Protein AF-A0A8T1A7U0-F1 (afdb_monomer_lite)

Secondary structure (DSSP, 8-state):
-HHHHHHHHTT-HHHHHHHHHHHHHHHHHHTTPPPSS-HHHHHHHHHHHHHHHHHHHHHHTSS-HHHHHHHHHHHHHHHHHHHHHHH-TTTSSHHHHHHHHTTHHHHHHHHHHHHTT-HHHHHHHHHHHHHHHHHHHHHHHHH-HHHHHHHHHHHHHHHHHHHSSS--HHHHHHHHHHHHHHHHHHHHT-PPTTSS--HHHHTS--SHHHHHHHHHHHHHHHHTT-HHHHHHHHHHHHHHGGGTHHHHHHH-HHHHHHHHHHHHHHHHHHHSSS--HHHHHHHHHHHHHHHHHHHS-----HHHHHHHHHHHHHHHHHHHHHHHHHHHHHT-HHHHHHHHHHHHHHHHHHHHHHHHHHHHHHHT-SHHHHHHHHHHHHHHHHHHHHHHHHHHHHT--HHHHHHHHHHHHHHHTTS--HHHHHHHHHHHHHHH-

Radius of gyration: 30.89 Å; chains: 1; bounding box: 82×67×77 Å

Foldseek 3Di:
DVVLLLCLLVVNLVVSLVVLVVVVVVLVVVLPDDAPDQRVQLPVLNVQLVVLSVQLNVVSVDSDSVSNNVSVVSNVVSVVSNVCSRVPVPPPLQLLLVLLVVLQVLLVQLLVCLVVVVLVSNVVSLVVSVVSCVVNLVSNCVNDVLLSLLLQLLSLQLLLQCLAVVRVSVSNNVSSVVNNVSSVCSSVVVDDPPPRDLLLSVLPDSELVSLLVLLVVLLVCLVVVVLVVNLVSLSSSSSNCVSCLVLLCVVPVPLSVLLSVLSSVLNNQSRYVVRNSVVNSVSSVVNSVSSVVSVPDPPCDPVVVVVLLVVLVVQLVVLLVVQVVVCVVVVPPLLNVLLVLLQVLLQVVLVVVVVVCVVVVVVQPPVVSVVVVCVVVVVVVVVVCVVVVVVVVVPPPPPVVVVVCVVVVVVVVVPPDSNVSSNSSSVSSNVSD

Sequence (433 aa):
VGSALVEAGQGKLAEATKDVAEFRQLWDSASTLEPEQNADQVDTAVSSVSDALSKAEQELSGNDSDAAKKALADLARATNQYIEAFQGAEESSGAGRKAAEKLLPDARKSLSAMEQGDWTQAELAYKRIVTAWKSTEAPIRQDHFGVYSQLEKDISLVRISMQAEPRKEEQATERMQDLVTLLTDYSAGTLKEGEVEDAAASSGASSLSDLLKLLEQIQQQIQAGDTISAATGLEQFIVAWPLVEGQVQISSPASYTAIENEMAEASGYVVSNPPNTAKAAEVVSRMINRLEPLTATTSYTAWDSALILLREGLEAILVLAALLAYAKKSGETTARRWIWAGAGSGLLLSAALAIVLSLTLAVASSGSTREMIEGYTGLAAVVLMLTVGQWMHSKSNTRSWNSYVQRQVGGALARGSLWSLFAVAGLAILREG

Organism: NCBI:txid29920

pLDDT: mean 78.96, std 13.59, range [39.66, 97.31]

Structure (mmCIF, N/CA/C/O backbone):
data_AF-A0A8T1A7U0-F1
#
_entry.id   AF-A0A8T1A7U0-F1
#
loop_
_atom_site.group_PDB
_atom_site.id
_atom_site.type_symbol
_atom_site.label_atom_id
_atom_site.label_alt_id
_atom_site.label_comp_id
_atom_site.label_asym_id
_atom_site.label_entity_id
_atom_site.label_seq_id
_atom_site.pdbx_PDB_ins_code
_atom_site.Cartn_x
_atom_site.Cartn_y
_atom_site.Cartn_z
_atom_site.occupancy
_atom_site.B_iso_or_equiv
_atom_site.auth_seq_id
_atom_site.auth_comp_id
_atom_site.auth_asym_id
_atom_site.auth_atom_id
_atom_site.pdbx_PDB_model_num
ATOM 1 N N . VAL A 1 1 ? 0.276 -12.043 11.635 1.00 58.31 1 VAL A N 1
ATOM 2 C CA . VAL A 1 1 ? 1.752 -12.216 11.557 1.00 58.31 1 VAL A CA 1
ATOM 3 C C . VAL A 1 1 ? 2.389 -11.306 10.514 1.00 58.31 1 VAL A C 1
ATOM 5 O O . VAL A 1 1 ? 3.281 -10.556 10.878 1.00 58.31 1 VAL A O 1
ATOM 8 N N . GLY A 1 2 ? 1.942 -11.316 9.249 1.00 52.31 2 GLY A N 1
ATOM 9 C CA . GLY A 1 2 ? 2.501 -10.424 8.217 1.00 52.31 2 GLY A CA 1
ATOM 10 C C . GLY A 1 2 ? 2.403 -8.928 8.553 1.00 52.31 2 GLY A C 1
ATOM 11 O O . GLY A 1 2 ? 3.356 -8.190 8.347 1.00 52.31 2 GLY A O 1
ATOM 12 N N . SER A 1 3 ? 1.296 -8.492 9.156 1.00 57.16 3 SER A N 1
ATOM 13 C CA . SER A 1 3 ? 1.130 -7.122 9.660 1.00 57.16 3 SER A CA 1
ATOM 14 C C . SER A 1 3 ? 2.127 -6.780 10.778 1.00 57.16 3 SER A C 1
ATOM 16 O O . SER A 1 3 ? 2.867 -5.809 10.650 1.00 57.16 3 SER A O 1
ATOM 18 N N . ALA A 1 4 ? 2.272 -7.651 11.783 1.00 65.94 4 ALA A N 1
ATOM 19 C CA . ALA A 1 4 ? 3.273 -7.507 12.844 1.00 65.94 4 ALA A CA 1
ATOM 20 C C . ALA A 1 4 ? 4.718 -7.420 12.310 1.00 65.94 4 ALA A C 1
ATOM 22 O O . ALA A 1 4 ? 5.529 -6.670 12.847 1.00 65.94 4 ALA A O 1
ATOM 23 N N . LEU A 1 5 ? 5.050 -8.160 11.241 1.00 60.22 5 LEU A N 1
ATOM 24 C CA . LEU A 1 5 ? 6.347 -8.076 10.549 1.00 60.22 5 LEU A CA 1
ATOM 25 C C . LEU A 1 5 ? 6.596 -6.683 9.963 1.00 60.22 5 LEU A C 1
ATOM 27 O O . LEU A 1 5 ? 7.680 -6.127 10.136 1.00 60.22 5 LEU A O 1
ATOM 31 N N . VAL A 1 6 ? 5.589 -6.114 9.299 1.00 56.72 6 VAL A N 1
ATOM 32 C CA . VAL A 1 6 ? 5.653 -4.767 8.716 1.00 56.72 6 VAL A CA 1
ATOM 33 C C . VAL A 1 6 ? 5.784 -3.710 9.814 1.00 56.72 6 VAL A C 1
ATOM 35 O O . VAL A 1 6 ? 6.610 -2.805 9.715 1.00 56.72 6 VAL A O 1
ATOM 38 N N . GLU A 1 7 ? 5.023 -3.844 10.896 1.00 65.56 7 GLU A N 1
ATOM 39 C CA . GLU A 1 7 ? 5.054 -2.919 12.030 1.00 65.56 7 GLU A CA 1
ATOM 40 C C . GLU A 1 7 ? 6.393 -2.975 12.777 1.00 65.56 7 GLU A C 1
ATOM 42 O O . GLU A 1 7 ? 7.004 -1.933 13.030 1.00 65.56 7 GLU A O 1
ATOM 47 N N . ALA A 1 8 ? 6.929 -4.171 13.028 1.00 65.44 8 ALA A N 1
ATOM 48 C CA . ALA A 1 8 ? 8.274 -4.336 13.575 1.00 65.44 8 ALA A CA 1
ATOM 49 C C . ALA A 1 8 ? 9.352 -3.797 12.618 1.00 65.44 8 ALA A C 1
ATOM 51 O O . ALA A 1 8 ? 10.319 -3.179 13.068 1.00 65.44 8 ALA A O 1
ATOM 52 N N . GLY A 1 9 ? 9.155 -3.959 11.304 1.00 50.53 9 GLY A N 1
ATOM 53 C CA . GLY A 1 9 ? 9.929 -3.332 10.226 1.00 50.53 9 GLY A CA 1
ATOM 54 C C . GLY A 1 9 ? 10.042 -1.813 10.368 1.00 50.53 9 GLY A C 1
ATOM 55 O O . GLY A 1 9 ? 11.124 -1.254 10.204 1.00 50.53 9 GLY A O 1
ATOM 56 N N . GLN A 1 10 ? 8.938 -1.176 10.756 1.00 60.41 10 GLN A N 1
ATOM 57 C CA . GLN A 1 10 ? 8.790 0.270 10.947 1.00 60.41 10 GLN A CA 1
ATOM 58 C C . GLN A 1 10 ? 9.162 0.753 12.364 1.00 60.41 10 GLN A C 1
ATOM 60 O O . GLN A 1 10 ? 8.926 1.916 12.695 1.00 60.41 10 GLN A O 1
ATOM 65 N N . GLY A 1 11 ? 9.694 -0.121 13.229 1.00 68.12 11 GLY A N 1
ATOM 66 C CA . GLY A 1 11 ? 10.008 0.200 14.629 1.00 68.12 11 GLY A CA 1
ATOM 67 C C . GLY A 1 11 ? 8.779 0.361 15.538 1.00 68.12 11 GLY A C 1
ATOM 68 O O . GLY A 1 11 ? 8.908 0.787 16.685 1.00 68.12 11 GLY A O 1
ATOM 69 N N . LYS A 1 12 ? 7.588 0.002 15.049 1.00 74.00 12 LYS A N 1
ATOM 70 C CA . LYS A 1 12 ? 6.300 0.051 15.753 1.00 74.00 12 LYS A CA 1
ATOM 71 C C . LYS A 1 12 ? 6.076 -1.236 16.549 1.00 74.00 12 LYS A C 1
ATOM 73 O O . LYS A 1 12 ? 5.208 -2.051 16.246 1.00 74.00 12 LYS A O 1
ATOM 78 N N . LEU A 1 13 ? 6.925 -1.460 17.554 1.00 79.81 13 LEU A N 1
ATOM 79 C CA . LEU A 1 13 ? 6.916 -2.708 18.331 1.00 79.81 13 LEU A CA 1
ATOM 80 C C . LEU A 1 13 ? 5.635 -2.882 19.163 1.00 79.81 13 LEU A C 1
ATOM 82 O O . LEU A 1 13 ? 5.222 -4.011 19.419 1.00 79.81 13 LEU A O 1
ATOM 86 N N . ALA A 1 14 ? 4.983 -1.787 19.564 1.00 81.00 14 ALA A N 1
ATOM 87 C CA . ALA A 1 14 ? 3.741 -1.837 20.335 1.00 81.00 14 ALA A CA 1
ATOM 88 C C . ALA A 1 14 ? 2.559 -2.334 19.487 1.00 81.00 14 ALA A C 1
ATOM 90 O O . ALA A 1 14 ? 1.760 -3.149 19.947 1.00 81.00 14 ALA A O 1
ATOM 91 N N . GLU A 1 15 ? 2.478 -1.871 18.244 1.00 72.94 15 GLU A N 1
ATOM 92 C CA . GLU A 1 15 ? 1.517 -2.322 17.246 1.00 72.94 15 GLU A CA 1
ATOM 93 C C . GLU A 1 15 ? 1.788 -3.787 16.883 1.00 72.94 15 GLU A C 1
ATOM 95 O O . GLU A 1 15 ? 0.900 -4.624 17.050 1.00 72.94 15 GLU A O 1
ATOM 100 N N . ALA A 1 16 ? 3.052 -4.136 16.610 1.00 73.44 16 ALA A N 1
ATOM 101 C CA . ALA A 1 16 ? 3.434 -5.517 16.317 1.00 73.44 16 ALA A CA 1
ATOM 102 C C . ALA A 1 16 ? 3.092 -6.478 17.471 1.00 73.44 16 ALA A C 1
ATOM 104 O O . ALA A 1 16 ? 2.662 -7.609 17.245 1.00 73.44 16 ALA A O 1
ATOM 105 N N . THR A 1 17 ? 3.230 -6.022 18.722 1.00 87.06 17 THR A N 1
ATOM 106 C CA . THR A 1 17 ? 2.829 -6.782 19.918 1.00 87.06 17 THR A CA 1
ATOM 107 C C . THR A 1 17 ? 1.324 -7.039 19.951 1.00 87.06 17 THR A C 1
ATOM 109 O O . THR A 1 17 ? 0.891 -8.138 20.300 1.00 87.06 17 THR A O 1
ATOM 112 N N . LYS A 1 18 ? 0.512 -6.046 19.577 1.00 82.25 18 LYS A N 1
ATOM 113 C CA . LYS A 1 18 ? -0.946 -6.186 19.514 1.00 82.25 18 LYS A CA 1
ATOM 114 C C . LYS A 1 18 ? -1.353 -7.205 18.448 1.00 82.25 18 LYS A C 1
ATOM 116 O O . LYS A 1 18 ? -2.181 -8.070 18.724 1.00 82.25 18 LYS A O 1
ATOM 121 N N . ASP A 1 19 ? -0.724 -7.143 17.285 1.00 74.25 19 ASP A N 1
ATOM 122 C CA . ASP A 1 19 ? -0.992 -8.046 16.169 1.00 74.25 19 ASP A CA 1
ATOM 123 C C . ASP A 1 19 ? -0.564 -9.495 16.458 1.00 74.25 19 ASP A C 1
ATOM 125 O O . ASP A 1 19 ? -1.225 -10.447 16.033 1.00 74.25 19 ASP A O 1
ATOM 129 N N . VAL A 1 20 ? 0.518 -9.692 17.221 1.00 86.69 20 VAL A N 1
ATOM 130 C CA . VAL A 1 20 ? 0.905 -11.023 17.719 1.00 86.69 20 VAL A CA 1
ATOM 131 C C . VAL A 1 20 ? -0.072 -11.540 18.773 1.00 86.69 20 VAL A C 1
ATOM 133 O O . VAL A 1 20 ? -0.412 -12.723 18.752 1.00 86.69 20 VAL A O 1
ATOM 136 N N . ALA A 1 21 ? -0.578 -10.676 19.655 1.00 87.38 21 ALA A N 1
ATOM 137 C CA . ALA A 1 21 ? -1.583 -11.068 20.641 1.00 87.38 21 ALA A CA 1
ATOM 138 C C . ALA A 1 21 ? -2.908 -11.495 19.983 1.00 87.38 21 ALA A C 1
ATOM 140 O O . ALA A 1 21 ? -3.522 -12.474 20.410 1.00 87.38 21 ALA A O 1
ATOM 141 N N . GLU A 1 22 ? -3.333 -10.804 18.921 1.00 84.25 22 GLU A N 1
ATOM 142 C CA . GLU A 1 22 ? -4.488 -11.209 18.112 1.00 84.25 22 GLU A CA 1
ATOM 143 C C . GLU A 1 22 ? -4.233 -12.549 17.410 1.00 84.25 22 GLU A C 1
ATOM 145 O O . GLU A 1 22 ? -5.072 -13.452 17.463 1.00 84.25 22 GLU A O 1
ATOM 150 N N . PHE A 1 23 ? -3.041 -12.730 16.831 1.00 85.06 23 PHE A N 1
ATOM 151 C CA . PHE A 1 23 ? -2.653 -14.011 16.248 1.00 85.06 23 PHE A CA 1
ATOM 152 C C . PHE A 1 23 ? -2.708 -15.156 17.267 1.00 85.06 23 PHE A C 1
ATOM 154 O O . PHE A 1 23 ? -3.224 -16.218 16.930 1.00 85.06 23 PHE A O 1
ATOM 161 N N . ARG A 1 24 ? -2.244 -14.958 18.511 1.00 91.69 24 ARG A N 1
ATOM 162 C CA . ARG A 1 24 ? -2.328 -15.987 19.562 1.00 91.69 24 ARG A CA 1
ATOM 163 C C . ARG A 1 24 ? -3.765 -16.451 19.798 1.00 91.69 24 ARG A C 1
ATOM 165 O O . ARG A 1 24 ? -4.000 -17.650 19.868 1.00 91.69 24 ARG A O 1
ATOM 172 N N . GLN A 1 25 ? -4.728 -15.532 19.868 1.00 87.44 25 GLN A N 1
ATOM 173 C CA . GLN A 1 25 ? -6.134 -15.906 20.069 1.00 87.44 25 GLN A CA 1
ATOM 174 C C . GLN A 1 25 ? -6.672 -16.779 18.928 1.00 87.44 25 GLN A C 1
ATOM 176 O O . GLN A 1 25 ? -7.410 -17.740 19.162 1.00 87.44 25 GLN A O 1
ATOM 181 N N . LEU A 1 26 ? -6.291 -16.460 17.689 1.00 84.75 26 LEU A N 1
ATOM 182 C CA . LEU A 1 26 ? -6.646 -17.262 16.519 1.00 84.75 26 LEU A CA 1
ATOM 183 C C . LEU A 1 26 ? -5.926 -18.617 16.532 1.00 84.75 26 LEU A C 1
ATOM 185 O O . LEU A 1 26 ? -6.533 -19.641 16.220 1.00 84.75 26 LEU A O 1
ATOM 189 N N . TRP A 1 27 ? -4.657 -18.631 16.937 1.00 89.81 27 TRP A N 1
ATOM 190 C CA . TRP A 1 27 ? -3.830 -19.828 17.029 1.00 89.81 27 TRP A CA 1
ATOM 191 C C . TRP A 1 27 ? -4.336 -20.826 18.075 1.00 89.81 27 TRP A C 1
ATOM 193 O O . TRP A 1 27 ? -4.390 -22.023 17.801 1.00 89.81 27 TRP A O 1
ATOM 203 N N . ASP A 1 28 ? -4.787 -20.353 19.237 1.00 88.25 28 ASP A N 1
ATOM 204 C CA . ASP A 1 28 ? -5.381 -21.203 20.278 1.00 88.25 28 ASP A CA 1
ATOM 205 C C . ASP A 1 28 ? -6.620 -21.952 19.759 1.00 88.25 28 ASP A C 1
ATOM 207 O O . ASP A 1 28 ? -6.897 -23.076 20.169 1.00 88.25 28 ASP A O 1
ATOM 211 N N . SER A 1 29 ? -7.350 -21.348 18.816 1.00 83.88 29 SER A N 1
ATOM 212 C CA . SER A 1 29 ? -8.473 -22.006 18.143 1.00 83.88 29 SER A CA 1
ATOM 213 C C . SER A 1 29 ? -7.987 -22.961 17.046 1.00 83.88 29 SER A C 1
ATOM 215 O O . SER A 1 29 ? -8.435 -24.104 16.981 1.00 83.88 29 SER A O 1
ATOM 217 N N . ALA A 1 30 ? -7.049 -22.517 16.204 1.00 79.00 30 ALA A N 1
ATOM 218 C CA . ALA A 1 30 ? -6.545 -23.284 15.064 1.00 79.00 30 ALA A CA 1
ATOM 219 C C . ALA A 1 30 ? -5.777 -24.552 15.479 1.00 79.00 30 ALA A C 1
ATOM 221 O O . ALA A 1 30 ? -6.001 -25.620 14.920 1.00 79.00 30 ALA A O 1
ATOM 222 N N . SER A 1 31 ? -4.939 -24.468 16.513 1.00 83.50 31 SER A N 1
ATOM 223 C CA . SER A 1 31 ? -4.118 -25.581 17.018 1.00 83.50 31 SER A CA 1
ATOM 224 C C . SER A 1 31 ? -4.918 -26.785 17.531 1.00 83.50 31 SER A C 1
ATOM 226 O O . SER A 1 31 ? -4.349 -27.857 17.713 1.00 83.50 31 SER A O 1
ATOM 228 N N . THR A 1 32 ? -6.228 -26.627 17.748 1.00 82.69 32 THR A N 1
ATOM 229 C CA . THR A 1 32 ? -7.136 -27.700 18.195 1.00 82.69 32 THR A CA 1
ATOM 230 C C . THR A 1 32 ? -7.937 -28.349 17.068 1.00 82.69 32 THR A C 1
ATOM 232 O O . THR A 1 32 ? -8.702 -29.279 17.321 1.00 82.69 32 THR A O 1
ATOM 235 N N . LEU A 1 33 ? -7.799 -27.859 15.833 1.00 80.81 33 LEU A N 1
ATOM 236 C CA . LEU A 1 33 ? -8.492 -28.423 14.681 1.00 80.81 33 LEU A CA 1
ATOM 237 C C . LEU A 1 33 ? -7.888 -29.785 14.314 1.00 80.81 33 LEU A C 1
ATOM 239 O O . LEU A 1 33 ? -6.670 -29.938 14.262 1.00 80.81 33 LEU A O 1
ATOM 243 N N . GLU A 1 34 ? -8.744 -30.768 14.029 1.00 74.06 34 GLU A N 1
ATOM 244 C CA . GLU A 1 34 ? -8.307 -32.079 13.542 1.00 74.06 34 GLU A CA 1
ATOM 245 C C . GLU A 1 34 ? -8.066 -32.020 12.024 1.00 74.06 34 GLU A C 1
ATOM 247 O O . GLU A 1 34 ? -8.973 -31.627 11.283 1.00 74.06 34 GLU A O 1
ATOM 252 N N . PRO A 1 35 ? -6.873 -32.396 11.535 1.00 69.75 35 PRO A N 1
ATOM 253 C CA . PRO A 1 35 ? -6.588 -32.401 10.106 1.00 69.75 35 PRO A CA 1
ATOM 254 C C . PRO A 1 35 ? -7.212 -33.621 9.412 1.00 69.75 35 PRO A C 1
ATOM 256 O O . PRO A 1 35 ? -7.224 -34.727 9.952 1.00 69.75 35 PRO A O 1
ATOM 259 N N . GLU A 1 36 ? -7.687 -33.450 8.174 1.00 62.88 36 GLU A N 1
ATOM 260 C CA . GLU A 1 36 ? -8.250 -34.557 7.380 1.00 62.88 36 GLU A CA 1
ATOM 261 C C . GLU A 1 36 ? -7.165 -35.532 6.860 1.00 62.88 36 GLU A C 1
ATOM 263 O O . GLU A 1 36 ? -7.466 -36.695 6.575 1.00 62.88 36 GLU A O 1
ATOM 268 N N . GLN A 1 37 ? -5.902 -35.086 6.748 1.00 60.66 37 GLN A N 1
ATOM 269 C CA . GLN A 1 37 ? -4.721 -35.856 6.307 1.00 60.66 37 GLN A CA 1
ATOM 270 C C . GLN A 1 37 ? -3.439 -35.374 7.038 1.00 60.66 37 GLN A C 1
ATOM 272 O O . GLN A 1 37 ? -3.419 -34.282 7.585 1.00 60.66 37 GLN A O 1
ATOM 277 N N . ASN A 1 38 ? -2.352 -36.165 7.045 1.00 63.94 38 ASN A N 1
ATOM 278 C CA . ASN A 1 38 ? -1.023 -35.796 7.594 1.00 63.94 38 ASN A CA 1
ATOM 279 C C . ASN A 1 38 ? -0.952 -35.410 9.096 1.00 63.94 38 ASN A C 1
ATOM 281 O O . ASN A 1 38 ? -0.149 -34.555 9.472 1.00 63.94 38 ASN A O 1
ATOM 285 N N . ALA A 1 39 ? -1.712 -36.083 9.970 1.00 71.25 39 ALA A N 1
ATOM 286 C CA . ALA A 1 39 ? -1.775 -35.793 11.414 1.00 71.25 39 ALA A CA 1
ATOM 287 C C . ALA A 1 39 ? -0.402 -35.619 12.110 1.00 71.25 39 ALA A C 1
ATOM 289 O O . ALA A 1 39 ? -0.193 -34.623 12.794 1.00 71.25 39 ALA A O 1
ATOM 290 N N . ASP A 1 40 ? 0.570 -36.505 11.860 1.00 74.50 40 ASP A N 1
ATOM 291 C CA . ASP A 1 40 ? 1.903 -36.423 12.488 1.00 74.50 40 ASP A CA 1
ATOM 292 C C . ASP A 1 40 ? 2.698 -35.160 12.076 1.00 74.50 40 ASP A C 1
ATOM 294 O O . ASP A 1 40 ? 3.482 -34.607 12.855 1.00 74.50 40 ASP A O 1
ATOM 298 N N . GLN A 1 41 ? 2.514 -34.687 10.836 1.00 72.88 41 GLN A N 1
ATOM 299 C CA . GLN A 1 41 ? 3.168 -33.469 10.338 1.00 72.88 41 GLN A CA 1
ATOM 300 C C . GLN A 1 41 ? 2.484 -32.215 10.881 1.00 72.88 41 GLN A C 1
ATOM 302 O O . GLN A 1 41 ? 3.163 -31.243 11.209 1.00 72.88 41 GLN A O 1
ATOM 307 N N . VAL A 1 42 ? 1.158 -32.260 11.023 1.00 79.94 42 VAL A N 1
ATOM 308 C CA . VAL A 1 42 ? 0.369 -31.182 11.623 1.00 79.94 42 VAL A CA 1
ATOM 309 C C . VAL A 1 42 ? 0.732 -31.008 13.090 1.00 79.94 42 VAL A C 1
ATOM 311 O O . VAL A 1 42 ? 1.028 -29.888 13.488 1.00 79.94 42 VAL A O 1
ATOM 314 N N . ASP A 1 43 ? 0.833 -32.087 13.868 1.00 82.62 43 ASP A N 1
ATOM 315 C CA . ASP A 1 43 ? 1.235 -32.019 15.281 1.00 82.62 43 ASP A CA 1
ATOM 316 C C . ASP A 1 43 ? 2.637 -31.410 15.450 1.00 82.62 43 ASP A C 1
ATOM 318 O O . ASP A 1 43 ? 2.876 -30.565 16.320 1.00 82.62 43 ASP A O 1
ATOM 322 N N . THR A 1 44 ? 3.567 -31.781 14.566 1.00 83.56 44 THR A N 1
ATOM 323 C CA . THR A 1 44 ? 4.920 -31.204 14.544 1.00 83.56 44 THR A CA 1
ATOM 324 C C . THR A 1 44 ? 4.883 -29.708 14.219 1.00 83.56 44 THR A C 1
ATOM 326 O O . THR A 1 44 ? 5.548 -28.905 14.880 1.00 83.56 44 THR A O 1
ATOM 329 N N . ALA A 1 45 ? 4.082 -29.310 13.228 1.00 83.50 45 ALA A N 1
ATOM 330 C CA . ALA A 1 45 ? 3.939 -27.915 12.836 1.00 83.50 45 ALA A CA 1
ATOM 331 C C . ALA A 1 45 ? 3.221 -27.079 13.909 1.00 83.50 45 ALA A C 1
ATOM 333 O O . ALA A 1 45 ? 3.615 -25.940 14.157 1.00 83.50 45 ALA A O 1
ATOM 334 N N . VAL A 1 46 ? 2.241 -27.652 14.618 1.00 88.75 46 VAL A N 1
ATOM 335 C CA . VAL A 1 46 ? 1.569 -27.013 15.759 1.00 88.75 46 VAL A CA 1
ATOM 336 C C . VAL A 1 46 ? 2.572 -26.678 16.864 1.00 88.75 46 VAL A C 1
ATOM 338 O O . VAL A 1 46 ? 2.566 -25.560 17.393 1.00 88.75 46 VAL A O 1
ATOM 341 N N . SER A 1 47 ? 3.475 -27.611 17.186 1.00 87.50 47 SER A N 1
ATOM 342 C CA . SER A 1 47 ? 4.562 -27.352 18.139 1.00 87.50 47 SER A CA 1
ATOM 343 C C . SER A 1 47 ? 5.474 -26.230 17.640 1.00 87.50 47 SER A C 1
ATOM 345 O O . SER A 1 47 ? 5.759 -25.295 18.386 1.00 87.50 47 SER A O 1
ATOM 347 N N . SER A 1 48 ? 5.871 -26.270 16.363 1.00 86.88 48 SER A N 1
ATOM 348 C CA . SER A 1 48 ? 6.761 -25.264 15.772 1.00 86.88 48 SER A CA 1
ATOM 349 C C . SER A 1 48 ? 6.170 -23.853 15.811 1.00 86.88 48 SER A C 1
ATOM 351 O O . SER A 1 48 ? 6.884 -22.895 16.111 1.00 86.88 48 SER A O 1
ATOM 353 N N . VAL A 1 49 ? 4.874 -23.696 15.520 1.00 89.81 49 VAL A N 1
ATOM 354 C CA . VAL A 1 49 ? 4.200 -22.391 15.604 1.00 89.81 49 VAL A CA 1
ATOM 355 C C . VAL A 1 49 ? 4.122 -21.915 17.045 1.00 89.81 49 VAL A C 1
ATOM 357 O O . VAL A 1 49 ? 4.376 -20.745 17.309 1.00 89.81 49 VAL A O 1
ATOM 360 N N . SER A 1 50 ? 3.819 -22.809 17.984 1.00 91.69 50 SER A N 1
ATOM 361 C CA . SER A 1 50 ? 3.700 -22.458 19.403 1.00 91.69 50 SER A CA 1
ATOM 362 C C . SER A 1 50 ? 5.040 -21.991 19.993 1.00 91.69 50 SER A C 1
ATOM 364 O O . SER A 1 50 ? 5.087 -21.006 20.742 1.00 91.69 50 SER A O 1
ATOM 366 N N . ASP A 1 51 ? 6.140 -22.634 19.595 1.00 90.81 51 ASP A N 1
ATOM 367 C CA . ASP A 1 51 ? 7.500 -22.250 19.982 1.00 90.81 51 ASP A CA 1
ATOM 368 C C . ASP A 1 51 ? 7.906 -20.908 19.358 1.00 90.81 51 ASP A C 1
ATOM 370 O O . ASP A 1 51 ? 8.399 -20.009 20.050 1.00 90.81 51 ASP A O 1
ATOM 374 N N . ALA A 1 52 ? 7.655 -20.737 18.057 1.00 89.25 52 ALA A N 1
ATOM 375 C CA . ALA A 1 52 ? 7.956 -19.496 17.351 1.00 89.25 52 ALA A CA 1
ATOM 376 C C . ALA A 1 52 ? 7.113 -18.319 17.869 1.00 89.25 52 ALA A C 1
ATOM 378 O O . ALA A 1 52 ? 7.618 -17.204 17.980 1.00 89.25 52 ALA A O 1
ATOM 379 N N . LEU A 1 53 ? 5.858 -18.570 18.251 1.00 92.56 53 LEU A N 1
ATOM 380 C CA . LEU A 1 53 ? 4.951 -17.575 18.819 1.00 92.56 53 LEU A CA 1
ATOM 381 C C . LEU A 1 53 ? 5.456 -17.094 20.176 1.00 92.56 53 LEU A C 1
ATOM 383 O O . LEU A 1 53 ? 5.564 -15.892 20.407 1.00 92.56 53 LEU A O 1
ATOM 387 N N . SER A 1 54 ? 5.829 -18.029 21.048 1.00 92.25 54 SER A N 1
ATOM 388 C CA . SER A 1 54 ? 6.387 -17.705 22.364 1.00 92.25 54 SER A CA 1
ATOM 389 C C . SER A 1 54 ? 7.677 -16.888 22.241 1.00 92.25 54 SER A C 1
ATOM 391 O O . SER A 1 54 ? 7.880 -15.919 22.972 1.00 92.25 54 SER A O 1
ATOM 393 N N . LYS A 1 55 ? 8.530 -17.234 21.269 1.00 90.50 55 LYS A N 1
ATOM 394 C CA . LYS A 1 55 ? 9.757 -16.488 20.977 1.00 90.50 55 LYS A CA 1
ATOM 395 C C . LYS A 1 55 ? 9.469 -15.093 20.416 1.00 90.50 55 LYS A C 1
ATOM 397 O O . LYS A 1 55 ? 10.102 -14.134 20.843 1.00 90.50 55 LYS A O 1
ATOM 402 N N . ALA A 1 56 ? 8.511 -14.959 19.500 1.00 88.50 56 ALA A N 1
ATOM 403 C CA . ALA A 1 56 ? 8.116 -13.669 18.938 1.00 88.50 56 ALA A CA 1
ATOM 404 C C . ALA A 1 56 ? 7.596 -12.712 20.015 1.00 88.50 56 ALA A C 1
ATOM 406 O O . ALA A 1 56 ? 8.011 -11.559 20.053 1.00 88.50 56 ALA A O 1
ATOM 407 N N . GLU A 1 57 ? 6.761 -13.192 20.935 1.00 90.88 57 GLU A N 1
ATOM 408 C CA . GLU A 1 57 ? 6.287 -12.388 22.067 1.00 90.88 57 GLU A CA 1
ATOM 409 C C . GLU A 1 57 ? 7.412 -11.966 23.012 1.00 90.88 57 GLU A C 1
ATOM 411 O O . GLU A 1 57 ? 7.429 -10.832 23.491 1.00 90.88 57 GLU A O 1
ATOM 416 N N . GLN A 1 58 ? 8.366 -12.864 23.269 1.00 90.06 58 GLN A N 1
ATOM 417 C CA . GLN A 1 58 ? 9.517 -12.555 24.105 1.00 90.06 58 GLN A CA 1
ATOM 418 C C . GLN A 1 58 ? 10.377 -11.453 23.473 1.00 90.06 58 GLN A C 1
ATOM 420 O O . GLN A 1 58 ? 10.695 -10.473 24.146 1.00 90.06 58 GLN A O 1
ATOM 425 N N . GLU A 1 59 ? 10.719 -11.574 22.191 1.00 87.88 59 GLU A N 1
ATOM 426 C CA . GLU A 1 59 ? 11.559 -10.586 21.502 1.00 87.88 59 GLU A CA 1
ATOM 427 C C . GLU A 1 59 ? 10.827 -9.252 21.281 1.00 87.88 59 GLU A C 1
ATOM 429 O O . GLU A 1 59 ? 11.443 -8.193 21.372 1.00 87.88 59 GLU A O 1
ATOM 434 N N . LEU A 1 60 ? 9.502 -9.274 21.092 1.00 83.19 60 LEU A N 1
ATOM 435 C CA . LEU A 1 60 ? 8.670 -8.066 21.015 1.00 83.19 60 LEU A CA 1
ATOM 436 C C . LEU A 1 60 ? 8.536 -7.325 22.348 1.00 83.19 60 LEU A C 1
ATOM 438 O O . LEU A 1 60 ? 8.348 -6.111 22.361 1.00 83.19 60 LEU A O 1
ATOM 442 N N . SER A 1 61 ? 8.655 -8.037 23.471 1.00 79.75 61 SER A N 1
ATOM 443 C CA . SER A 1 61 ? 8.749 -7.414 24.797 1.00 79.75 61 SER A CA 1
ATOM 444 C C . SER A 1 61 ? 10.131 -6.804 25.078 1.00 79.75 61 SER A C 1
ATOM 446 O O . SER A 1 61 ? 10.294 -6.034 26.029 1.00 79.75 61 SER A O 1
ATOM 448 N N . GLY A 1 62 ? 11.127 -7.146 24.253 1.00 73.94 62 GLY A N 1
ATOM 449 C CA . GLY A 1 62 ? 12.454 -6.550 24.251 1.00 73.94 62 GLY A CA 1
ATOM 450 C C . GLY A 1 62 ? 12.503 -5.220 23.494 1.00 73.94 62 GLY A C 1
ATOM 451 O O . GLY A 1 62 ? 11.593 -4.845 22.765 1.00 73.94 62 GLY A O 1
ATOM 452 N N . ASN A 1 63 ? 13.610 -4.493 23.652 1.00 68.94 63 ASN A N 1
ATOM 453 C CA . ASN A 1 63 ? 13.853 -3.226 22.947 1.00 68.94 63 ASN A CA 1
ATOM 454 C C . ASN A 1 63 ? 14.655 -3.414 21.639 1.00 68.94 63 ASN A C 1
ATOM 456 O O . ASN A 1 63 ? 15.152 -2.436 21.081 1.00 68.94 63 ASN A O 1
ATOM 460 N N . ASP A 1 64 ? 14.837 -4.659 21.186 1.00 77.44 64 ASP A N 1
ATOM 461 C CA . ASP A 1 64 ? 15.645 -5.020 20.016 1.00 77.44 64 ASP A CA 1
ATOM 462 C C . ASP A 1 64 ? 14.741 -5.306 18.807 1.00 77.44 64 ASP A C 1
ATOM 464 O O . ASP A 1 64 ? 14.127 -6.368 18.679 1.00 77.44 64 ASP A O 1
ATOM 468 N N . SER A 1 65 ? 14.653 -4.322 17.911 1.00 69.81 65 SER A N 1
ATOM 469 C CA . SER A 1 65 ? 13.805 -4.386 16.718 1.00 69.81 65 SER A CA 1
ATOM 470 C C . SER A 1 65 ? 14.259 -5.460 15.724 1.00 69.81 65 SER A C 1
ATOM 472 O O . SER A 1 65 ? 13.415 -6.045 15.047 1.00 69.81 65 SER A O 1
ATOM 474 N N . ASP A 1 66 ? 15.553 -5.771 15.649 1.00 71.38 66 ASP A N 1
ATOM 475 C CA . ASP A 1 66 ? 16.068 -6.754 14.692 1.00 71.38 66 ASP A CA 1
ATOM 476 C C . ASP A 1 66 ? 15.840 -8.185 15.192 1.00 71.38 66 ASP A C 1
ATOM 478 O O . ASP A 1 66 ? 15.463 -9.070 14.413 1.00 71.38 66 ASP A O 1
ATOM 482 N N . ALA A 1 67 ? 15.967 -8.405 16.504 1.00 76.94 67 ALA A N 1
ATOM 483 C CA . ALA A 1 67 ? 15.582 -9.666 17.135 1.00 76.94 67 ALA A CA 1
ATOM 484 C C . ALA A 1 67 ? 14.072 -9.935 16.996 1.00 76.94 67 ALA A C 1
ATOM 486 O O . ALA A 1 67 ? 13.677 -11.042 16.614 1.00 76.94 67 ALA A O 1
ATOM 487 N N . ALA A 1 68 ? 13.235 -8.909 17.201 1.00 77.88 68 ALA A N 1
ATOM 488 C CA . ALA A 1 68 ? 11.785 -8.999 17.027 1.00 77.88 68 ALA A CA 1
ATOM 489 C C . ALA A 1 68 ? 11.391 -9.336 15.580 1.00 77.88 68 ALA A C 1
ATOM 491 O O . ALA A 1 68 ? 10.593 -10.247 15.357 1.00 77.88 68 ALA A O 1
ATOM 492 N N . LYS A 1 69 ? 11.997 -8.676 14.581 1.00 73.12 69 LYS A N 1
ATOM 493 C CA . LYS A 1 69 ? 11.776 -8.992 13.156 1.00 73.12 69 LYS A CA 1
ATOM 494 C C . LYS A 1 69 ? 12.121 -10.442 12.839 1.00 73.12 69 LYS A C 1
ATOM 496 O O . LYS A 1 69 ? 11.344 -11.130 12.180 1.00 73.12 69 LYS A O 1
ATOM 501 N N . LYS A 1 70 ? 13.267 -10.926 13.328 1.00 76.00 70 LYS A N 1
ATOM 502 C CA . LYS A 1 70 ? 13.700 -12.308 13.100 1.00 76.00 70 LYS A CA 1
ATOM 503 C C . LYS A 1 70 ? 12.730 -13.314 13.718 1.00 76.00 70 LYS A C 1
ATOM 505 O O . LYS A 1 70 ? 12.359 -14.280 13.060 1.00 76.00 70 LYS A O 1
ATOM 510 N N . ALA A 1 71 ? 12.291 -13.077 14.951 1.00 78.69 71 ALA A N 1
ATOM 511 C CA . ALA A 1 71 ? 11.346 -13.960 15.625 1.00 78.69 71 ALA A CA 1
ATOM 512 C C . ALA A 1 71 ? 9.956 -13.949 14.965 1.00 78.69 71 ALA A C 1
ATOM 514 O O . ALA A 1 71 ? 9.321 -14.994 14.846 1.00 78.69 71 ALA A O 1
ATOM 515 N N . LEU A 1 72 ? 9.512 -12.797 14.462 1.00 76.44 72 LEU A N 1
ATOM 516 C CA . LEU A 1 72 ? 8.277 -12.677 13.690 1.00 76.44 72 LEU A CA 1
ATOM 517 C C . LEU A 1 72 ? 8.355 -13.361 12.317 1.00 76.44 72 LEU A C 1
ATOM 519 O O . LEU A 1 72 ? 7.373 -13.957 11.875 1.00 76.44 72 LEU A O 1
ATOM 523 N N . ALA A 1 73 ? 9.515 -13.322 11.658 1.00 67.62 73 ALA A N 1
ATOM 524 C CA . ALA A 1 73 ? 9.755 -14.063 10.421 1.00 67.62 73 ALA A CA 1
ATOM 525 C C . ALA A 1 73 ? 9.741 -15.580 10.668 1.00 67.62 73 ALA A C 1
ATOM 527 O O . ALA A 1 73 ? 9.137 -16.327 9.899 1.00 67.62 73 ALA A O 1
ATOM 528 N N . ASP A 1 74 ? 10.346 -16.032 11.771 1.00 70.81 74 ASP A N 1
ATOM 529 C CA . ASP A 1 74 ? 10.296 -17.432 12.201 1.00 70.81 74 ASP A CA 1
ATOM 530 C C . ASP A 1 74 ? 8.850 -17.876 12.509 1.00 70.81 74 ASP A C 1
ATOM 532 O O . ASP A 1 74 ? 8.446 -18.971 12.113 1.00 70.81 74 ASP A O 1
ATOM 536 N N . LEU A 1 75 ? 8.042 -17.016 13.143 1.00 80.69 75 LEU A N 1
ATOM 537 C CA . LEU A 1 75 ? 6.616 -17.262 13.388 1.00 80.69 75 LEU A CA 1
ATOM 538 C C . LEU A 1 75 ? 5.810 -17.362 12.088 1.00 80.69 75 LEU A C 1
ATOM 540 O O . LEU A 1 75 ? 4.981 -18.261 11.946 1.00 80.69 75 LEU A O 1
ATOM 544 N N . ALA A 1 76 ? 6.057 -16.471 11.126 1.00 69.31 76 ALA A N 1
ATOM 545 C CA . ALA A 1 76 ? 5.400 -16.519 9.821 1.00 69.31 76 ALA A CA 1
ATOM 546 C C . ALA A 1 76 ? 5.711 -17.835 9.097 1.00 69.31 76 ALA A C 1
ATOM 548 O O . ALA A 1 76 ? 4.795 -18.504 8.618 1.00 69.31 76 ALA A O 1
ATOM 549 N N . ARG A 1 77 ? 6.984 -18.251 9.106 1.00 70.69 77 ARG A N 1
ATOM 550 C CA . ARG A 1 77 ? 7.429 -19.524 8.527 1.00 70.69 77 ARG A CA 1
ATOM 551 C C . ARG A 1 77 ? 6.725 -20.716 9.163 1.00 70.69 77 ARG A C 1
ATOM 553 O O . ARG A 1 77 ? 6.152 -21.535 8.451 1.00 70.69 77 ARG A O 1
ATOM 560 N N . ALA A 1 78 ? 6.740 -20.800 10.492 1.00 76.81 78 ALA A N 1
ATOM 561 C CA . ALA A 1 78 ? 6.093 -21.897 11.200 1.00 76.81 78 ALA A CA 1
ATOM 562 C C . ALA A 1 78 ? 4.585 -21.944 10.900 1.00 76.81 78 ALA A C 1
ATOM 564 O O . ALA A 1 78 ? 4.022 -23.018 10.699 1.00 76.81 78 ALA A O 1
ATOM 565 N N . THR A 1 79 ? 3.935 -20.775 10.822 1.00 78.31 79 THR A N 1
ATOM 566 C CA . THR A 1 79 ? 2.497 -20.674 10.529 1.00 78.31 79 THR A CA 1
ATOM 567 C C . THR A 1 79 ? 2.188 -21.206 9.131 1.00 78.31 79 THR A C 1
ATOM 569 O O . THR A 1 79 ? 1.238 -21.967 8.967 1.00 78.31 79 THR A O 1
ATOM 572 N N . ASN A 1 80 ? 3.017 -20.878 8.138 1.00 68.94 80 ASN A N 1
ATOM 573 C CA . ASN A 1 80 ? 2.867 -21.402 6.781 1.00 68.94 80 ASN A CA 1
ATOM 574 C C . ASN A 1 80 ? 3.068 -22.920 6.725 1.00 68.94 80 ASN A C 1
ATOM 576 O O . ASN A 1 80 ? 2.258 -23.607 6.112 1.00 68.94 80 ASN A O 1
ATOM 580 N N . GLN A 1 81 ? 4.068 -23.456 7.430 1.00 73.31 81 GLN A N 1
ATOM 581 C CA . GLN A 1 81 ? 4.290 -24.905 7.514 1.00 73.31 81 GLN A CA 1
ATOM 582 C C . GLN A 1 81 ? 3.101 -25.637 8.147 1.00 73.31 81 GLN A C 1
ATOM 584 O O . GLN A 1 81 ? 2.728 -26.716 7.691 1.00 73.31 81 GLN A O 1
ATOM 589 N N . TYR A 1 82 ? 2.468 -25.047 9.167 1.00 81.31 82 TYR A N 1
ATOM 590 C CA . TYR A 1 82 ? 1.229 -25.584 9.726 1.00 81.31 82 TYR A CA 1
ATOM 591 C C . TYR A 1 82 ? 0.097 -25.577 8.701 1.00 81.31 82 TYR A C 1
ATOM 593 O O . TYR A 1 82 ? -0.568 -26.595 8.541 1.00 81.31 82 TYR A O 1
ATOM 601 N N . ILE A 1 83 ? -0.103 -24.476 7.973 1.00 73.69 83 ILE A N 1
ATOM 602 C CA . ILE A 1 83 ? -1.155 -24.391 6.953 1.00 73.69 83 ILE A CA 1
ATOM 603 C C . ILE A 1 83 ? -0.919 -25.431 5.841 1.00 73.69 83 ILE A C 1
ATOM 605 O O . ILE A 1 83 ? -1.860 -26.110 5.432 1.00 73.69 83 ILE A O 1
ATOM 609 N N . GLU A 1 84 ? 0.324 -25.597 5.382 1.00 66.44 84 GLU A N 1
ATOM 610 C CA . GLU A 1 84 ? 0.713 -26.603 4.383 1.00 66.44 84 GLU A CA 1
ATOM 611 C C . GLU A 1 84 ? 0.493 -28.038 4.874 1.00 66.44 84 GLU A C 1
ATOM 613 O O . GLU A 1 84 ? -0.027 -28.874 4.133 1.00 66.44 84 GLU A O 1
ATOM 618 N N . ALA A 1 85 ? 0.850 -28.324 6.129 1.00 73.44 85 ALA A N 1
ATOM 619 C CA . ALA A 1 85 ? 0.614 -29.628 6.737 1.00 73.44 85 ALA A CA 1
ATOM 620 C C . ALA A 1 85 ? -0.890 -29.904 6.913 1.00 73.44 85 ALA A C 1
ATOM 622 O O . ALA A 1 85 ? -1.332 -31.027 6.680 1.00 73.44 85 ALA A O 1
ATOM 623 N N . PHE A 1 86 ? -1.666 -28.881 7.293 1.00 70.62 86 PHE A N 1
ATOM 624 C CA . PHE A 1 86 ? -3.087 -28.986 7.631 1.00 70.62 86 PHE A CA 1
ATOM 625 C C . PHE A 1 86 ? -3.989 -29.141 6.400 1.00 70.62 86 PHE A C 1
ATOM 627 O O . PHE A 1 86 ? -4.945 -29.911 6.433 1.00 70.62 86 PHE A O 1
ATOM 634 N N . GLN A 1 87 ? -3.694 -28.426 5.310 1.00 60.72 87 GLN A N 1
ATOM 635 C CA . GLN A 1 87 ? -4.489 -28.450 4.072 1.00 60.72 87 GLN A CA 1
ATOM 636 C C . GLN A 1 87 ? -3.947 -29.438 3.024 1.00 60.72 87 GLN A C 1
ATOM 638 O O . GLN A 1 87 ? -4.618 -29.728 2.037 1.00 60.72 87 GLN A O 1
ATOM 643 N N . GLY A 1 88 ? -2.735 -29.966 3.225 1.00 54.72 88 GLY A N 1
ATOM 644 C CA . GLY A 1 88 ? -1.984 -30.652 2.178 1.00 54.72 88 GLY A CA 1
ATOM 645 C C . GLY A 1 88 ? -1.395 -29.654 1.170 1.00 54.72 88 GLY A C 1
ATOM 646 O O . GLY A 1 88 ? -1.967 -28.603 0.886 1.00 54.72 88 GLY A O 1
ATOM 647 N N . ALA A 1 89 ? -0.232 -29.988 0.603 1.00 42.06 89 ALA A N 1
ATOM 648 C CA . ALA A 1 89 ? 0.613 -29.095 -0.206 1.00 42.06 89 ALA A CA 1
ATOM 649 C C . ALA A 1 89 ? -0.034 -28.475 -1.476 1.00 42.06 89 ALA A C 1
ATOM 651 O O . ALA A 1 89 ? 0.618 -27.698 -2.179 1.00 42.06 89 ALA A O 1
ATOM 652 N N . GLU A 1 90 ? -1.286 -28.809 -1.805 1.00 39.66 90 GLU A N 1
ATOM 653 C CA . GLU A 1 90 ? -1.971 -28.351 -3.019 1.00 39.66 90 GLU A CA 1
ATOM 654 C C . GLU A 1 90 ? -2.910 -27.146 -2.822 1.00 39.66 90 GLU A C 1
ATOM 656 O O . GLU A 1 90 ? -3.132 -26.415 -3.793 1.00 39.66 90 GLU A O 1
ATOM 661 N N . GLU A 1 91 ? -3.442 -26.886 -1.618 1.00 41.03 91 GLU A N 1
ATOM 662 C CA . GLU A 1 91 ? -4.516 -25.884 -1.457 1.00 41.03 91 GLU A CA 1
ATOM 663 C C . GLU A 1 91 ? -4.087 -24.512 -0.906 1.00 41.03 91 GLU A C 1
ATOM 665 O O . GLU A 1 91 ? -4.682 -23.513 -1.317 1.00 41.03 91 GLU A O 1
ATOM 670 N N . SER A 1 92 ? -3.025 -24.393 -0.098 1.00 43.09 92 SER A N 1
ATOM 671 C CA . SER A 1 92 ? -2.695 -23.108 0.552 1.00 43.09 92 SER A CA 1
ATOM 672 C C . SER A 1 92 ? -1.853 -22.137 -0.295 1.00 43.09 92 SER A C 1
ATOM 674 O O . SER A 1 92 ? -2.150 -20.946 -0.327 1.00 43.09 92 SER A O 1
ATOM 676 N N . SER A 1 93 ? -0.871 -22.630 -1.060 1.00 50.88 93 SER A N 1
ATOM 677 C CA . SER A 1 93 ? 0.025 -21.819 -1.917 1.00 50.88 93 SER A CA 1
ATOM 678 C C . SER A 1 93 ? -0.332 -21.871 -3.410 1.00 50.88 93 SER A C 1
ATOM 680 O O . SER A 1 93 ? 0.453 -21.518 -4.294 1.00 50.88 93 SER A O 1
ATOM 682 N N . GLY A 1 94 ? -1.531 -22.355 -3.741 1.00 60.59 94 GLY A N 1
ATOM 683 C CA . GLY A 1 94 ? -1.976 -22.483 -5.127 1.00 60.59 94 GLY A CA 1
ATOM 684 C C . GLY A 1 94 ? -2.370 -21.147 -5.761 1.00 60.59 94 GLY A C 1
ATOM 685 O O . GLY A 1 94 ? -2.219 -20.981 -6.968 1.00 60.59 94 GLY A O 1
ATOM 686 N N . ALA A 1 95 ? -2.889 -20.190 -4.988 1.00 71.75 95 ALA A N 1
ATOM 687 C CA . ALA A 1 95 ? -3.455 -18.958 -5.539 1.00 71.75 95 ALA A CA 1
ATOM 688 C C . ALA A 1 95 ? -2.385 -18.025 -6.128 1.00 71.75 95 ALA A C 1
ATOM 690 O O . ALA A 1 95 ? -2.542 -17.577 -7.266 1.00 71.75 95 ALA A O 1
ATOM 691 N N . GLY A 1 96 ? -1.293 -17.781 -5.393 1.00 79.69 96 GLY A N 1
ATOM 692 C CA . GLY A 1 96 ? -0.157 -16.980 -5.856 1.00 79.69 96 GLY A CA 1
ATOM 693 C C . GLY A 1 96 ? 0.578 -17.645 -7.021 1.00 79.69 96 GLY A C 1
ATOM 694 O O . GLY A 1 96 ? 0.746 -17.033 -8.077 1.00 79.69 96 GLY A O 1
ATOM 695 N N . ARG A 1 97 ? 0.885 -18.944 -6.911 1.00 83.81 97 ARG A N 1
ATOM 696 C CA . ARG A 1 97 ? 1.528 -19.716 -7.992 1.00 83.81 97 ARG A CA 1
ATOM 697 C C . ARG A 1 97 ? 0.690 -19.782 -9.275 1.00 83.81 97 ARG A C 1
ATOM 699 O O . ARG A 1 97 ? 1.212 -19.511 -10.356 1.00 83.81 97 ARG A O 1
ATOM 706 N N . LYS A 1 98 ? -0.625 -20.033 -9.180 1.00 84.06 98 LYS A N 1
ATOM 707 C CA . LYS A 1 98 ? -1.553 -19.980 -10.334 1.00 84.06 98 LYS A CA 1
ATOM 708 C C . LYS A 1 98 ? -1.680 -18.567 -10.904 1.00 84.06 98 LYS A C 1
ATOM 710 O O . LYS A 1 98 ? -1.900 -18.404 -12.102 1.00 84.06 98 LYS A O 1
ATOM 715 N N . ALA A 1 99 ? -1.594 -17.535 -10.066 1.00 86.25 99 ALA A N 1
ATOM 716 C CA . ALA A 1 99 ? -1.604 -16.150 -10.521 1.00 86.25 99 ALA A CA 1
ATOM 717 C C . ALA A 1 99 ? -0.325 -15.809 -11.303 1.00 86.25 99 ALA A C 1
ATOM 719 O O . ALA A 1 99 ? -0.424 -15.215 -12.375 1.00 86.25 99 ALA A O 1
ATOM 720 N N . ALA A 1 100 ? 0.843 -16.261 -10.841 1.00 89.50 100 ALA A N 1
ATOM 721 C CA . ALA A 1 100 ? 2.108 -16.120 -11.560 1.00 89.50 100 ALA A CA 1
ATOM 722 C C . ALA A 1 100 ? 2.124 -16.903 -12.884 1.00 89.50 100 ALA A C 1
ATOM 724 O O . ALA A 1 100 ? 2.561 -16.381 -13.911 1.00 89.50 100 ALA A O 1
ATOM 725 N N . GLU A 1 101 ? 1.563 -18.116 -12.902 1.00 90.25 101 GLU A N 1
ATOM 726 C CA . GLU A 1 101 ? 1.452 -18.932 -14.117 1.00 90.25 101 GLU A CA 1
ATOM 727 C C . GLU A 1 101 ? 0.681 -18.211 -15.238 1.00 90.25 101 GLU A C 1
ATOM 729 O O . GLU A 1 101 ? 1.047 -18.306 -16.410 1.00 90.25 101 GLU A O 1
ATOM 734 N N . LYS A 1 102 ? -0.337 -17.406 -14.898 1.00 91.19 102 LYS A N 1
ATOM 735 C CA . LYS A 1 102 ? -1.099 -16.611 -15.881 1.00 91.19 102 LYS A CA 1
ATOM 736 C C . LYS A 1 102 ? -0.256 -15.559 -16.606 1.00 91.19 102 LYS A C 1
ATOM 738 O O . LYS A 1 102 ? -0.628 -15.162 -17.708 1.00 91.19 102 LYS A O 1
ATOM 743 N N . LEU A 1 103 ? 0.848 -15.103 -16.013 1.00 92.94 103 LEU A N 1
ATOM 744 C CA . LEU A 1 103 ? 1.723 -14.076 -16.590 1.00 92.94 103 LEU A CA 1
ATOM 745 C C . LEU A 1 103 ? 2.765 -14.670 -17.550 1.00 92.94 103 LEU A C 1
ATOM 747 O O . LEU A 1 103 ? 3.205 -13.992 -18.482 1.00 92.94 103 LEU A O 1
ATOM 751 N N . LEU A 1 104 ? 3.127 -15.946 -17.370 1.00 94.25 104 LEU A N 1
ATOM 752 C CA . LEU A 1 104 ? 4.185 -16.622 -18.129 1.00 94.25 104 LEU A CA 1
ATOM 753 C C . LEU A 1 104 ? 4.022 -16.588 -19.657 1.00 94.25 104 LEU A C 1
ATOM 755 O O . LEU A 1 104 ? 5.029 -16.360 -20.334 1.00 94.25 104 LEU A O 1
ATOM 759 N N . PRO A 1 105 ? 2.827 -16.811 -20.246 1.00 95.19 105 PRO A N 1
ATOM 760 C CA . PRO A 1 105 ? 2.689 -16.835 -21.699 1.00 95.19 105 PRO A CA 1
ATOM 761 C C . PRO A 1 105 ? 3.084 -15.506 -22.350 1.00 95.19 105 PRO A C 1
ATOM 763 O O . PRO A 1 105 ? 3.831 -15.494 -23.330 1.00 95.19 105 PRO A O 1
ATOM 766 N N . ASP A 1 106 ? 2.619 -14.385 -21.792 1.00 92.50 106 ASP A N 1
ATOM 767 C CA . ASP A 1 106 ? 2.944 -13.056 -22.310 1.00 92.50 106 ASP A CA 1
ATOM 768 C C . ASP A 1 106 ? 4.368 -12.625 -21.937 1.00 92.50 106 ASP A C 1
ATOM 770 O O . ASP A 1 106 ? 5.031 -12.009 -22.772 1.00 92.50 106 ASP A O 1
ATOM 774 N N . ALA A 1 107 ? 4.882 -13.016 -20.765 1.00 95.69 107 ALA A N 1
ATOM 775 C CA . ALA A 1 107 ? 6.277 -12.784 -20.380 1.00 95.69 107 ALA A CA 1
ATOM 776 C C . ALA A 1 107 ? 7.262 -13.468 -21.341 1.00 95.69 107 ALA A C 1
ATOM 778 O O . ALA A 1 107 ? 8.129 -12.811 -21.917 1.00 95.69 107 ALA A O 1
ATOM 779 N N . ARG A 1 108 ? 7.067 -14.762 -21.633 1.00 97.31 108 ARG A N 1
ATOM 780 C CA . ARG A 1 108 ? 7.895 -15.510 -22.598 1.00 97.31 108 ARG A CA 1
ATOM 781 C C . ARG A 1 108 ? 7.777 -14.958 -24.015 1.00 97.31 108 ARG A C 1
ATOM 783 O O . ARG A 1 108 ? 8.771 -14.883 -24.733 1.00 97.31 108 ARG A O 1
ATOM 790 N N . LYS A 1 109 ? 6.570 -14.551 -24.424 1.00 95.19 109 LYS A N 1
ATOM 791 C CA . LYS A 1 109 ? 6.352 -13.923 -25.733 1.00 95.19 109 LYS A CA 1
ATOM 792 C C . LYS A 1 109 ? 7.060 -12.571 -25.836 1.00 95.19 109 LYS A C 1
ATOM 794 O O . LYS A 1 109 ? 7.618 -12.272 -26.887 1.00 95.19 109 LYS A O 1
ATOM 799 N N . SER A 1 110 ? 7.042 -11.778 -24.766 1.00 94.25 110 SER A N 1
ATOM 800 C CA . SER A 1 110 ? 7.768 -10.512 -24.697 1.00 94.25 110 SER A CA 1
ATOM 801 C C . SER A 1 110 ? 9.274 -10.741 -24.796 1.00 94.25 110 SER A C 1
ATOM 803 O O . SER A 1 110 ? 9.906 -10.130 -25.651 1.00 94.25 110 SER A O 1
ATOM 805 N N . LEU A 1 111 ? 9.827 -11.659 -23.995 1.00 97.00 111 LEU A N 1
ATOM 806 C CA . LEU A 1 111 ? 11.252 -12.002 -24.015 1.00 97.00 111 LEU A CA 1
ATOM 807 C C . LEU A 1 111 ? 11.709 -12.462 -25.404 1.00 97.00 111 LEU A C 1
ATOM 809 O O . LEU A 1 111 ? 12.644 -11.904 -25.966 1.00 97.00 111 LEU A O 1
ATOM 813 N N . SER A 1 112 ? 10.991 -13.412 -26.005 1.00 96.75 112 SER A N 1
ATOM 814 C CA . SER A 1 112 ? 11.352 -13.942 -27.322 1.00 96.75 112 SER A CA 1
ATOM 815 C C . SER A 1 112 ? 11.305 -12.876 -28.423 1.00 96.75 112 SER A C 1
ATOM 817 O O . SER A 1 112 ? 12.119 -12.900 -29.343 1.00 96.75 112 SER A O 1
ATOM 819 N N . ALA A 1 113 ? 10.374 -11.920 -28.337 1.00 94.38 113 ALA A N 1
ATOM 820 C CA . ALA A 1 113 ? 10.318 -10.794 -29.265 1.00 94.38 113 ALA A CA 1
ATOM 821 C C . ALA A 1 113 ? 11.488 -9.813 -29.060 1.00 94.38 113 ALA A C 1
ATOM 823 O O . ALA A 1 113 ? 12.029 -9.315 -30.046 1.00 94.38 113 ALA A O 1
ATOM 824 N N . MET A 1 114 ? 11.913 -9.577 -27.810 1.00 94.31 114 MET A N 1
ATOM 825 C CA . MET A 1 114 ? 13.104 -8.773 -27.493 1.00 94.31 114 MET A CA 1
ATOM 826 C C . MET A 1 114 ? 14.377 -9.412 -28.064 1.00 94.31 114 MET A C 1
ATOM 828 O O . MET A 1 114 ? 15.129 -8.739 -28.762 1.00 94.31 114 MET A O 1
ATOM 832 N N . GLU A 1 115 ? 14.567 -10.721 -27.872 1.00 94.44 115 GLU A N 1
ATOM 833 C CA . GLU A 1 115 ? 15.710 -11.480 -28.412 1.00 94.44 115 GLU A CA 1
ATOM 834 C C . GLU A 1 115 ? 15.774 -11.456 -29.951 1.00 94.44 115 GLU A C 1
ATOM 836 O O . GLU A 1 115 ? 16.851 -11.512 -30.542 1.00 94.44 115 GLU A O 1
ATOM 841 N N . GLN A 1 116 ? 14.617 -11.357 -30.612 1.00 95.00 116 GLN A N 1
ATOM 842 C CA . GLN A 1 116 ? 14.499 -11.251 -32.071 1.00 95.00 116 GLN A CA 1
ATOM 843 C C . GLN A 1 116 ? 14.625 -9.809 -32.592 1.00 95.00 116 GLN A C 1
ATOM 845 O O . GLN A 1 116 ? 14.611 -9.596 -33.806 1.00 95.00 116 GLN A O 1
ATOM 850 N N . GLY A 1 117 ? 14.714 -8.813 -31.705 1.00 92.38 117 GLY A N 1
ATOM 851 C CA . GLY A 1 117 ? 14.703 -7.391 -32.057 1.00 92.38 117 GLY A CA 1
ATOM 852 C C . GLY A 1 117 ? 13.337 -6.854 -32.512 1.00 92.38 117 GLY A C 1
ATOM 853 O O . GLY A 1 117 ? 13.251 -5.716 -32.979 1.00 92.38 117 GLY A O 1
ATOM 854 N N . ASP A 1 118 ? 12.251 -7.627 -32.375 1.00 94.06 118 ASP A N 1
ATOM 855 C CA . ASP A 1 118 ? 10.884 -7.172 -32.664 1.00 94.06 118 ASP A CA 1
ATOM 856 C C . ASP A 1 118 ? 10.292 -6.435 -31.457 1.00 94.06 118 ASP A C 1
ATOM 858 O O . ASP A 1 118 ? 9.429 -6.915 -30.712 1.00 94.06 118 ASP A O 1
ATOM 862 N N . TRP A 1 119 ? 10.751 -5.200 -31.283 1.00 88.00 119 TRP A N 1
ATOM 863 C CA . TRP A 1 119 ? 10.331 -4.345 -30.178 1.00 88.00 119 TRP A CA 1
ATOM 864 C C . TRP A 1 119 ? 8.849 -3.965 -30.199 1.00 88.00 119 TRP A C 1
ATOM 866 O O . TRP A 1 119 ? 8.287 -3.643 -29.152 1.00 88.00 119 TRP A O 1
ATOM 876 N N . THR A 1 120 ? 8.197 -4.021 -31.363 1.00 88.25 120 THR A N 1
ATOM 877 C CA . THR A 1 120 ? 6.762 -3.723 -31.464 1.00 88.25 120 THR A CA 1
ATOM 878 C C . THR A 1 120 ? 5.950 -4.850 -30.834 1.00 88.25 120 THR A C 1
ATOM 880 O O . THR A 1 120 ? 5.042 -4.601 -30.038 1.00 88.25 120 THR A O 1
ATOM 883 N N . GLN A 1 121 ? 6.292 -6.104 -31.149 1.00 89.00 121 GLN A N 1
ATOM 884 C CA . GLN A 1 121 ? 5.658 -7.262 -30.520 1.00 89.00 121 GLN A CA 1
ATOM 885 C C . GLN A 1 121 ? 6.017 -7.385 -29.038 1.00 89.00 121 GLN A C 1
ATOM 887 O O . GLN A 1 121 ? 5.130 -7.707 -28.240 1.00 89.00 121 GLN A O 1
ATOM 892 N N . ALA A 1 122 ? 7.263 -7.075 -28.664 1.00 87.38 122 ALA A N 1
ATOM 893 C CA . ALA A 1 122 ? 7.695 -7.056 -27.269 1.00 87.38 122 ALA A CA 1
ATOM 894 C C . ALA A 1 122 ? 6.838 -6.094 -26.431 1.00 87.38 122 ALA A C 1
ATOM 896 O O . ALA A 1 122 ? 6.259 -6.497 -25.427 1.00 87.38 122 ALA A O 1
ATOM 897 N N . GLU A 1 123 ? 6.649 -4.850 -26.884 1.00 82.75 123 GLU A N 1
ATOM 898 C CA . GLU A 1 123 ? 5.843 -3.858 -26.161 1.00 82.75 123 GLU A CA 1
ATOM 899 C C . GLU A 1 123 ? 4.363 -4.254 -26.059 1.00 82.75 123 GLU A C 1
ATOM 901 O O . GLU A 1 123 ? 3.726 -4.052 -25.022 1.00 82.75 123 GLU A O 1
ATOM 906 N N . LEU A 1 124 ? 3.800 -4.859 -27.109 1.00 82.69 124 LEU A N 1
ATOM 907 C CA . LEU A 1 124 ? 2.423 -5.356 -27.080 1.00 82.69 124 LEU A CA 1
ATOM 908 C C . LEU A 1 124 ? 2.237 -6.507 -26.086 1.00 82.69 124 LEU A C 1
ATOM 910 O O . LEU A 1 124 ? 1.199 -6.571 -25.425 1.00 82.69 124 LEU A O 1
ATOM 914 N N . ALA A 1 125 ? 3.195 -7.432 -26.004 1.00 85.69 125 ALA A N 1
ATOM 915 C CA . ALA A 1 125 ? 3.175 -8.513 -25.023 1.00 85.69 125 ALA A CA 1
ATOM 916 C C . ALA A 1 125 ? 3.374 -7.981 -23.603 1.00 85.69 125 ALA A C 1
ATOM 918 O O . ALA A 1 125 ? 2.556 -8.269 -22.732 1.00 85.69 125 ALA A O 1
ATOM 919 N N . TYR A 1 126 ? 4.354 -7.104 -23.405 1.00 87.62 126 TYR A N 1
ATOM 920 C CA . TYR A 1 126 ? 4.605 -6.449 -22.129 1.00 87.62 126 TYR A CA 1
ATOM 921 C C . TYR A 1 126 ? 3.376 -5.693 -21.592 1.00 87.62 126 TYR A C 1
ATOM 923 O O . TYR A 1 126 ? 3.004 -5.846 -20.431 1.00 87.62 126 TYR A O 1
ATOM 931 N N . LYS A 1 127 ? 2.649 -4.953 -22.442 1.00 82.94 127 LYS A N 1
ATOM 932 C CA . LYS A 1 127 ? 1.394 -4.283 -22.041 1.00 82.94 127 LYS A CA 1
ATOM 933 C C . LYS A 1 127 ? 0.335 -5.251 -21.508 1.00 82.94 127 LYS A C 1
ATOM 935 O O . LYS A 1 127 ? -0.434 -4.881 -20.617 1.00 82.94 127 LYS A O 1
ATOM 940 N N . ARG A 1 128 ? 0.276 -6.481 -22.031 1.00 83.94 128 ARG A N 1
ATOM 941 C CA . ARG A 1 128 ? -0.635 -7.513 -21.514 1.00 83.94 128 ARG A CA 1
ATOM 942 C C . ARG A 1 128 ? -0.185 -8.036 -20.152 1.00 83.94 128 ARG A C 1
ATOM 944 O O . ARG A 1 128 ? -1.052 -8.214 -19.305 1.00 83.94 128 ARG A O 1
ATOM 951 N N . ILE A 1 129 ? 1.124 -8.154 -19.907 1.00 88.12 129 ILE A N 1
ATOM 952 C CA . ILE A 1 129 ? 1.679 -8.477 -18.578 1.00 88.12 129 ILE A CA 1
ATOM 953 C C . ILE A 1 129 ? 1.227 -7.431 -17.558 1.00 88.12 129 ILE A C 1
ATOM 955 O O . ILE A 1 129 ? 0.577 -7.784 -16.584 1.00 88.12 129 ILE A O 1
ATOM 959 N N . VAL A 1 130 ? 1.469 -6.141 -17.823 1.00 81.50 130 VAL A N 1
ATOM 960 C CA . VAL A 1 130 ? 1.076 -5.039 -16.918 1.00 81.50 130 VAL A CA 1
ATOM 961 C C . VAL A 1 130 ? -0.440 -5.003 -16.686 1.00 81.50 130 VAL A C 1
ATOM 963 O O . VAL A 1 130 ? -0.914 -4.685 -15.599 1.00 81.50 130 VAL A O 1
ATOM 966 N N . THR A 1 131 ? -1.232 -5.342 -17.705 1.00 77.62 131 THR A N 1
ATOM 967 C CA . THR A 1 131 ? -2.694 -5.409 -17.569 1.00 77.62 131 THR A CA 1
ATOM 968 C C . THR A 1 131 ? -3.126 -6.584 -16.693 1.00 77.62 131 THR A C 1
ATOM 970 O O . THR A 1 131 ? -3.991 -6.418 -15.835 1.00 77.62 131 THR A O 1
ATOM 973 N N . ALA A 1 132 ? -2.533 -7.761 -16.898 1.00 78.00 132 ALA A N 1
ATOM 974 C CA . ALA A 1 132 ? -2.821 -8.958 -16.118 1.00 78.00 132 ALA A CA 1
ATOM 975 C C . ALA A 1 132 ? -2.345 -8.820 -14.663 1.00 78.00 132 ALA A C 1
ATOM 977 O O . ALA A 1 132 ? -3.060 -9.265 -13.759 1.00 78.00 132 ALA A O 1
ATOM 978 N N . TRP A 1 133 ? -1.220 -8.124 -14.452 1.00 84.81 133 TRP A N 1
ATOM 979 C CA . TRP A 1 133 ? -0.600 -7.866 -13.153 1.00 84.81 133 TRP A CA 1
ATOM 980 C C . TRP A 1 133 ? -1.599 -7.353 -12.119 1.00 84.81 133 TRP A C 1
ATOM 982 O O . TRP A 1 133 ? -1.737 -7.944 -11.054 1.00 84.81 133 TRP A O 1
ATOM 992 N N . LYS A 1 134 ? -2.429 -6.373 -12.496 1.00 76.75 134 LYS A N 1
ATOM 993 C CA . LYS A 1 134 ? -3.471 -5.775 -11.636 1.00 76.75 134 LYS A CA 1
ATOM 994 C C . LYS A 1 134 ? -4.425 -6.780 -10.982 1.00 76.75 134 LYS A C 1
ATOM 996 O O . LYS A 1 134 ? -5.042 -6.475 -9.969 1.00 76.75 134 LYS A O 1
ATOM 1001 N N . SER A 1 135 ? -4.614 -7.948 -11.594 1.00 74.25 135 SER A N 1
ATOM 1002 C CA . SER A 1 135 ? -5.500 -9.005 -11.088 1.00 74.25 135 SER A CA 1
ATOM 1003 C C . SER A 1 135 ? -4.760 -10.167 -10.422 1.00 74.25 135 SER A C 1
ATOM 1005 O O . SER A 1 135 ? -5.386 -10.988 -9.753 1.00 74.25 135 SER A O 1
ATOM 1007 N N . THR A 1 136 ? -3.444 -10.259 -10.616 1.00 80.75 136 THR A N 1
ATOM 1008 C CA . THR A 1 136 ? -2.592 -11.354 -10.130 1.00 80.75 136 THR A CA 1
ATOM 1009 C C . THR A 1 136 ? -1.705 -10.939 -8.961 1.00 80.75 136 THR A C 1
ATOM 1011 O O . THR A 1 136 ? -1.292 -11.800 -8.195 1.00 80.75 136 THR A O 1
ATOM 1014 N N . GLU A 1 137 ? -1.452 -9.641 -8.803 1.00 77.56 137 GLU A N 1
ATOM 1015 C CA . GLU A 1 137 ? -0.594 -9.042 -7.778 1.00 77.56 137 GLU A CA 1
ATOM 1016 C C . GLU A 1 137 ? -1.016 -9.436 -6.358 1.00 77.56 137 GLU A C 1
ATOM 1018 O O . GLU A 1 137 ? -0.225 -9.991 -5.601 1.00 77.56 137 GLU A O 1
ATOM 1023 N N . ALA A 1 138 ? -2.287 -9.217 -6.001 1.00 71.31 138 ALA A N 1
ATOM 1024 C CA . ALA A 1 138 ? -2.761 -9.447 -4.639 1.00 71.31 138 ALA A CA 1
ATOM 1025 C C . ALA A 1 138 ? -2.588 -10.907 -4.164 1.00 71.31 138 ALA A C 1
ATOM 1027 O O . ALA A 1 138 ? -2.048 -11.086 -3.071 1.00 71.31 138 ALA A O 1
ATOM 1028 N N . PRO A 1 139 ? -2.961 -11.941 -4.950 1.00 72.75 139 PRO A N 1
ATOM 1029 C CA . PRO A 1 139 ? -2.657 -13.330 -4.609 1.00 72.75 139 PRO A CA 1
ATOM 1030 C C . PRO A 1 139 ? -1.163 -13.619 -4.415 1.00 72.75 139 PRO A C 1
ATOM 1032 O O . PRO A 1 139 ? -0.806 -14.333 -3.486 1.00 72.75 139 PRO A O 1
ATOM 1035 N N . ILE A 1 140 ? -0.291 -13.068 -5.267 1.00 80.25 140 ILE A N 1
ATOM 1036 C CA . ILE A 1 140 ? 1.163 -13.296 -5.189 1.00 80.25 140 ILE A CA 1
ATOM 1037 C C . ILE A 1 140 ? 1.742 -12.617 -3.946 1.00 80.25 140 ILE A C 1
ATOM 1039 O O . ILE A 1 140 ? 2.510 -13.224 -3.210 1.00 80.25 140 ILE A O 1
ATOM 1043 N N . ARG A 1 141 ? 1.337 -11.376 -3.670 1.00 75.38 141 ARG A N 1
ATOM 1044 C CA . ARG A 1 141 ? 1.774 -10.611 -2.497 1.00 75.38 141 ARG A CA 1
ATOM 1045 C C . ARG A 1 141 ? 1.375 -11.270 -1.180 1.00 75.38 141 ARG A C 1
ATOM 1047 O O . ARG A 1 141 ? 2.151 -11.235 -0.231 1.00 75.38 141 ARG A O 1
ATOM 1054 N N . GLN A 1 142 ? 0.169 -11.836 -1.119 1.00 66.50 142 GLN A N 1
ATOM 1055 C CA . GLN A 1 142 ? -0.327 -12.539 0.067 1.00 66.50 142 GLN A CA 1
ATOM 1056 C C . GLN A 1 142 ? 0.413 -13.856 0.316 1.00 66.50 142 GLN A C 1
ATOM 1058 O O . GLN A 1 142 ? 0.627 -14.209 1.470 1.00 66.50 142 GLN A O 1
ATOM 1063 N N . ASP A 1 143 ? 0.799 -14.554 -0.752 1.00 71.19 143 ASP A N 1
ATOM 1064 C CA . ASP A 1 143 ? 1.485 -15.846 -0.681 1.00 71.19 143 ASP A CA 1
ATOM 1065 C C . ASP A 1 143 ? 2.996 -15.680 -0.438 1.00 71.19 143 ASP A C 1
ATOM 1067 O O . ASP A 1 143 ? 3.562 -16.304 0.456 1.00 71.19 143 ASP A O 1
ATOM 1071 N N . HIS A 1 144 ? 3.661 -14.788 -1.183 1.00 74.62 144 HIS A N 1
ATOM 1072 C CA . HIS A 1 144 ? 5.099 -14.553 -1.066 1.00 74.62 144 HIS A CA 1
ATOM 1073 C C . HIS A 1 144 ? 5.495 -13.095 -1.376 1.00 74.62 144 HIS A C 1
ATOM 1075 O O . HIS A 1 144 ? 5.791 -12.727 -2.515 1.00 74.62 144 HIS A O 1
ATOM 1081 N N . PHE A 1 145 ? 5.638 -12.271 -0.331 1.00 71.25 145 PHE A N 1
ATOM 1082 C CA . PHE A 1 145 ? 5.991 -10.847 -0.465 1.00 71.25 145 PHE A CA 1
ATOM 1083 C C . PHE A 1 145 ? 7.331 -10.594 -1.187 1.00 71.25 145 PHE A C 1
ATOM 1085 O O . PHE A 1 145 ? 7.407 -9.701 -2.023 1.00 71.25 145 PHE A O 1
ATOM 1092 N N . GLY A 1 146 ? 8.372 -11.402 -0.937 1.00 73.81 146 GLY A N 1
ATOM 1093 C CA . GLY A 1 146 ? 9.670 -11.248 -1.622 1.00 73.81 146 GLY A CA 1
ATOM 1094 C C . GLY A 1 146 ? 9.587 -11.424 -3.148 1.00 73.81 146 GLY A C 1
ATOM 1095 O O . GLY A 1 146 ? 10.089 -10.591 -3.897 1.00 73.81 146 GLY A O 1
ATOM 1096 N N . VAL A 1 147 ? 8.878 -12.459 -3.618 1.00 83.81 147 VAL A N 1
ATOM 1097 C CA . VAL A 1 147 ? 8.567 -12.671 -5.039 1.00 83.81 147 VAL A CA 1
ATOM 1098 C C . VAL A 1 147 ? 7.762 -11.500 -5.586 1.00 83.81 147 VAL A C 1
ATOM 1100 O O . VAL A 1 147 ? 8.108 -10.979 -6.639 1.00 83.81 147 VAL A O 1
ATOM 1103 N N . TYR A 1 148 ? 6.726 -11.056 -4.872 1.00 82.12 148 TYR A N 1
ATOM 1104 C CA . TYR A 1 148 ? 5.947 -9.883 -5.266 1.00 82.12 148 TYR A CA 1
ATOM 1105 C C . TYR A 1 148 ? 6.831 -8.645 -5.491 1.00 82.12 148 TYR A C 1
ATOM 1107 O O . TYR A 1 148 ? 6.805 -8.065 -6.572 1.00 82.12 148 TYR A O 1
ATOM 1115 N N . SER A 1 149 ? 7.656 -8.300 -4.503 1.00 76.75 149 SER A N 1
ATOM 1116 C CA . SER A 1 149 ? 8.572 -7.157 -4.536 1.00 76.75 149 SER A CA 1
ATOM 1117 C C . SER A 1 149 ? 9.539 -7.220 -5.726 1.00 76.75 149 SER A C 1
ATOM 1119 O O . SER A 1 149 ? 9.704 -6.251 -6.469 1.00 76.75 149 SER A O 1
ATOM 1121 N N . GLN A 1 150 ? 10.127 -8.392 -5.974 1.00 84.00 150 GLN A N 1
ATOM 1122 C CA . GLN A 1 150 ? 11.047 -8.592 -7.089 1.00 84.00 150 GLN A CA 1
ATOM 1123 C C . GLN A 1 150 ? 10.336 -8.543 -8.456 1.00 84.00 150 GLN A C 1
ATOM 1125 O O . GLN A 1 150 ? 10.866 -7.943 -9.389 1.00 84.00 150 GLN A O 1
ATOM 1130 N N . LEU A 1 151 ? 9.129 -9.108 -8.577 1.00 89.44 151 LEU A N 1
ATOM 1131 C CA . LEU A 1 151 ? 8.320 -9.007 -9.797 1.00 89.44 151 LEU A CA 1
ATOM 1132 C C . LEU A 1 151 ? 7.943 -7.550 -10.096 1.00 89.44 151 LEU A C 1
ATOM 1134 O O . LEU A 1 151 ? 8.071 -7.121 -11.240 1.00 89.44 151 LEU A O 1
ATOM 1138 N N . GLU A 1 152 ? 7.532 -6.781 -9.085 1.00 83.50 152 GLU A N 1
ATOM 1139 C CA . GLU A 1 152 ? 7.199 -5.355 -9.217 1.00 83.50 152 GLU A CA 1
ATOM 1140 C C . GLU A 1 152 ? 8.407 -4.546 -9.714 1.00 83.50 152 GLU A C 1
ATOM 1142 O O . GLU A 1 152 ? 8.307 -3.752 -10.662 1.00 83.50 152 GLU A O 1
ATOM 1147 N N . LYS A 1 153 ? 9.583 -4.816 -9.129 1.00 85.44 153 LYS A N 1
ATOM 1148 C CA . LYS A 1 153 ? 10.859 -4.240 -9.561 1.00 85.44 153 LYS A CA 1
ATOM 1149 C C . LYS A 1 153 ? 11.144 -4.560 -11.026 1.00 85.44 153 LYS A C 1
ATOM 1151 O O . LYS A 1 153 ? 11.386 -3.643 -11.812 1.00 85.44 153 LYS A O 1
ATOM 1156 N N . ASP A 1 154 ? 11.120 -5.834 -11.408 1.00 89.62 154 ASP A N 1
ATOM 1157 C CA . ASP A 1 154 ? 11.501 -6.260 -12.757 1.00 89.62 154 ASP A CA 1
ATOM 1158 C C . ASP A 1 154 ? 10.497 -5.755 -13.805 1.00 89.62 154 ASP A C 1
ATOM 1160 O O . ASP A 1 154 ? 10.904 -5.246 -14.853 1.00 89.62 154 ASP A O 1
ATOM 1164 N N . ILE A 1 155 ? 9.192 -5.764 -13.500 1.00 89.56 155 ILE A N 1
ATOM 1165 C CA . ILE A 1 155 ? 8.155 -5.144 -14.339 1.00 89.56 155 ILE A CA 1
ATOM 1166 C C . ILE A 1 155 ? 8.478 -3.661 -14.556 1.00 89.56 155 ILE A C 1
ATOM 1168 O O . ILE A 1 155 ? 8.508 -3.208 -15.705 1.00 89.56 155 ILE A O 1
ATOM 1172 N N . SER A 1 156 ? 8.764 -2.910 -13.493 1.00 85.88 156 SER A N 1
ATOM 1173 C CA . SER A 1 156 ? 9.075 -1.479 -13.574 1.00 85.88 156 SER A CA 1
ATOM 1174 C C . SER A 1 156 ? 10.358 -1.195 -14.363 1.00 85.88 156 SER A C 1
ATOM 1176 O O . SER A 1 156 ? 10.370 -0.342 -15.258 1.00 85.88 156 SER A O 1
ATOM 1178 N N . LEU A 1 157 ? 11.435 -1.936 -14.096 1.00 85.38 157 LEU A N 1
ATOM 1179 C CA . LEU A 1 157 ? 12.732 -1.748 -14.751 1.00 85.38 157 LEU A CA 1
ATOM 1180 C C . LEU A 1 157 ? 12.713 -2.133 -16.234 1.00 85.38 157 LEU A C 1
ATOM 1182 O O . LEU A 1 157 ? 13.360 -1.457 -17.044 1.00 85.38 157 LEU A O 1
ATOM 1186 N N . VAL A 1 158 ? 11.934 -3.149 -16.625 1.00 89.56 158 VAL A N 1
ATOM 1187 C CA . VAL A 1 158 ? 11.684 -3.448 -18.042 1.00 89.56 158 VAL A CA 1
ATOM 1188 C C . VAL A 1 158 ? 11.041 -2.242 -18.730 1.00 89.56 158 VAL A C 1
ATOM 1190 O O . VAL A 1 158 ? 11.541 -1.796 -19.766 1.00 89.56 158 VAL A O 1
ATOM 1193 N N . ARG A 1 159 ? 9.974 -1.663 -18.154 1.00 85.88 159 ARG A N 1
ATOM 1194 C CA . ARG A 1 159 ? 9.301 -0.481 -18.730 1.00 85.88 159 ARG A CA 1
ATOM 1195 C C . ARG A 1 159 ? 10.273 0.674 -18.925 1.00 85.88 159 ARG A C 1
ATOM 1197 O O . ARG A 1 159 ? 10.295 1.268 -20.002 1.00 85.88 159 ARG A O 1
ATOM 1204 N N . ILE A 1 160 ? 11.068 0.974 -17.900 1.00 82.12 160 ILE A N 1
ATOM 1205 C CA . ILE A 1 160 ? 12.044 2.069 -17.921 1.00 82.12 160 ILE A CA 1
ATOM 1206 C C . ILE A 1 160 ? 13.063 1.848 -19.040 1.00 82.12 160 ILE A C 1
ATOM 1208 O O . ILE A 1 160 ? 13.304 2.742 -19.848 1.00 82.12 160 ILE A O 1
ATOM 1212 N N . SER A 1 161 ? 13.613 0.638 -19.140 1.00 84.38 161 SER A N 1
ATOM 1213 C CA . SER A 1 161 ? 14.631 0.294 -20.138 1.00 84.38 161 SER A CA 1
ATOM 1214 C C . SER A 1 161 ? 14.088 0.354 -21.572 1.00 84.38 161 SER A C 1
ATOM 1216 O O . SER A 1 161 ? 14.781 0.803 -22.488 1.00 84.38 161 SER A O 1
ATOM 1218 N N . MET A 1 162 ? 12.824 -0.037 -21.771 1.00 83.62 162 MET A N 1
ATOM 1219 C CA . MET A 1 162 ? 12.134 0.028 -23.064 1.00 83.62 162 MET A CA 1
ATOM 1220 C C . MET A 1 162 ? 11.778 1.453 -23.510 1.00 83.62 162 MET A C 1
ATOM 1222 O O . MET A 1 162 ? 11.730 1.705 -24.718 1.00 83.62 162 MET A O 1
ATOM 1226 N N . GLN A 1 163 ? 11.490 2.343 -22.553 1.00 80.62 163 GLN A N 1
ATOM 1227 C CA . GLN A 1 163 ? 11.065 3.732 -22.779 1.00 80.62 163 GLN A CA 1
ATOM 1228 C C . GLN A 1 163 ? 12.227 4.734 -22.778 1.00 80.62 163 GLN A C 1
ATOM 1230 O O . GLN A 1 163 ? 12.028 5.885 -23.156 1.00 80.62 163 GLN A O 1
ATOM 1235 N N . ALA A 1 164 ? 13.427 4.315 -22.371 1.00 76.31 164 ALA A N 1
ATOM 1236 C CA . ALA A 1 164 ? 14.626 5.139 -22.454 1.00 76.31 164 ALA A CA 1
ATOM 1237 C C . ALA A 1 164 ? 14.927 5.566 -23.904 1.00 76.31 164 ALA A C 1
ATOM 1239 O O . ALA A 1 164 ? 14.663 4.831 -24.857 1.00 76.31 164 ALA A O 1
ATOM 1240 N N . GLU A 1 165 ? 15.527 6.748 -24.065 1.00 76.00 165 GLU A N 1
ATOM 1241 C CA . GLU A 1 165 ? 15.938 7.294 -25.362 1.00 76.00 165 GLU A CA 1
ATOM 1242 C C . GLU A 1 165 ? 17.463 7.547 -25.369 1.00 76.00 165 GLU A C 1
ATOM 1244 O O . GLU A 1 165 ? 17.917 8.467 -24.682 1.00 76.00 165 GLU A O 1
ATOM 1249 N N . PRO A 1 166 ? 18.278 6.767 -26.117 1.00 82.38 166 PRO A N 1
ATOM 1250 C CA . PRO A 1 166 ? 17.910 5.592 -26.914 1.00 82.38 166 PRO A CA 1
ATOM 1251 C C . PRO A 1 166 ? 17.531 4.389 -26.037 1.00 82.38 166 PRO A C 1
ATOM 1253 O O . PRO A 1 166 ? 17.957 4.283 -24.886 1.00 82.38 166 PRO A O 1
ATOM 1256 N N . ARG A 1 167 ? 16.745 3.466 -26.604 1.00 86.12 167 ARG A N 1
ATOM 1257 C CA . ARG A 1 167 ? 16.267 2.274 -25.896 1.00 86.12 167 ARG A CA 1
ATOM 1258 C C . ARG A 1 167 ? 17.437 1.456 -25.358 1.00 86.12 167 ARG A C 1
ATOM 1260 O O . ARG A 1 167 ? 18.388 1.165 -26.081 1.00 86.12 167 ARG A O 1
ATOM 1267 N N . LYS A 1 168 ? 17.330 1.025 -24.103 1.00 87.56 168 LYS A N 1
ATOM 1268 C CA . LYS A 1 168 ? 18.318 0.162 -23.450 1.00 87.56 168 LYS A CA 1
ATOM 1269 C C . LYS A 1 168 ? 17.973 -1.303 -23.696 1.00 87.56 168 LYS A C 1
ATOM 1271 O O . LYS A 1 168 ? 17.468 -1.990 -22.816 1.00 87.56 168 LYS A O 1
ATOM 1276 N N . GLU A 1 169 ? 18.207 -1.748 -24.925 1.00 90.00 169 GLU A N 1
ATOM 1277 C CA . GLU A 1 169 ? 17.790 -3.060 -25.437 1.00 90.00 169 GLU A CA 1
ATOM 1278 C C . GLU A 1 169 ? 18.325 -4.244 -24.616 1.00 90.00 169 GLU A C 1
ATOM 1280 O O . GLU A 1 169 ? 17.562 -5.129 -24.232 1.00 90.00 169 GLU A O 1
ATOM 1285 N N . GLU A 1 170 ? 19.617 -4.225 -24.288 1.00 89.75 170 GLU A N 1
ATOM 1286 C CA . GLU A 1 170 ? 20.276 -5.276 -23.504 1.00 89.75 170 GLU A CA 1
ATOM 1287 C C . GLU A 1 170 ? 19.708 -5.353 -22.079 1.00 89.75 170 GLU A C 1
ATOM 1289 O O . GLU A 1 170 ? 19.252 -6.411 -21.656 1.00 89.75 170 GLU A O 1
ATOM 1294 N N . GLN A 1 171 ? 19.606 -4.209 -21.392 1.00 87.62 171 GLN A N 1
ATOM 1295 C CA . GLN A 1 171 ? 19.051 -4.130 -20.033 1.00 87.62 171 GLN A CA 1
ATOM 1296 C C . GLN A 1 171 ? 17.573 -4.540 -19.998 1.00 87.62 171 GLN A C 1
ATOM 1298 O O . GLN A 1 171 ? 17.148 -5.244 -19.088 1.00 87.62 171 GLN A O 1
ATOM 1303 N N . ALA A 1 172 ? 16.775 -4.138 -20.994 1.00 89.75 172 ALA A N 1
ATOM 1304 C CA . ALA A 1 172 ? 15.374 -4.546 -21.086 1.00 89.75 172 ALA A CA 1
ATOM 1305 C C . ALA A 1 172 ? 15.233 -6.068 -21.241 1.00 89.75 172 ALA A C 1
ATOM 1307 O O . ALA A 1 172 ? 14.348 -6.664 -20.628 1.00 89.75 172 ALA A O 1
ATOM 1308 N N . THR A 1 173 ? 16.105 -6.681 -22.045 1.00 94.38 173 THR A N 1
ATOM 1309 C CA . THR A 1 173 ? 16.098 -8.128 -22.296 1.00 94.38 173 THR A CA 1
ATOM 1310 C C . THR A 1 173 ? 16.537 -8.901 -21.053 1.00 94.38 173 THR A C 1
ATOM 1312 O O . THR A 1 173 ? 15.854 -9.842 -20.664 1.00 94.38 173 THR A O 1
ATOM 1315 N N . GLU A 1 174 ? 17.605 -8.457 -20.384 1.00 93.88 174 GLU A N 1
ATOM 1316 C CA . GLU A 1 174 ? 18.097 -9.037 -19.126 1.00 93.88 174 GLU A CA 1
ATOM 1317 C C . GLU A 1 174 ? 17.020 -8.999 -18.031 1.00 93.88 174 GLU A C 1
ATOM 1319 O O . GLU A 1 174 ? 16.648 -10.036 -17.489 1.00 93.88 174 GLU A O 1
ATOM 1324 N N . ARG A 1 175 ? 16.408 -7.832 -17.782 1.00 92.94 175 ARG A N 1
ATOM 1325 C CA . ARG A 1 175 ? 15.337 -7.700 -16.775 1.00 92.94 175 ARG A CA 1
ATOM 1326 C C . ARG A 1 175 ? 14.094 -8.524 -17.114 1.00 92.94 175 ARG A C 1
ATOM 1328 O O . ARG A 1 175 ? 13.427 -9.043 -16.223 1.00 92.94 175 ARG A O 1
ATOM 1335 N N . MET A 1 176 ? 13.767 -8.665 -18.398 1.00 96.25 176 MET A N 1
ATOM 1336 C CA . MET A 1 176 ? 12.669 -9.530 -18.832 1.00 96.25 176 MET A CA 1
ATOM 1337 C C . MET A 1 176 ? 13.007 -11.015 -18.635 1.00 96.25 176 MET A C 1
ATOM 1339 O O . MET A 1 176 ? 12.122 -11.813 -18.323 1.00 96.25 176 MET A O 1
ATOM 1343 N N . GLN A 1 177 ? 14.273 -11.399 -18.795 1.00 95.94 177 GLN A N 1
ATOM 1344 C CA . GLN A 1 177 ? 14.739 -12.754 -18.522 1.00 95.94 177 GLN A CA 1
ATOM 1345 C C . GLN A 1 177 ? 14.675 -13.080 -17.026 1.00 95.94 177 GLN A C 1
ATOM 1347 O O . GLN A 1 177 ? 14.172 -14.151 -16.671 1.00 95.94 177 GLN A O 1
ATOM 1352 N N . ASP A 1 178 ? 15.093 -12.150 -16.165 1.00 92.50 178 ASP A N 1
ATOM 1353 C CA . ASP A 1 178 ? 14.947 -12.259 -14.707 1.00 92.50 178 ASP A CA 1
ATOM 1354 C C . ASP A 1 178 ? 13.471 -12.457 -14.324 1.00 92.50 178 ASP A C 1
ATOM 1356 O O . ASP A 1 178 ? 13.127 -13.414 -13.627 1.00 92.50 178 ASP A O 1
ATOM 1360 N N . LEU A 1 179 ? 12.576 -11.634 -14.890 1.00 94.44 179 LEU A N 1
ATOM 1361 C CA . LEU A 1 179 ? 11.129 -11.732 -14.681 1.00 94.44 179 LEU A CA 1
ATOM 1362 C C . LEU A 1 179 ? 10.573 -13.111 -15.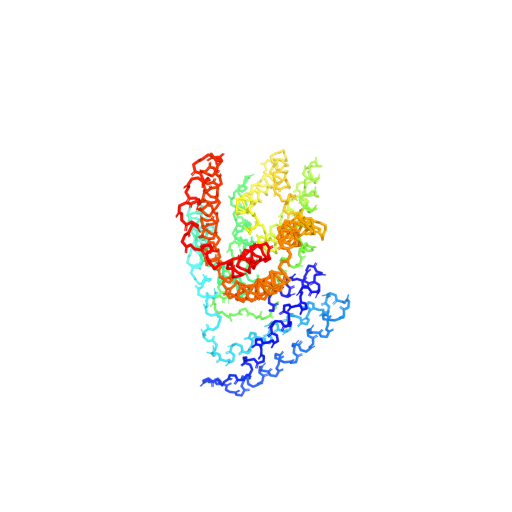080 1.00 94.44 179 LEU A C 1
ATOM 1364 O O . LEU A 1 179 ? 9.815 -13.727 -14.329 1.00 94.44 179 LEU A O 1
ATOM 1368 N N . VAL A 1 180 ? 10.930 -13.612 -16.269 1.00 96.31 180 VAL A N 1
ATOM 1369 C CA . VAL A 1 180 ? 10.472 -14.925 -16.763 1.00 96.31 180 VAL A CA 1
ATOM 1370 C C . VAL A 1 180 ? 10.995 -16.065 -15.893 1.00 96.31 180 VAL A C 1
ATOM 1372 O O . VAL A 1 180 ? 10.259 -17.030 -15.655 1.00 96.31 180 VAL A O 1
ATOM 1375 N N . THR A 1 181 ? 12.241 -15.965 -15.433 1.00 93.94 181 THR A N 1
ATOM 1376 C CA . THR A 1 181 ? 12.875 -16.962 -14.562 1.00 93.94 181 THR A CA 1
ATOM 1377 C C . THR A 1 181 ? 12.147 -17.018 -13.227 1.00 93.94 181 THR A C 1
ATOM 1379 O O . THR A 1 181 ? 11.625 -18.071 -12.868 1.00 93.94 181 THR A O 1
ATOM 1382 N N . LEU A 1 182 ? 11.959 -15.868 -12.573 1.00 91.38 182 LEU A N 1
ATOM 1383 C CA . LEU A 1 182 ? 11.261 -15.783 -11.294 1.00 91.38 182 LEU A CA 1
ATOM 1384 C C . LEU A 1 182 ? 9.817 -16.298 -11.372 1.00 91.38 182 LEU A C 1
ATOM 1386 O O . LEU A 1 182 ? 9.390 -17.074 -10.519 1.00 91.38 182 LEU A O 1
ATOM 1390 N N . LEU A 1 183 ? 9.065 -15.921 -12.413 1.00 92.88 183 LEU A N 1
ATOM 1391 C CA . LEU A 1 183 ? 7.707 -16.435 -12.629 1.00 92.88 183 LEU A CA 1
ATOM 1392 C C . LEU A 1 183 ? 7.694 -17.954 -12.846 1.00 92.88 183 LEU A C 1
ATOM 1394 O O . LEU A 1 183 ? 6.778 -18.636 -12.381 1.00 92.88 183 LEU A O 1
ATOM 1398 N N . THR A 1 184 ? 8.685 -18.489 -13.564 1.00 92.12 184 THR A N 1
ATOM 1399 C CA . THR A 1 184 ? 8.784 -19.928 -13.840 1.00 92.12 184 THR A CA 1
ATOM 1400 C C . THR A 1 184 ? 9.087 -20.689 -12.555 1.00 92.12 184 THR A C 1
ATOM 1402 O O . THR A 1 184 ? 8.372 -21.637 -12.240 1.00 92.12 184 THR A O 1
ATOM 1405 N N . ASP A 1 185 ? 10.072 -20.237 -11.786 1.00 88.69 185 ASP A N 1
ATOM 1406 C CA . ASP A 1 185 ? 10.496 -20.921 -10.567 1.00 88.69 185 ASP A CA 1
ATOM 1407 C C . ASP A 1 185 ? 9.430 -20.841 -9.469 1.00 88.69 185 ASP A C 1
ATOM 1409 O O . ASP A 1 185 ? 9.130 -21.830 -8.795 1.00 88.69 185 ASP A O 1
ATOM 1413 N N . TYR A 1 186 ? 8.788 -19.679 -9.324 1.00 88.00 186 TYR A N 1
ATOM 1414 C CA . TYR A 1 186 ? 7.715 -19.502 -8.353 1.00 88.00 186 TYR A CA 1
ATOM 1415 C C . TYR A 1 186 ? 6.480 -20.338 -8.705 1.00 88.00 186 TYR A C 1
ATOM 1417 O O . TYR A 1 186 ? 5.975 -21.074 -7.859 1.00 88.00 186 TYR A O 1
ATOM 1425 N N . SER A 1 187 ? 6.014 -20.294 -9.960 1.00 86.44 187 SER A N 1
ATOM 1426 C CA . SER A 1 187 ? 4.847 -21.086 -10.384 1.00 86.44 187 SER A CA 1
ATOM 1427 C C . SER A 1 187 ? 5.090 -22.597 -10.290 1.00 86.44 187 SER A C 1
ATOM 1429 O O . SER A 1 187 ? 4.177 -23.337 -9.924 1.00 86.44 187 SER A O 1
ATOM 1431 N N . ALA A 1 188 ? 6.322 -23.052 -10.539 1.00 83.38 188 ALA A N 1
ATOM 1432 C CA . ALA A 1 188 ? 6.722 -24.449 -10.388 1.00 83.38 188 ALA A CA 1
ATOM 1433 C C . ALA A 1 188 ? 6.936 -24.876 -8.922 1.00 83.38 188 ALA A C 1
ATOM 1435 O O . ALA A 1 188 ? 7.064 -26.070 -8.651 1.00 83.38 188 ALA A O 1
ATOM 1436 N N . GLY A 1 189 ? 6.966 -23.930 -7.974 1.00 78.00 189 GLY A N 1
ATOM 1437 C CA . GLY A 1 189 ? 7.288 -24.196 -6.570 1.00 78.00 189 GLY A CA 1
ATOM 1438 C C . GLY A 1 189 ? 8.736 -24.645 -6.356 1.00 78.00 189 GLY A C 1
ATOM 1439 O O . GLY A 1 189 ? 9.009 -25.383 -5.415 1.00 78.00 189 GLY A O 1
ATOM 1440 N N . THR A 1 190 ? 9.652 -24.261 -7.250 1.00 75.69 190 THR A N 1
ATOM 1441 C CA . THR A 1 190 ? 11.068 -24.660 -7.199 1.00 75.69 190 THR A CA 1
ATOM 1442 C C . THR A 1 190 ? 11.956 -23.657 -6.470 1.00 75.69 190 THR A C 1
ATOM 1444 O O . THR A 1 190 ? 13.114 -23.980 -6.211 1.00 75.69 190 THR A O 1
ATOM 1447 N N . LEU A 1 191 ? 11.426 -22.479 -6.117 1.00 73.94 191 LEU A N 1
ATOM 1448 C CA . LEU A 1 191 ? 12.113 -21.507 -5.264 1.00 73.94 191 LEU A CA 1
ATOM 1449 C C . LEU A 1 191 ? 12.345 -22.098 -3.871 1.00 73.94 191 LEU A C 1
ATOM 1451 O O . LEU A 1 191 ? 11.396 -22.503 -3.196 1.00 73.94 191 LEU A O 1
ATOM 1455 N N . LYS A 1 192 ? 13.598 -22.131 -3.420 1.00 55.97 192 LYS A N 1
ATOM 1456 C CA . LYS A 1 192 ? 13.926 -22.519 -2.043 1.00 55.97 192 LYS A CA 1
ATOM 1457 C C . LYS A 1 192 ? 13.766 -21.324 -1.109 1.00 55.97 192 LYS A C 1
ATOM 1459 O O . LYS A 1 192 ? 14.027 -20.180 -1.480 1.00 55.97 192 LYS A O 1
ATOM 1464 N N . GLU A 1 193 ? 13.386 -21.597 0.138 1.00 44.22 193 GLU A N 1
ATOM 1465 C CA . GLU A 1 193 ? 13.308 -20.573 1.183 1.00 44.22 193 GLU A CA 1
ATOM 1466 C C . GLU A 1 193 ? 14.626 -19.791 1.301 1.00 44.22 193 GLU A C 1
ATOM 1468 O O . GLU A 1 193 ? 15.689 -20.369 1.537 1.00 44.22 193 GLU A O 1
ATOM 1473 N N . GLY A 1 194 ? 14.542 -18.466 1.147 1.00 52.66 194 GLY A N 1
ATOM 1474 C CA . GLY A 1 194 ? 15.685 -17.553 1.223 1.00 52.66 194 GLY A CA 1
ATOM 1475 C C . GLY A 1 194 ? 16.441 -17.314 -0.090 1.00 52.66 194 GLY A C 1
ATOM 1476 O O . GLY A 1 194 ? 17.394 -16.545 -0.070 1.00 52.66 194 GLY A O 1
ATOM 1477 N N . GLU A 1 195 ? 16.041 -17.918 -1.219 1.00 54.00 195 GLU A N 1
ATOM 1478 C CA . GLU A 1 195 ? 16.637 -17.614 -2.538 1.00 54.00 195 GLU A CA 1
ATOM 1479 C C . GLU A 1 195 ? 16.197 -16.251 -3.093 1.00 54.00 195 GLU A C 1
ATOM 1481 O O . GLU A 1 195 ? 16.933 -15.635 -3.861 1.00 54.00 195 GLU A O 1
ATOM 1486 N N . VAL A 1 196 ? 15.023 -15.757 -2.687 1.00 58.88 196 VAL A N 1
ATOM 1487 C CA . VAL A 1 196 ? 14.540 -14.420 -3.051 1.00 58.88 196 VAL A CA 1
ATOM 1488 C C . VAL A 1 196 ? 14.735 -13.499 -1.853 1.00 58.88 196 VAL A C 1
ATOM 1490 O O . VAL A 1 196 ? 13.932 -13.505 -0.917 1.00 58.88 196 VAL A O 1
ATOM 1493 N N . GLU A 1 197 ? 15.828 -12.735 -1.864 1.00 56.09 197 GLU A N 1
ATOM 1494 C CA . GLU A 1 197 ? 16.028 -11.645 -0.910 1.00 56.09 197 GLU A CA 1
ATOM 1495 C C . GLU A 1 197 ? 14.882 -10.637 -1.047 1.00 56.09 197 GLU A C 1
ATOM 1497 O O . GLU A 1 197 ? 14.449 -10.306 -2.154 1.00 56.09 197 GLU A O 1
ATOM 1502 N N . ASP A 1 198 ? 14.379 -10.138 0.083 1.00 59.50 198 ASP A N 1
ATOM 1503 C CA . ASP A 1 198 ? 13.427 -9.035 0.075 1.00 59.50 198 ASP A CA 1
ATOM 1504 C C . ASP A 1 198 ? 14.172 -7.765 -0.355 1.00 59.50 198 ASP A C 1
ATOM 1506 O O . ASP A 1 198 ? 14.768 -7.045 0.453 1.00 59.50 198 ASP A O 1
ATOM 1510 N N . ALA A 1 199 ? 14.187 -7.534 -1.670 1.00 60.19 199 ALA A N 1
ATOM 1511 C CA . ALA A 1 199 ? 14.876 -6.412 -2.290 1.00 60.19 199 ALA A CA 1
ATOM 1512 C C . ALA A 1 199 ? 14.436 -5.089 -1.650 1.00 60.19 199 ALA A C 1
ATOM 1514 O O . ALA A 1 199 ? 15.270 -4.219 -1.385 1.00 60.19 199 ALA A O 1
ATOM 1515 N N . ALA A 1 200 ? 13.154 -4.978 -1.298 1.00 56.94 200 ALA A N 1
ATOM 1516 C CA . ALA A 1 200 ? 12.619 -3.804 -0.636 1.00 56.94 200 ALA A CA 1
ATOM 1517 C C . ALA A 1 200 ? 13.196 -3.634 0.777 1.00 56.94 200 ALA A C 1
ATOM 1519 O O . ALA A 1 200 ? 13.639 -2.537 1.119 1.00 56.94 200 ALA A O 1
ATOM 1520 N N . ALA A 1 201 ? 13.306 -4.707 1.566 1.00 56.31 201 ALA A N 1
ATOM 1521 C CA . ALA A 1 201 ? 13.940 -4.660 2.888 1.00 56.31 201 ALA A CA 1
ATOM 1522 C C . ALA A 1 201 ? 15.440 -4.293 2.834 1.00 56.31 201 ALA A C 1
ATOM 1524 O O . ALA A 1 201 ? 15.966 -3.691 3.771 1.00 56.31 201 ALA A O 1
ATOM 1525 N N . SER A 1 202 ? 16.127 -4.614 1.731 1.00 58.00 202 SER A N 1
ATOM 1526 C CA . SER A 1 202 ? 17.547 -4.285 1.520 1.00 58.00 202 SER A CA 1
ATOM 1527 C C . SER A 1 202 ? 17.808 -2.832 1.086 1.00 58.00 202 SER A C 1
ATOM 1529 O O . SER A 1 202 ? 18.942 -2.360 1.159 1.00 58.00 202 SER A O 1
ATOM 1531 N N . SER A 1 203 ? 16.767 -2.095 0.679 1.00 58.69 203 SER A N 1
ATOM 1532 C CA . SER A 1 203 ? 16.869 -0.716 0.174 1.00 58.69 203 SER A CA 1
ATOM 1533 C C . SER A 1 203 ? 17.251 0.324 1.241 1.00 58.69 203 SER A C 1
ATOM 1535 O O . SER A 1 203 ? 17.592 1.458 0.908 1.00 58.69 203 SER A O 1
ATOM 1537 N N . GLY A 1 204 ? 17.176 -0.038 2.528 1.00 59.22 204 GLY A N 1
ATOM 1538 C CA . GLY A 1 204 ? 17.437 0.856 3.662 1.00 59.22 204 GLY A CA 1
ATOM 1539 C C . GLY A 1 204 ? 16.300 1.835 3.986 1.00 59.22 204 GLY A C 1
ATOM 1540 O O . GLY A 1 204 ? 16.356 2.490 5.027 1.00 59.22 204 GLY A O 1
ATOM 1541 N N . ALA A 1 205 ? 15.258 1.916 3.152 1.00 64.12 205 ALA A N 1
ATOM 1542 C CA . ALA A 1 205 ? 14.051 2.691 3.422 1.00 64.12 205 ALA A CA 1
ATOM 1543 C C . ALA A 1 205 ? 12.965 1.781 4.014 1.00 64.12 205 ALA A C 1
ATOM 1545 O O . ALA A 1 205 ? 12.604 0.771 3.421 1.00 64.12 205 ALA A O 1
ATOM 1546 N N . SER A 1 206 ? 12.437 2.141 5.187 1.00 67.31 206 SER A N 1
ATOM 1547 C CA . SER A 1 206 ? 11.432 1.335 5.908 1.00 67.31 206 SER A CA 1
ATOM 1548 C C . SER A 1 206 ? 10.065 2.015 6.012 1.00 67.31 206 SER A C 1
ATOM 1550 O O . SER A 1 206 ? 9.079 1.403 6.423 1.00 67.31 206 SER A O 1
ATOM 1552 N N . SER A 1 207 ? 9.998 3.298 5.654 1.00 77.50 207 SER A N 1
ATOM 1553 C CA . SER A 1 207 ? 8.826 4.144 5.843 1.00 77.50 207 SER A CA 1
ATOM 1554 C C . SER A 1 207 ? 8.636 5.130 4.693 1.00 77.50 207 SER A C 1
ATOM 1556 O O . SER A 1 207 ? 9.571 5.449 3.956 1.00 77.50 207 SER A O 1
ATOM 1558 N N . LEU A 1 208 ? 7.419 5.675 4.572 1.00 82.81 208 LEU A N 1
ATOM 1559 C CA . LEU A 1 208 ? 7.113 6.705 3.575 1.00 82.81 208 LEU A CA 1
ATOM 1560 C C . LEU A 1 208 ? 7.984 7.957 3.774 1.00 82.81 208 LEU A C 1
ATOM 1562 O O . LEU A 1 208 ? 8.379 8.602 2.807 1.00 82.81 208 LEU A O 1
ATOM 1566 N N . SER A 1 209 ? 8.334 8.262 5.024 1.00 83.75 209 SER A N 1
ATOM 1567 C CA . SER A 1 209 ? 9.235 9.358 5.382 1.00 83.75 209 SER A CA 1
ATOM 1568 C C . SER A 1 209 ? 10.671 9.119 4.907 1.00 83.75 209 SER A C 1
ATOM 1570 O O . SER A 1 209 ? 11.342 10.066 4.503 1.00 83.75 209 SER A O 1
ATOM 1572 N N . ASP A 1 210 ? 11.155 7.874 4.937 1.00 85.12 210 ASP A N 1
ATOM 1573 C CA . ASP A 1 210 ? 12.485 7.531 4.414 1.00 85.12 210 ASP A CA 1
ATOM 1574 C C . ASP A 1 210 ? 12.514 7.640 2.889 1.00 85.12 210 ASP A C 1
ATOM 1576 O O . ASP A 1 210 ? 13.461 8.183 2.322 1.00 85.12 210 ASP A O 1
ATOM 1580 N N . LEU A 1 211 ? 11.435 7.211 2.230 1.00 88.88 211 LEU A N 1
ATOM 1581 C CA . LEU A 1 211 ? 11.284 7.359 0.786 1.00 88.88 211 LEU A CA 1
ATOM 1582 C C . LEU A 1 211 ? 11.177 8.822 0.346 1.00 88.88 211 LEU A C 1
ATOM 1584 O O . LEU A 1 211 ? 11.719 9.185 -0.697 1.00 88.88 211 LEU A O 1
ATOM 1588 N N . LEU A 1 212 ? 10.550 9.683 1.153 1.00 91.62 212 LEU A N 1
ATOM 1589 C CA . LEU A 1 212 ? 10.525 11.123 0.902 1.00 91.62 212 LEU A CA 1
ATOM 1590 C C . LEU A 1 212 ? 11.936 11.728 0.965 1.00 91.62 212 LEU A C 1
ATOM 1592 O O . LEU A 1 212 ? 12.333 12.440 0.045 1.00 91.62 212 LEU A O 1
ATOM 1596 N N . LYS A 1 213 ? 12.731 11.377 1.986 1.00 91.50 213 LYS A N 1
ATOM 1597 C CA . LYS A 1 213 ? 14.140 11.804 2.088 1.00 91.50 213 LYS A CA 1
ATOM 1598 C C . LYS A 1 213 ? 14.978 11.310 0.909 1.00 91.50 213 LYS A C 1
ATOM 1600 O O . LYS A 1 213 ? 15.831 12.043 0.414 1.00 91.50 213 LYS A O 1
ATOM 1605 N N . LEU A 1 214 ? 14.737 10.081 0.447 1.00 93.25 214 LEU A N 1
ATOM 1606 C CA . LEU A 1 214 ? 15.408 9.540 -0.734 1.00 93.25 214 LEU A CA 1
ATOM 1607 C C . LEU A 1 214 ? 15.069 10.365 -1.986 1.00 93.25 214 LEU A C 1
ATOM 1609 O O . LEU A 1 214 ? 15.975 10.720 -2.736 1.00 93.25 214 LEU A O 1
ATOM 1613 N N . LEU A 1 215 ? 13.801 10.750 -2.185 1.00 95.75 215 LEU A N 1
ATOM 1614 C CA . LEU A 1 215 ? 13.411 11.642 -3.285 1.00 95.75 215 LEU A CA 1
ATOM 1615 C C . LEU A 1 215 ? 14.051 13.029 -3.181 1.00 95.75 215 LEU A C 1
ATOM 1617 O O . LEU A 1 215 ? 14.493 13.562 -4.198 1.00 95.75 215 LEU A O 1
ATOM 1621 N N . GLU A 1 216 ? 14.149 13.605 -1.983 1.00 95.56 216 GLU A N 1
ATOM 1622 C CA . GLU A 1 216 ? 14.853 14.876 -1.763 1.00 95.56 216 GLU A CA 1
ATOM 1623 C C . GLU A 1 216 ? 16.341 14.765 -2.131 1.00 95.56 216 GLU A C 1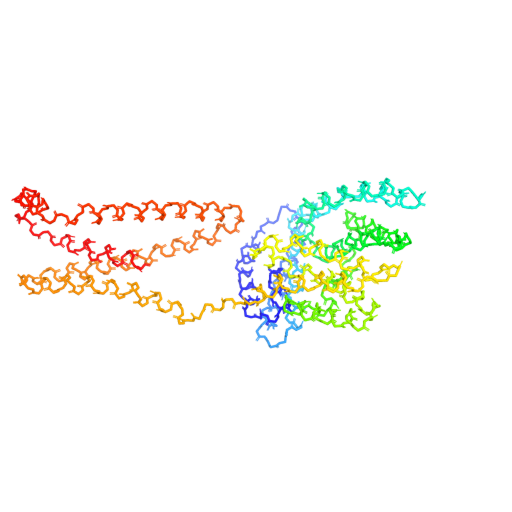
ATOM 1625 O O . GLU A 1 216 ? 16.892 15.645 -2.796 1.00 95.56 216 GLU A O 1
ATOM 1630 N N . GLN A 1 217 ? 16.991 13.657 -1.762 1.00 96.00 217 GLN A N 1
ATOM 1631 C CA . GLN A 1 217 ? 18.379 13.385 -2.131 1.00 96.00 217 GLN A CA 1
ATOM 1632 C C . GLN A 1 217 ? 18.544 13.218 -3.649 1.00 96.00 217 GLN A C 1
ATOM 1634 O O . GLN A 1 217 ? 19.451 13.813 -4.237 1.00 96.00 217 GLN A O 1
ATOM 1639 N N . ILE A 1 218 ? 17.652 12.467 -4.301 1.00 96.56 218 ILE A N 1
ATOM 1640 C CA . ILE A 1 218 ? 17.617 12.316 -5.764 1.00 96.56 218 ILE A CA 1
ATOM 1641 C C . ILE A 1 218 ? 17.440 13.683 -6.429 1.00 96.56 218 ILE A C 1
ATOM 1643 O O . ILE A 1 218 ? 18.144 14.009 -7.385 1.00 96.56 218 ILE A O 1
ATOM 1647 N N . GLN A 1 219 ? 16.542 14.522 -5.909 1.00 96.69 219 GLN A N 1
ATOM 1648 C CA . GLN A 1 219 ? 16.308 15.864 -6.432 1.00 96.69 219 GLN A CA 1
ATOM 1649 C C . GLN A 1 219 ? 17.586 16.714 -6.385 1.00 96.69 219 GLN A C 1
ATOM 1651 O O . GLN A 1 219 ? 17.910 17.386 -7.368 1.00 96.69 219 GLN A O 1
ATOM 1656 N N . GLN A 1 220 ? 18.343 16.650 -5.286 1.00 95.62 220 GLN A N 1
ATOM 1657 C CA . GLN A 1 220 ? 19.633 17.335 -5.158 1.00 95.62 220 GLN A CA 1
ATOM 1658 C C . GLN A 1 220 ? 20.673 16.803 -6.154 1.00 95.62 220 GLN A C 1
ATOM 1660 O O . GLN A 1 220 ? 21.376 17.594 -6.783 1.00 95.62 220 GLN A O 1
ATOM 1665 N N . GLN A 1 221 ? 20.751 15.483 -6.348 1.00 95.69 221 GLN A N 1
ATOM 1666 C CA . GLN A 1 221 ? 21.665 14.859 -7.315 1.00 95.69 221 GLN A CA 1
ATOM 1667 C C . GLN A 1 221 ? 21.349 15.286 -8.754 1.00 95.69 221 GLN A C 1
ATOM 1669 O O . GLN A 1 221 ? 22.251 15.677 -9.497 1.00 95.69 221 GLN A O 1
ATOM 1674 N N . ILE A 1 222 ? 20.064 15.312 -9.129 1.00 93.88 222 ILE A N 1
ATOM 1675 C CA . ILE A 1 222 ? 19.620 15.787 -10.447 1.00 93.88 222 ILE A CA 1
ATOM 1676 C C . ILE A 1 222 ? 19.993 17.262 -10.645 1.00 93.88 222 ILE A C 1
ATOM 1678 O O . ILE A 1 222 ? 20.507 17.626 -11.705 1.00 93.88 222 ILE A O 1
ATOM 1682 N N . GLN A 1 223 ? 19.778 18.112 -9.634 1.00 92.06 223 GLN A N 1
ATOM 1683 C CA . GLN A 1 223 ? 20.146 19.534 -9.682 1.00 92.06 223 GLN A CA 1
ATOM 1684 C C . GLN A 1 223 ? 21.663 19.747 -9.789 1.00 92.06 223 GLN A C 1
ATOM 1686 O O . GLN A 1 223 ? 22.104 20.685 -10.452 1.00 92.06 223 GLN A O 1
ATOM 1691 N N . ALA A 1 224 ? 22.459 18.865 -9.180 1.00 92.38 224 ALA A N 1
ATOM 1692 C CA . ALA A 1 224 ? 23.916 18.861 -9.289 1.00 92.38 224 ALA A CA 1
ATOM 1693 C C . ALA A 1 224 ? 24.431 18.310 -10.635 1.00 92.38 224 ALA A C 1
ATOM 1695 O O . ALA A 1 224 ? 25.627 18.391 -10.912 1.00 92.38 224 ALA A O 1
ATOM 1696 N N . GLY A 1 225 ? 23.549 17.759 -11.478 1.00 90.25 225 GLY A N 1
ATOM 1697 C CA . GLY A 1 225 ? 23.908 17.114 -12.742 1.00 90.25 225 GLY A CA 1
ATOM 1698 C C . GLY A 1 225 ? 24.460 15.691 -12.589 1.00 90.25 225 GLY A C 1
ATOM 1699 O O . GLY A 1 225 ? 24.896 15.103 -13.580 1.00 90.25 225 GLY A O 1
ATOM 1700 N N . ASP A 1 226 ? 24.423 15.118 -11.383 1.00 93.00 226 ASP A N 1
ATOM 1701 C CA . ASP A 1 226 ? 24.859 13.747 -11.106 1.00 93.00 226 ASP A CA 1
ATOM 1702 C C . ASP A 1 226 ? 23.749 12.746 -11.453 1.00 93.00 226 ASP A C 1
ATOM 1704 O O . ASP A 1 226 ? 22.993 12.255 -10.612 1.00 93.00 226 ASP A O 1
ATOM 1708 N N . THR A 1 227 ? 23.637 12.470 -12.748 1.00 89.69 227 THR A N 1
ATOM 1709 C CA . THR A 1 227 ? 22.620 11.574 -13.315 1.00 89.69 227 THR A CA 1
ATOM 1710 C C . THR A 1 227 ? 22.854 10.106 -12.972 1.00 89.69 227 THR A C 1
ATOM 1712 O O . THR A 1 227 ? 21.900 9.336 -12.940 1.00 89.69 227 THR A O 1
ATOM 1715 N N . ILE A 1 228 ? 24.093 9.714 -12.664 1.00 90.38 228 ILE A N 1
ATOM 1716 C CA . ILE A 1 228 ? 24.422 8.336 -12.290 1.00 90.38 228 ILE A CA 1
ATOM 1717 C C . ILE A 1 228 ? 23.887 8.056 -10.888 1.00 90.38 228 ILE A C 1
ATOM 1719 O O . ILE A 1 228 ? 23.126 7.109 -10.704 1.00 90.38 228 ILE A O 1
ATOM 1723 N N . SER A 1 229 ? 24.222 8.906 -9.913 1.00 91.88 229 SER A N 1
ATOM 1724 C CA . SER A 1 229 ? 23.715 8.740 -8.548 1.00 91.88 229 SER A CA 1
ATOM 1725 C C . SER A 1 229 ? 22.195 8.899 -8.487 1.00 91.88 229 SER A C 1
ATOM 1727 O O . SER A 1 229 ? 21.540 8.130 -7.787 1.00 91.88 229 SER A O 1
ATOM 1729 N N . ALA A 1 230 ? 21.626 9.828 -9.267 1.00 92.56 230 ALA A N 1
ATOM 1730 C CA . ALA A 1 230 ? 20.178 9.997 -9.362 1.00 92.56 230 ALA A CA 1
ATOM 1731 C C . ALA A 1 230 ? 19.473 8.757 -9.937 1.00 92.56 230 ALA A C 1
ATOM 1733 O O . ALA A 1 230 ? 18.416 8.377 -9.437 1.00 92.56 230 ALA A O 1
ATOM 1734 N N . ALA A 1 231 ? 20.048 8.108 -10.957 1.00 89.06 231 ALA A N 1
ATOM 1735 C CA . ALA A 1 231 ? 19.496 6.874 -11.517 1.00 89.06 231 ALA A CA 1
ATOM 1736 C C . ALA A 1 231 ? 19.506 5.741 -10.482 1.00 89.06 231 ALA A C 1
ATOM 1738 O O . ALA A 1 231 ? 18.492 5.070 -10.306 1.00 89.06 231 ALA A O 1
ATOM 1739 N N . THR A 1 232 ? 20.612 5.585 -9.747 1.00 90.56 232 THR A N 1
ATOM 1740 C CA . THR A 1 232 ? 20.720 4.607 -8.655 1.00 90.56 232 THR A CA 1
ATOM 1741 C C . THR A 1 232 ? 19.707 4.886 -7.545 1.00 90.56 232 THR A C 1
ATOM 1743 O O . THR A 1 232 ? 19.053 3.967 -7.062 1.00 90.56 232 THR A O 1
ATOM 1746 N N . GLY A 1 233 ? 19.540 6.150 -7.146 1.00 91.81 233 GLY A N 1
ATOM 1747 C CA . GLY A 1 233 ? 18.557 6.526 -6.132 1.00 91.81 233 GLY A CA 1
ATOM 1748 C C . GLY A 1 233 ? 17.120 6.241 -6.576 1.00 91.81 233 GLY A C 1
ATOM 1749 O O . GLY A 1 233 ? 16.328 5.725 -5.792 1.00 91.81 233 GLY A O 1
ATOM 1750 N N . LEU A 1 234 ? 16.775 6.517 -7.839 1.00 91.94 234 LEU A N 1
ATOM 1751 C CA . LEU A 1 234 ? 15.452 6.192 -8.386 1.00 91.94 234 LEU A CA 1
ATOM 1752 C C . LEU A 1 234 ? 15.199 4.681 -8.434 1.00 91.94 234 LEU A C 1
ATOM 1754 O O . LEU A 1 234 ? 14.090 4.247 -8.134 1.00 91.94 234 LEU A O 1
ATOM 1758 N N . GLU A 1 235 ? 16.214 3.874 -8.754 1.00 87.94 235 GLU A N 1
ATOM 1759 C CA . GLU A 1 235 ? 16.119 2.412 -8.669 1.00 87.94 235 GLU A CA 1
ATOM 1760 C C . GLU A 1 235 ? 15.867 1.956 -7.224 1.00 87.94 235 GLU A C 1
ATOM 1762 O O . GLU A 1 235 ? 14.954 1.167 -6.987 1.00 87.94 235 GLU A O 1
ATOM 1767 N N . GLN A 1 236 ? 16.586 2.515 -6.245 1.00 88.12 236 GLN A N 1
ATOM 1768 C CA . GLN A 1 236 ? 16.343 2.243 -4.821 1.00 88.12 236 GLN A CA 1
ATOM 1769 C C . GLN A 1 236 ? 14.926 2.635 -4.389 1.00 88.12 236 GLN A C 1
ATOM 1771 O O . GLN A 1 236 ? 14.288 1.896 -3.641 1.00 88.12 236 GLN A O 1
ATOM 1776 N N . PHE A 1 237 ? 14.411 3.765 -4.882 1.00 91.38 237 PHE A N 1
ATOM 1777 C CA . PHE A 1 237 ? 13.047 4.203 -4.598 1.00 91.38 237 PHE A CA 1
ATOM 1778 C C . PHE A 1 237 ? 12.012 3.211 -5.142 1.00 91.38 237 PHE A C 1
ATOM 1780 O O . PHE A 1 237 ? 11.103 2.829 -4.412 1.00 91.38 237 PHE A O 1
ATOM 1787 N N . ILE A 1 238 ? 12.170 2.758 -6.391 1.00 88.31 238 ILE A N 1
ATOM 1788 C CA . ILE A 1 238 ? 11.281 1.767 -7.021 1.00 88.31 238 ILE A CA 1
ATOM 1789 C C . ILE A 1 238 ? 11.290 0.456 -6.233 1.00 88.31 238 ILE A C 1
ATOM 1791 O O . ILE A 1 238 ? 10.237 -0.114 -5.975 1.00 88.31 238 ILE A O 1
ATOM 1795 N N . VAL A 1 239 ? 12.472 0.003 -5.814 1.00 83.25 239 VAL A N 1
ATOM 1796 C CA . VAL A 1 239 ? 12.632 -1.224 -5.024 1.00 83.25 239 VAL A CA 1
ATOM 1797 C C . VAL A 1 239 ? 11.966 -1.110 -3.651 1.00 83.25 239 VAL A C 1
ATOM 1799 O O . VAL A 1 239 ? 11.397 -2.078 -3.164 1.00 83.25 239 VAL A O 1
ATOM 1802 N N . ALA A 1 240 ? 12.021 0.062 -3.023 1.00 81.50 240 ALA A N 1
ATOM 1803 C CA . ALA A 1 240 ? 11.452 0.304 -1.700 1.00 81.50 240 ALA A CA 1
ATOM 1804 C C . ALA A 1 240 ? 9.947 0.626 -1.714 1.00 81.50 240 ALA A C 1
ATOM 1806 O O . ALA A 1 240 ? 9.278 0.489 -0.688 1.00 81.50 240 ALA A O 1
ATOM 1807 N N . TRP A 1 241 ? 9.404 1.069 -2.853 1.00 86.44 241 TRP A N 1
ATOM 1808 C CA . TRP A 1 241 ? 8.010 1.497 -3.003 1.00 86.44 241 TRP A CA 1
ATOM 1809 C C . TRP A 1 241 ? 6.969 0.480 -2.491 1.00 86.44 241 TRP A C 1
ATOM 1811 O O . TRP A 1 241 ? 6.077 0.903 -1.742 1.00 86.44 241 TRP A O 1
ATOM 1821 N N . PRO A 1 242 ? 7.099 -0.841 -2.756 1.00 81.12 242 PRO A N 1
ATOM 1822 C CA . PRO A 1 242 ? 6.152 -1.852 -2.276 1.00 81.12 242 PRO A CA 1
ATOM 1823 C C . PRO A 1 242 ? 5.945 -1.876 -0.752 1.00 81.12 242 PRO A C 1
ATOM 1825 O O . PRO A 1 242 ? 4.905 -2.329 -0.275 1.00 81.12 242 PRO A O 1
ATOM 1828 N N . LEU A 1 243 ? 6.899 -1.367 0.040 1.00 73.31 243 LEU A N 1
ATOM 1829 C CA . LEU A 1 243 ? 6.785 -1.317 1.506 1.00 73.31 243 LEU A CA 1
ATOM 1830 C C . LEU A 1 243 ? 5.751 -0.299 1.995 1.00 73.31 243 LEU A C 1
ATOM 1832 O O . LEU A 1 243 ? 5.213 -0.443 3.093 1.00 73.31 243 LEU A O 1
ATOM 1836 N N . VAL A 1 244 ? 5.502 0.758 1.217 1.00 76.88 244 VAL A N 1
ATOM 1837 C CA . VAL A 1 244 ? 4.686 1.909 1.643 1.00 76.88 244 VAL A CA 1
ATOM 1838 C C . VAL A 1 244 ? 3.490 2.159 0.739 1.00 76.88 244 VAL A C 1
ATOM 1840 O O . VAL A 1 244 ? 2.581 2.901 1.114 1.00 76.88 244 VAL A O 1
ATOM 1843 N N . GLU A 1 245 ? 3.470 1.559 -0.448 1.00 74.81 245 GLU A N 1
ATOM 1844 C CA . GLU A 1 245 ? 2.446 1.810 -1.454 1.00 74.81 245 GLU A CA 1
ATOM 1845 C C . GLU A 1 245 ? 1.034 1.544 -0.924 1.00 74.81 245 GLU A C 1
ATOM 1847 O O . GLU A 1 245 ? 0.118 2.286 -1.255 1.00 74.81 245 GLU A O 1
ATOM 1852 N N . GLY A 1 246 ? 0.858 0.551 -0.040 1.00 68.75 246 GLY A N 1
ATOM 1853 C CA . GLY A 1 246 ? -0.437 0.241 0.560 1.00 68.75 246 GLY A CA 1
ATOM 1854 C C . GLY A 1 246 ? -0.953 1.400 1.414 1.00 68.75 246 GLY A C 1
ATOM 1855 O O . GLY A 1 246 ? -2.122 1.771 1.323 1.00 68.75 246 GLY A O 1
ATOM 1856 N N . GLN A 1 247 ? -0.069 2.052 2.179 1.00 69.19 247 GLN A N 1
ATOM 1857 C CA . GLN A 1 247 ? -0.408 3.254 2.947 1.00 69.19 247 GLN A CA 1
ATOM 1858 C C . GLN A 1 247 ? -0.818 4.407 2.018 1.00 69.19 247 GLN A C 1
ATOM 1860 O O . GLN A 1 247 ? -1.787 5.120 2.298 1.00 69.19 247 GLN A O 1
ATOM 1865 N N . VAL A 1 248 ? -0.105 4.583 0.903 1.00 77.12 248 VAL A N 1
ATOM 1866 C CA . VAL A 1 248 ? -0.402 5.625 -0.089 1.00 77.12 248 VAL A CA 1
ATOM 1867 C C . VAL A 1 248 ? -1.702 5.329 -0.831 1.00 77.12 248 VAL A C 1
ATOM 1869 O O . VAL A 1 248 ? -2.512 6.233 -0.995 1.00 77.12 248 VAL A O 1
ATOM 1872 N N . GLN A 1 249 ? -1.943 4.082 -1.229 1.00 73.19 249 GLN A N 1
ATOM 1873 C CA . GLN A 1 249 ? -3.141 3.647 -1.940 1.00 73.19 249 GLN A CA 1
ATOM 1874 C C . GLN A 1 249 ? -4.398 3.835 -1.087 1.00 73.19 249 GLN A C 1
ATOM 1876 O O . GLN A 1 249 ? -5.405 4.322 -1.595 1.00 73.19 249 GLN A O 1
ATOM 1881 N N . ILE A 1 250 ? -4.325 3.517 0.210 1.00 69.44 250 ILE A N 1
ATOM 1882 C CA . ILE A 1 250 ? -5.425 3.737 1.160 1.00 69.44 250 ILE A CA 1
ATOM 1883 C C . ILE A 1 250 ? -5.684 5.235 1.356 1.00 69.44 250 ILE A C 1
ATOM 1885 O O . ILE A 1 250 ? -6.835 5.661 1.412 1.00 69.44 250 ILE A O 1
ATOM 1889 N N . SER A 1 251 ? -4.624 6.040 1.453 1.00 72.56 251 SER A N 1
ATOM 1890 C CA . SER A 1 251 ? -4.757 7.476 1.728 1.00 72.56 251 SER A CA 1
ATOM 1891 C C . SER A 1 251 ? -5.176 8.281 0.491 1.00 72.56 251 SER A C 1
ATOM 1893 O O . SER A 1 251 ? -5.929 9.245 0.594 1.00 72.56 251 SER A O 1
ATOM 1895 N N . SER A 1 252 ? -4.667 7.913 -0.688 1.00 76.69 252 SER A N 1
ATOM 1896 C CA . SER A 1 252 ? -4.934 8.566 -1.970 1.00 76.69 252 SER A CA 1
ATOM 1897 C C . SER A 1 252 ? -4.634 7.620 -3.150 1.00 76.69 252 SER A C 1
ATOM 1899 O O . SER A 1 252 ? -3.500 7.576 -3.648 1.00 76.69 252 SER A O 1
ATOM 1901 N N . PRO A 1 253 ? -5.655 6.930 -3.700 1.00 73.00 253 PRO A N 1
ATOM 1902 C CA . PRO A 1 253 ? -5.505 6.094 -4.898 1.00 73.00 253 PRO A CA 1
ATOM 1903 C C . PRO A 1 253 ? -4.978 6.868 -6.119 1.00 73.00 253 PRO A C 1
ATOM 1905 O O . PRO A 1 253 ? -4.253 6.331 -6.962 1.00 73.00 253 PRO A O 1
ATOM 1908 N N . ALA A 1 254 ? -5.326 8.158 -6.206 1.00 76.19 254 ALA A N 1
ATOM 1909 C CA . ALA A 1 254 ? -4.848 9.052 -7.254 1.00 76.19 254 ALA A CA 1
ATOM 1910 C C . ALA A 1 254 ? -3.345 9.341 -7.121 1.00 76.19 254 ALA A C 1
ATOM 1912 O O . ALA A 1 254 ? -2.645 9.378 -8.132 1.00 76.19 254 ALA A O 1
ATOM 1913 N N . SER A 1 255 ? -2.843 9.526 -5.893 1.00 82.88 255 SER A N 1
ATOM 1914 C CA . SER A 1 255 ? -1.408 9.703 -5.650 1.00 82.88 255 SER A CA 1
ATOM 1915 C C . SER A 1 255 ? -0.641 8.421 -5.954 1.00 82.88 255 SER A C 1
ATOM 1917 O O . SER A 1 255 ? 0.368 8.505 -6.638 1.00 82.88 255 SER A O 1
ATOM 1919 N N . TYR A 1 256 ? -1.147 7.252 -5.545 1.00 76.81 256 TYR A N 1
ATOM 1920 C CA . TYR A 1 256 ? -0.542 5.954 -5.874 1.00 76.81 256 TYR A CA 1
ATOM 1921 C C . TYR A 1 256 ? -0.318 5.794 -7.389 1.00 76.81 256 TYR A C 1
ATOM 1923 O O . TYR A 1 256 ? 0.818 5.672 -7.839 1.00 76.81 256 TYR A O 1
ATOM 1931 N N . THR A 1 257 ? -1.382 5.945 -8.187 1.00 75.44 257 THR A N 1
ATOM 1932 C CA . THR A 1 257 ? -1.303 5.799 -9.656 1.00 75.44 257 THR A CA 1
ATOM 1933 C C . THR A 1 257 ? -0.374 6.841 -10.294 1.00 75.44 257 THR A C 1
ATOM 1935 O O . THR A 1 257 ? 0.276 6.585 -11.310 1.00 75.44 257 THR A O 1
ATOM 1938 N N . ALA A 1 258 ? -0.336 8.057 -9.742 1.00 81.50 258 ALA A N 1
ATOM 1939 C CA . ALA A 1 258 ? 0.551 9.102 -10.236 1.00 81.50 258 ALA A CA 1
ATOM 1940 C C . ALA A 1 258 ? 2.019 8.750 -9.971 1.00 81.50 258 ALA A C 1
ATOM 1942 O O . ALA A 1 258 ? 2.818 8.830 -10.898 1.00 81.50 258 ALA A O 1
ATOM 1943 N N . ILE A 1 259 ? 2.351 8.297 -8.758 1.00 91.12 259 ILE A N 1
ATOM 1944 C CA . ILE A 1 259 ? 3.719 7.928 -8.383 1.00 91.12 259 ILE A CA 1
ATOM 1945 C C . ILE A 1 259 ? 4.240 6.767 -9.232 1.00 91.12 259 ILE A C 1
ATOM 1947 O O . ILE A 1 259 ? 5.355 6.864 -9.731 1.00 91.12 259 ILE A O 1
ATOM 1951 N N . GLU A 1 260 ? 3.436 5.734 -9.504 1.00 81.69 260 GLU A N 1
ATOM 1952 C CA . GLU A 1 260 ? 3.838 4.635 -10.402 1.00 81.69 260 GLU A CA 1
ATOM 1953 C C . GLU A 1 260 ? 4.279 5.124 -11.788 1.00 81.69 260 GLU A C 1
ATOM 1955 O O . GLU A 1 260 ? 5.252 4.643 -12.372 1.00 81.69 260 GLU A O 1
ATOM 1960 N N . ASN A 1 261 ? 3.566 6.111 -12.332 1.00 79.94 261 ASN A N 1
ATOM 1961 C CA . ASN A 1 261 ? 3.908 6.687 -13.627 1.00 79.94 261 ASN A CA 1
ATOM 1962 C C . ASN A 1 261 ? 5.095 7.650 -13.537 1.00 79.94 261 ASN A C 1
ATOM 1964 O O . ASN A 1 261 ? 5.956 7.634 -14.416 1.00 79.94 261 ASN A O 1
ATOM 1968 N N . GLU A 1 262 ? 5.146 8.463 -12.485 1.00 89.50 262 GLU A N 1
ATOM 1969 C CA . GLU A 1 262 ? 6.197 9.451 -12.250 1.00 89.50 262 GLU A CA 1
ATOM 1970 C C . GLU A 1 262 ? 7.557 8.777 -11.967 1.00 89.50 262 GLU A C 1
ATOM 1972 O O . GLU A 1 262 ? 8.570 9.272 -12.454 1.00 89.50 262 GLU A O 1
ATOM 1977 N N . MET A 1 263 ? 7.600 7.610 -11.305 1.00 89.12 263 MET A N 1
ATOM 1978 C CA . MET A 1 263 ? 8.825 6.806 -11.132 1.00 89.12 263 MET A CA 1
ATOM 1979 C C . MET A 1 263 ? 9.445 6.410 -12.477 1.00 89.12 263 MET A C 1
ATOM 1981 O O . MET A 1 263 ? 10.640 6.608 -12.708 1.00 89.12 263 MET A O 1
ATOM 1985 N N . ALA A 1 264 ? 8.626 5.874 -13.388 1.00 82.75 264 ALA A N 1
ATOM 1986 C CA . ALA A 1 264 ? 9.089 5.476 -14.714 1.00 82.75 264 ALA A CA 1
ATOM 1987 C C . ALA A 1 264 ? 9.506 6.692 -15.559 1.00 82.75 264 ALA A C 1
ATOM 1989 O O . ALA A 1 264 ? 10.523 6.647 -16.254 1.00 82.75 264 ALA A O 1
ATOM 1990 N N . GLU A 1 265 ? 8.745 7.787 -15.473 1.00 85.00 265 GLU A N 1
ATOM 1991 C CA . GLU A 1 265 ? 9.026 9.034 -16.186 1.00 85.00 265 GLU A CA 1
ATOM 1992 C C . GLU A 1 265 ? 10.347 9.675 -15.718 1.00 85.00 265 GLU A C 1
ATOM 1994 O O . GLU A 1 265 ? 11.199 10.012 -16.545 1.00 85.00 265 GLU A O 1
ATOM 1999 N N . ALA A 1 266 ? 10.555 9.798 -14.402 1.00 90.38 266 ALA A N 1
ATOM 2000 C CA . ALA A 1 266 ? 11.775 10.355 -13.822 1.00 90.38 266 ALA A CA 1
ATOM 2001 C C . ALA A 1 266 ? 13.009 9.539 -14.227 1.00 90.38 266 ALA A C 1
ATOM 2003 O O . ALA A 1 266 ? 13.980 10.110 -14.731 1.00 90.38 266 ALA A O 1
ATOM 2004 N N . SER A 1 267 ? 12.952 8.209 -14.088 1.00 87.31 267 SER A N 1
ATOM 2005 C CA . SER A 1 267 ? 14.047 7.320 -14.490 1.00 87.31 267 SER A CA 1
ATOM 2006 C C . SER A 1 267 ? 14.352 7.430 -15.981 1.00 87.31 267 SER A C 1
ATOM 2008 O O . SER A 1 267 ? 15.519 7.526 -16.361 1.00 87.31 267 SER A O 1
ATOM 2010 N N . GLY A 1 268 ? 13.323 7.500 -16.831 1.00 83.19 268 GLY A N 1
ATOM 2011 C CA . GLY A 1 268 ? 13.488 7.694 -18.271 1.00 83.19 268 GLY A CA 1
ATOM 2012 C C . GLY A 1 268 ? 14.253 8.976 -18.613 1.00 83.19 268 GLY A C 1
ATOM 2013 O O . GLY A 1 268 ? 15.196 8.944 -19.406 1.00 83.19 268 GLY A O 1
ATOM 2014 N N . TYR A 1 269 ? 13.915 10.101 -17.974 1.00 87.50 269 TYR A N 1
ATOM 2015 C CA . TYR A 1 269 ? 14.608 11.372 -18.207 1.00 87.50 269 TYR A CA 1
ATOM 2016 C C . TYR A 1 269 ? 16.046 11.389 -17.685 1.00 87.50 269 TYR A C 1
ATOM 2018 O O . TYR A 1 269 ? 16.924 11.913 -18.375 1.00 87.50 269 TYR A O 1
ATOM 2026 N N . VAL A 1 270 ? 16.310 10.814 -16.508 1.00 88.62 270 VAL A N 1
ATOM 2027 C CA . VAL A 1 270 ? 17.669 10.755 -15.938 1.00 88.62 270 VAL A CA 1
ATOM 2028 C C . VAL A 1 270 ? 18.599 9.899 -16.799 1.00 88.62 270 VAL A C 1
ATOM 2030 O O . VAL A 1 270 ? 19.769 10.232 -16.966 1.00 88.62 270 VAL A O 1
ATOM 2033 N N . VAL A 1 271 ? 18.071 8.819 -17.369 1.00 86.31 271 VAL A N 1
ATOM 2034 C CA . VAL A 1 271 ? 18.847 7.804 -18.090 1.00 86.31 271 VAL A CA 1
ATOM 2035 C C . VAL A 1 271 ? 18.946 8.072 -19.603 1.00 86.31 271 VAL A C 1
ATOM 2037 O O . VAL A 1 271 ? 19.745 7.436 -20.292 1.00 86.31 271 VAL A O 1
ATOM 2040 N N . SER A 1 272 ? 18.162 9.016 -20.130 1.00 84.62 272 SER A N 1
ATOM 2041 C CA . SER A 1 272 ? 18.216 9.434 -21.539 1.00 84.62 272 SER A CA 1
ATOM 2042 C C . SER A 1 272 ? 19.587 9.992 -21.959 1.00 84.62 272 SER A C 1
ATOM 2044 O O . SER A 1 272 ? 20.380 10.426 -21.125 1.00 84.62 272 SER A O 1
ATOM 2046 N N . ASN A 1 273 ? 19.882 9.989 -23.264 1.00 81.31 273 ASN A N 1
ATOM 2047 C CA . ASN A 1 273 ? 21.124 10.533 -23.817 1.00 81.31 273 ASN A CA 1
ATOM 2048 C C . ASN A 1 273 ? 20.844 11.603 -24.899 1.00 81.31 273 ASN A C 1
ATOM 2050 O O . ASN A 1 273 ? 20.479 11.240 -26.021 1.00 81.31 273 ASN A O 1
ATOM 2054 N N . PRO A 1 274 ? 21.046 12.908 -24.615 1.00 84.44 274 PRO A N 1
ATOM 2055 C CA . PRO A 1 274 ? 21.564 13.468 -23.363 1.00 84.44 274 PRO A CA 1
ATOM 2056 C C . PRO A 1 274 ? 20.515 13.456 -22.229 1.00 84.44 274 PRO A C 1
ATOM 2058 O O . PRO A 1 274 ? 19.329 13.622 -22.519 1.00 84.44 274 PRO A O 1
ATOM 2061 N N . PRO A 1 275 ? 20.932 13.343 -20.952 1.00 87.38 275 PRO A N 1
ATOM 2062 C CA . PRO A 1 275 ? 20.007 13.352 -19.821 1.00 87.38 275 PRO A CA 1
ATOM 2063 C C . PRO A 1 275 ? 19.175 14.631 -19.740 1.00 87.38 275 PRO A C 1
ATOM 2065 O O . PRO A 1 275 ? 19.703 15.742 -19.845 1.00 87.38 275 PRO A O 1
ATOM 2068 N N . ASN A 1 276 ? 17.876 14.493 -19.473 1.00 89.81 276 ASN A N 1
ATOM 2069 C CA . ASN A 1 276 ? 16.972 15.625 -19.299 1.00 89.81 276 ASN A CA 1
ATOM 2070 C C . ASN A 1 276 ? 16.758 15.943 -17.813 1.00 89.81 276 ASN A C 1
ATOM 2072 O O . ASN A 1 276 ? 15.697 15.684 -17.242 1.00 89.81 276 ASN A O 1
ATOM 2076 N N . THR A 1 277 ? 17.778 16.527 -17.181 1.00 91.12 277 THR A N 1
ATOM 2077 C CA . THR A 1 277 ? 17.762 16.842 -15.741 1.00 91.12 277 THR A CA 1
ATOM 2078 C C . THR A 1 277 ? 16.664 17.833 -15.355 1.00 91.12 277 THR A C 1
ATOM 2080 O O . THR A 1 277 ? 16.107 17.726 -14.267 1.00 91.12 277 THR A O 1
ATOM 2083 N N . ALA A 1 278 ? 16.293 18.756 -16.248 1.00 92.50 278 ALA A N 1
ATOM 2084 C CA . ALA A 1 278 ? 15.228 19.725 -15.996 1.00 92.50 278 ALA A CA 1
ATOM 2085 C C . ALA A 1 278 ? 13.863 19.043 -15.826 1.00 92.50 278 ALA A C 1
ATOM 2087 O O . ALA A 1 278 ? 13.180 19.274 -14.828 1.00 92.50 278 ALA A O 1
ATOM 2088 N N . LYS A 1 279 ? 13.486 18.161 -16.764 1.00 90.25 279 LYS A N 1
ATOM 2089 C CA . LYS A 1 279 ? 12.235 17.401 -16.654 1.00 90.25 279 LYS A CA 1
ATOM 2090 C C . LYS A 1 279 ? 12.285 16.384 -15.518 1.00 90.25 279 LYS A C 1
ATOM 2092 O O . LYS A 1 279 ? 11.310 16.256 -14.789 1.00 90.25 279 LYS A O 1
ATOM 2097 N N . ALA A 1 280 ? 13.416 15.703 -15.327 1.00 91.06 280 ALA A N 1
ATOM 2098 C CA . ALA A 1 280 ? 13.584 14.775 -14.211 1.00 91.06 280 ALA A CA 1
ATOM 2099 C C . ALA A 1 280 ? 13.357 15.470 -12.854 1.00 91.06 280 ALA A C 1
ATOM 2101 O O . ALA A 1 280 ? 12.611 14.961 -12.021 1.00 91.06 280 ALA A O 1
ATOM 2102 N N . ALA A 1 281 ? 13.928 16.664 -12.656 1.00 94.38 281 ALA A N 1
ATOM 2103 C CA . ALA A 1 281 ? 13.751 17.441 -11.431 1.00 94.38 281 ALA A CA 1
ATOM 2104 C C . ALA A 1 281 ? 12.296 17.889 -11.219 1.00 94.38 281 ALA A C 1
ATOM 2106 O O . ALA A 1 281 ? 11.821 17.886 -10.083 1.00 94.38 281 ALA A O 1
ATOM 2107 N N . GLU A 1 282 ? 11.584 18.253 -12.292 1.00 95.38 282 GLU A N 1
ATOM 2108 C CA . GLU A 1 282 ? 10.157 18.587 -12.230 1.00 95.38 282 GLU A CA 1
ATOM 2109 C C . GLU A 1 282 ? 9.329 17.380 -11.773 1.00 95.38 282 GLU A C 1
ATOM 2111 O O . GLU A 1 282 ? 8.536 17.499 -10.840 1.00 95.38 282 GLU A O 1
ATOM 2116 N N . VAL A 1 283 ? 9.544 16.210 -12.382 1.00 94.75 283 VAL A N 1
ATOM 2117 C CA . VAL A 1 283 ? 8.820 14.979 -12.036 1.00 94.75 283 VAL A CA 1
ATOM 2118 C C . VAL A 1 283 ? 9.088 14.581 -10.587 1.00 94.75 283 VAL A C 1
ATOM 2120 O O . VAL A 1 283 ? 8.135 14.388 -9.837 1.00 94.75 283 VAL A O 1
ATOM 2123 N N . VAL A 1 284 ? 10.355 14.548 -10.158 1.00 96.19 284 VAL A N 1
ATOM 2124 C CA . VAL A 1 284 ? 10.717 14.225 -8.767 1.00 96.19 284 VAL A CA 1
ATOM 2125 C C . VAL A 1 284 ? 10.116 15.240 -7.790 1.00 96.19 284 VAL A C 1
ATOM 2127 O O . VAL A 1 284 ? 9.599 14.857 -6.745 1.00 96.19 284 VAL A O 1
ATOM 2130 N N . SER A 1 285 ? 10.075 16.530 -8.144 1.00 96.81 285 SER A N 1
ATOM 2131 C CA . SER A 1 285 ? 9.398 17.536 -7.318 1.00 96.81 285 SER A CA 1
ATOM 2132 C C . SER A 1 285 ? 7.894 17.282 -7.194 1.00 96.81 285 SER A C 1
ATOM 2134 O O . SER A 1 285 ? 7.333 17.509 -6.122 1.00 96.81 285 SER A O 1
ATOM 2136 N N . ARG A 1 286 ? 7.224 16.821 -8.261 1.00 96.62 286 ARG A N 1
ATOM 2137 C CA . ARG A 1 286 ? 5.806 16.428 -8.190 1.00 96.62 286 ARG A CA 1
ATOM 2138 C C . ARG A 1 286 ? 5.616 15.228 -7.267 1.00 96.62 286 ARG A C 1
ATOM 2140 O O . ARG A 1 286 ? 4.694 15.264 -6.454 1.00 96.62 286 ARG A O 1
ATOM 2147 N N . MET A 1 287 ? 6.503 14.234 -7.337 1.00 95.75 287 MET A N 1
ATOM 2148 C CA . MET A 1 287 ? 6.461 13.063 -6.455 1.00 95.75 287 MET A CA 1
ATOM 2149 C C . MET A 1 287 ? 6.569 13.473 -4.980 1.00 95.75 287 MET A C 1
ATOM 2151 O O . MET A 1 287 ? 5.730 13.072 -4.174 1.00 95.75 287 MET A O 1
ATOM 2155 N N . ILE A 1 288 ? 7.536 14.338 -4.642 1.00 95.19 288 ILE A N 1
ATOM 2156 C CA . ILE A 1 288 ? 7.718 14.886 -3.284 1.00 95.19 288 ILE A CA 1
ATOM 2157 C C . ILE A 1 288 ? 6.438 15.585 -2.813 1.00 95.19 288 ILE A C 1
ATOM 2159 O O . ILE A 1 288 ? 5.870 15.204 -1.793 1.00 95.19 288 ILE A O 1
ATOM 2163 N N . ASN A 1 289 ? 5.914 16.530 -3.602 1.00 94.31 289 ASN A N 1
ATOM 2164 C CA . ASN A 1 289 ? 4.716 17.301 -3.246 1.00 94.31 289 ASN A CA 1
ATOM 2165 C C . ASN A 1 289 ? 3.460 16.428 -3.055 1.00 94.31 289 ASN A C 1
ATOM 2167 O O . ASN A 1 289 ? 2.532 16.817 -2.346 1.00 94.31 289 ASN A O 1
ATOM 2171 N N . ARG A 1 290 ? 3.388 15.265 -3.717 1.00 92.69 290 ARG A N 1
ATOM 2172 C CA . ARG A 1 290 ? 2.279 14.309 -3.566 1.00 92.69 290 ARG A CA 1
ATOM 2173 C C . ARG A 1 290 ? 2.407 13.446 -2.318 1.00 92.69 290 ARG A C 1
ATOM 2175 O O . ARG A 1 290 ? 1.378 13.086 -1.748 1.00 92.69 290 ARG A O 1
ATOM 2182 N N . LEU A 1 291 ? 3.630 13.077 -1.941 1.00 90.12 291 LEU A N 1
ATOM 2183 C CA . LEU A 1 291 ? 3.895 12.164 -0.829 1.00 90.12 291 LEU A CA 1
ATOM 2184 C C . LEU A 1 291 ? 4.051 12.891 0.508 1.00 90.12 291 LEU A C 1
ATOM 2186 O O . LEU A 1 291 ? 3.635 12.351 1.530 1.00 90.12 291 LEU A O 1
ATOM 2190 N N . GLU A 1 292 ? 4.560 14.123 0.513 1.00 90.50 292 GLU A N 1
ATOM 2191 C CA . GLU A 1 292 ? 4.761 14.926 1.724 1.00 90.5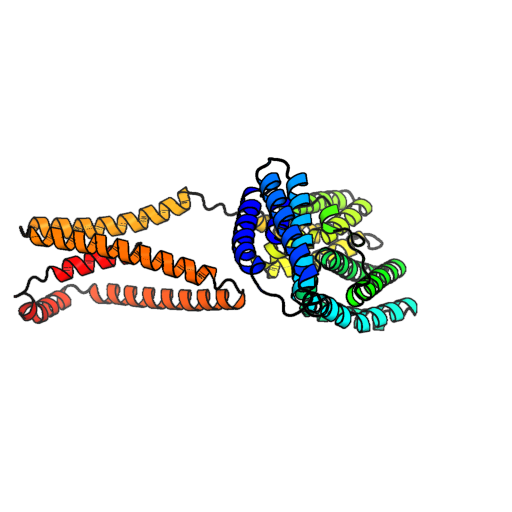0 292 GLU A CA 1
ATOM 2192 C C . GLU A 1 292 ? 3.487 15.037 2.590 1.00 90.50 292 GLU A C 1
ATOM 2194 O O . GLU A 1 292 ? 3.553 14.677 3.770 1.00 90.50 292 GLU A O 1
ATOM 2199 N N . PRO A 1 293 ? 2.292 15.376 2.057 1.00 86.00 293 PRO A N 1
ATOM 2200 C CA . PRO A 1 293 ? 1.076 15.452 2.871 1.00 86.00 293 PRO A CA 1
ATOM 2201 C C . PRO A 1 293 ? 0.650 14.108 3.474 1.00 86.00 293 PRO A C 1
ATOM 2203 O O . PRO A 1 293 ? -0.066 14.084 4.469 1.00 86.00 293 PRO A O 1
ATOM 2206 N N . LEU A 1 294 ? 1.071 12.989 2.877 1.00 82.31 294 LEU A N 1
ATOM 2207 C CA . LEU A 1 294 ? 0.733 11.638 3.330 1.00 82.31 294 LEU A CA 1
ATOM 2208 C C . LEU A 1 294 ? 1.664 11.151 4.452 1.00 82.31 294 LEU A C 1
ATOM 2210 O O . LEU A 1 294 ? 1.310 10.236 5.193 1.00 82.31 294 LEU A O 1
ATOM 2214 N N . THR A 1 295 ? 2.837 11.777 4.604 1.00 73.81 295 THR A N 1
ATOM 2215 C CA . THR A 1 295 ? 3.731 11.562 5.756 1.00 73.81 295 THR A CA 1
ATOM 2216 C C . THR A 1 295 ? 3.269 12.311 7.002 1.00 73.81 295 THR A C 1
ATOM 2218 O O . THR A 1 295 ? 3.606 11.917 8.121 1.00 73.81 295 THR A O 1
ATOM 2221 N N . ALA A 1 296 ? 2.469 13.368 6.824 1.00 64.38 296 ALA A N 1
ATOM 2222 C CA . ALA A 1 296 ? 1.865 14.108 7.915 1.00 64.38 296 ALA A CA 1
ATOM 2223 C C . ALA A 1 296 ? 0.779 13.243 8.562 1.00 64.38 296 ALA A C 1
ATOM 2225 O O . ALA A 1 296 ? -0.390 13.255 8.175 1.00 64.38 296 ALA A O 1
ATOM 2226 N N . THR A 1 297 ? 1.164 12.479 9.583 1.00 54.59 297 THR A N 1
ATOM 2227 C CA . THR A 1 297 ? 0.201 11.902 10.510 1.00 54.59 297 THR A CA 1
ATOM 2228 C C . THR A 1 297 ? -0.619 13.058 11.071 1.00 54.59 297 THR A C 1
ATOM 2230 O O . THR A 1 297 ? -0.123 13.897 11.825 1.00 54.59 297 THR A O 1
ATOM 2233 N N . THR A 1 298 ? -1.893 13.137 10.679 1.00 49.69 298 THR A N 1
ATOM 2234 C CA . THR A 1 298 ? -2.860 13.963 11.399 1.00 49.69 298 THR A CA 1
ATOM 2235 C C . THR A 1 298 ? -2.985 13.315 12.769 1.00 49.69 298 THR A C 1
ATOM 2237 O O . THR A 1 298 ? -3.775 12.396 12.973 1.00 49.69 298 THR A O 1
ATOM 2240 N N . SER A 1 299 ? -2.102 13.699 13.689 1.00 48.59 299 SER A N 1
ATOM 2241 C CA . SER A 1 299 ? -2.196 13.277 15.072 1.00 48.59 299 SER A CA 1
ATOM 2242 C C . SER A 1 299 ? -3.412 13.992 15.633 1.00 48.59 299 SER A C 1
ATOM 2244 O O . SER A 1 299 ? -3.350 15.158 16.008 1.00 48.59 299 SER A O 1
ATOM 2246 N N . TYR A 1 300 ? -4.551 13.300 15.628 1.00 54.81 300 TYR A N 1
ATOM 2247 C CA . TYR A 1 300 ? -5.666 13.687 16.472 1.00 54.81 300 TYR A CA 1
ATOM 2248 C C . TYR A 1 300 ? -5.138 13.647 17.894 1.00 54.81 300 TYR A C 1
ATOM 2250 O O . TYR A 1 300 ? -4.857 12.585 18.454 1.00 54.81 300 TYR A O 1
ATOM 2258 N N . THR A 1 301 ? -4.902 14.821 18.453 1.00 72.62 301 THR A N 1
ATOM 2259 C CA . THR A 1 301 ? -4.407 14.912 19.810 1.00 72.62 301 THR A CA 1
ATOM 2260 C C . THR A 1 301 ? -5.530 14.489 20.750 1.00 72.62 301 THR A C 1
ATOM 2262 O O . THR A 1 301 ? -6.722 14.604 20.441 1.00 72.62 301 THR A O 1
ATOM 2265 N N . ALA A 1 302 ? -5.167 14.032 21.950 1.00 78.50 302 ALA A N 1
ATOM 2266 C CA . ALA A 1 302 ? -6.153 13.807 23.005 1.00 78.50 302 ALA A CA 1
ATOM 2267 C C . ALA A 1 302 ? -7.014 15.064 23.246 1.00 78.50 302 ALA A C 1
ATOM 2269 O O . ALA A 1 302 ? -8.169 14.946 23.643 1.00 78.50 302 ALA A O 1
ATOM 2270 N N . TRP A 1 303 ? -6.480 16.255 22.944 1.00 81.38 303 TRP A N 1
ATOM 2271 C CA . TRP A 1 303 ? -7.202 17.521 23.004 1.00 81.38 303 TRP A CA 1
ATOM 2272 C C . TRP A 1 303 ? -8.296 17.651 21.946 1.00 81.38 303 TRP A C 1
ATOM 2274 O O . TRP A 1 303 ? -9.393 18.083 22.290 1.00 81.38 303 TRP A O 1
ATOM 2284 N N . ASP A 1 304 ? -8.051 17.231 20.705 1.00 79.50 304 ASP A N 1
ATOM 2285 C CA . ASP A 1 304 ? -9.055 17.295 19.634 1.00 79.50 304 ASP A CA 1
ATOM 2286 C C . ASP A 1 304 ? -10.260 16.406 19.959 1.00 79.50 304 ASP A C 1
ATOM 2288 O O . ASP A 1 304 ? -11.412 16.833 19.874 1.00 79.50 304 ASP A O 1
ATOM 2292 N N . SER A 1 305 ? -9.989 15.190 20.442 1.00 80.38 305 SER A N 1
ATOM 2293 C CA . SER A 1 305 ? -11.035 14.260 20.887 1.00 80.38 305 SER A CA 1
ATOM 2294 C C . SER A 1 305 ? -11.733 14.749 22.163 1.00 80.38 305 SER A C 1
ATOM 2296 O O . SER A 1 305 ? -12.955 14.647 22.287 1.00 80.38 305 SER A O 1
ATOM 2298 N N . ALA A 1 306 ? -10.983 15.332 23.105 1.00 82.06 306 ALA A N 1
ATOM 2299 C CA . ALA A 1 306 ? -11.543 15.880 24.336 1.00 82.06 306 ALA A CA 1
ATOM 2300 C C . ALA A 1 306 ? -12.470 17.072 24.077 1.00 82.06 306 ALA A C 1
ATOM 2302 O O . ALA A 1 306 ? -13.477 17.193 24.765 1.00 82.06 306 ALA A O 1
ATOM 2303 N N . LEU A 1 307 ? -12.180 17.935 23.097 1.00 86.38 307 LEU A N 1
ATOM 2304 C CA . LEU A 1 307 ? -13.046 19.070 22.755 1.00 86.38 307 LEU A CA 1
ATOM 2305 C C . LEU A 1 307 ? -14.392 18.622 22.175 1.00 86.38 307 LEU A C 1
ATOM 2307 O O . LEU A 1 307 ? -15.412 19.245 22.473 1.00 86.38 307 LEU A O 1
ATOM 2311 N N . ILE A 1 308 ? -14.408 17.530 21.404 1.00 83.62 308 ILE A N 1
ATOM 2312 C CA . ILE A 1 308 ? -15.647 16.920 20.904 1.00 83.62 308 ILE A CA 1
ATOM 2313 C C . ILE A 1 308 ? -16.445 16.344 22.079 1.00 83.62 308 ILE A C 1
ATOM 2315 O O . ILE A 1 308 ? -17.576 16.763 22.308 1.00 83.62 308 ILE A O 1
ATOM 2319 N N . LEU A 1 309 ? -15.834 15.474 22.891 1.00 82.94 309 LEU A N 1
ATOM 2320 C CA . LEU A 1 309 ? -16.495 14.875 24.061 1.00 82.94 309 LEU A CA 1
ATOM 2321 C C . LEU A 1 309 ? -16.989 15.926 25.064 1.00 82.94 309 LEU A C 1
ATOM 2323 O O . LEU A 1 309 ? -18.066 15.785 25.641 1.00 82.94 309 LEU A O 1
ATOM 2327 N N . LEU A 1 310 ? -16.217 16.995 25.269 1.00 87.00 310 LEU A N 1
ATOM 2328 C CA . LEU A 1 310 ? -16.588 18.100 26.145 1.00 87.00 310 LEU A CA 1
ATOM 2329 C C . LEU A 1 310 ? -17.824 18.832 25.621 1.00 87.00 310 LEU A C 1
ATOM 2331 O O . LEU A 1 310 ? -18.690 19.188 26.418 1.00 87.00 310 LEU A O 1
ATOM 2335 N N . ARG A 1 311 ? -17.913 19.063 24.307 1.00 88.94 311 ARG A N 1
ATOM 2336 C CA . ARG A 1 311 ? -19.071 19.709 23.688 1.00 88.94 311 ARG A CA 1
ATOM 2337 C C . ARG A 1 311 ? -20.325 18.854 23.850 1.00 88.94 311 ARG A C 1
ATOM 2339 O O . ARG A 1 311 ? -21.294 19.338 24.430 1.00 88.94 311 ARG A O 1
ATOM 2346 N N . GLU A 1 312 ? -20.280 17.603 23.402 1.00 87.00 312 GLU A N 1
ATOM 2347 C CA . GLU A 1 312 ? -21.443 16.703 23.432 1.00 87.00 312 GLU A CA 1
ATOM 2348 C C . GLU A 1 312 ? -21.888 16.429 24.883 1.00 87.00 312 GLU A C 1
ATOM 2350 O O . GLU A 1 312 ? -23.065 16.543 25.239 1.00 87.00 312 GLU A O 1
ATOM 2355 N N . GLY A 1 313 ? -20.927 16.209 25.788 1.00 84.75 313 GLY A N 1
ATOM 2356 C CA . GLY A 1 313 ? -21.200 16.033 27.214 1.00 84.75 313 GLY A CA 1
ATOM 2357 C C . GLY A 1 313 ? -21.818 17.270 27.876 1.00 84.75 313 GLY A C 1
ATOM 2358 O O . GLY A 1 313 ? -22.702 17.146 28.729 1.00 84.75 313 GLY A O 1
ATOM 2359 N N . LEU A 1 314 ? -21.399 18.478 27.483 1.00 88.12 314 LEU A N 1
ATOM 2360 C CA . LEU A 1 314 ? -21.968 19.721 28.006 1.00 88.12 314 LEU A CA 1
ATOM 2361 C C . LEU A 1 314 ? -23.405 19.938 27.514 1.00 88.12 314 LEU A C 1
ATOM 2363 O O . LEU A 1 314 ? -24.253 20.352 28.309 1.00 88.12 314 LEU A O 1
ATOM 2367 N N . GLU A 1 315 ? -23.707 19.618 26.254 1.00 86.06 315 GLU A N 1
ATOM 2368 C CA . GLU A 1 315 ? -25.069 19.678 25.707 1.00 86.06 315 GLU A CA 1
ATOM 2369 C C . GLU A 1 315 ? -26.024 18.754 26.493 1.00 86.06 315 GLU A C 1
ATOM 2371 O O . GLU A 1 315 ? -27.082 19.203 26.957 1.00 86.06 315 GLU A O 1
ATOM 2376 N N . ALA A 1 316 ? -25.608 17.517 26.787 1.00 87.81 316 ALA A N 1
ATOM 2377 C CA . ALA A 1 316 ? -26.383 16.587 27.613 1.00 87.81 316 ALA A CA 1
ATOM 2378 C C . ALA A 1 316 ? -26.609 17.103 29.051 1.00 87.81 316 ALA A C 1
ATOM 2380 O O . ALA A 1 316 ? -27.729 17.050 29.582 1.00 87.81 316 ALA A O 1
ATOM 2381 N N . ILE A 1 317 ? -25.567 17.653 29.689 1.00 87.94 317 ILE A N 1
ATOM 2382 C CA . ILE A 1 317 ? -25.657 18.221 31.045 1.00 87.94 317 ILE A CA 1
ATOM 2383 C C . ILE A 1 317 ? -26.601 19.428 31.078 1.00 87.94 317 ILE A C 1
ATOM 2385 O O . ILE A 1 317 ? -27.370 19.569 32.033 1.00 87.94 317 ILE A O 1
ATOM 2389 N N . LEU A 1 318 ? -26.593 20.284 30.053 1.00 88.19 318 LEU A N 1
ATOM 2390 C CA . LEU A 1 318 ? -27.492 21.437 29.970 1.00 88.19 318 LEU A CA 1
ATOM 2391 C C . LEU A 1 318 ? -28.964 21.012 29.893 1.00 88.19 318 LEU A C 1
ATOM 2393 O O . LEU A 1 318 ? -29.806 21.594 30.587 1.00 88.19 318 LEU A O 1
ATOM 2397 N N . VAL A 1 319 ? -29.282 19.969 29.120 1.00 86.69 319 VAL A N 1
ATOM 2398 C CA . VAL A 1 319 ? -30.643 19.409 29.056 1.00 86.69 319 VAL A CA 1
ATOM 2399 C C . VAL A 1 319 ? -31.063 18.849 30.418 1.00 86.69 319 VAL A C 1
ATOM 2401 O O . VAL A 1 319 ? -32.140 19.182 30.923 1.00 86.69 319 VAL A O 1
ATOM 2404 N N . LEU A 1 320 ? -30.202 18.061 31.067 1.00 88.56 320 LEU A N 1
ATOM 2405 C CA . LEU A 1 320 ? -30.456 17.528 32.411 1.00 88.56 320 LEU A CA 1
ATOM 2406 C C . LEU A 1 320 ? -30.654 18.638 33.446 1.00 88.56 320 LEU A C 1
ATOM 2408 O O . LEU A 1 320 ? -31.578 18.566 34.260 1.00 88.56 320 LEU A O 1
ATOM 2412 N N . ALA A 1 321 ? -29.824 19.681 33.410 1.00 87.94 321 ALA A N 1
ATOM 2413 C CA . ALA A 1 321 ? -29.926 20.826 34.303 1.00 87.94 321 ALA A CA 1
ATOM 2414 C C . ALA A 1 321 ? -31.265 21.558 34.126 1.00 87.94 321 ALA A C 1
ATOM 2416 O O . ALA A 1 321 ? -31.916 21.885 35.122 1.00 87.94 321 ALA A O 1
ATOM 2417 N N . ALA A 1 322 ? -31.722 21.749 32.885 1.00 86.50 322 ALA A N 1
ATOM 2418 C CA . ALA A 1 322 ? -33.020 22.352 32.592 1.00 86.50 322 ALA A CA 1
ATOM 2419 C C . ALA A 1 322 ? -34.187 21.507 33.138 1.00 86.50 322 ALA A C 1
ATOM 2421 O O . ALA A 1 322 ? -35.090 22.042 33.789 1.00 86.50 322 ALA A O 1
ATOM 2422 N N . LEU A 1 323 ? -34.148 20.183 32.946 1.00 85.25 323 LEU A N 1
ATOM 2423 C CA . LEU A 1 323 ? -35.165 19.262 33.466 1.00 85.25 323 LEU A CA 1
ATOM 2424 C C . LEU A 1 323 ? -35.183 19.228 35.001 1.00 85.25 323 LEU A C 1
ATOM 2426 O O . LEU A 1 323 ? -36.251 19.264 35.616 1.00 85.25 323 LEU A O 1
ATOM 2430 N N . LEU A 1 324 ? -34.011 19.201 35.640 1.00 85.56 324 LEU A N 1
ATOM 2431 C CA . LEU A 1 324 ? -33.887 19.214 37.099 1.00 85.56 324 LEU A CA 1
ATOM 2432 C C . LEU A 1 324 ? -34.337 20.551 37.701 1.00 85.56 324 LEU A C 1
ATOM 2434 O O . LEU A 1 324 ? -34.985 20.561 38.750 1.00 85.56 324 LEU A O 1
ATOM 2438 N N . ALA A 1 325 ? -34.044 21.674 37.041 1.00 85.06 325 ALA A N 1
ATOM 2439 C CA . ALA A 1 325 ? -34.533 22.990 37.440 1.00 85.06 325 ALA A CA 1
ATOM 2440 C C . ALA A 1 325 ? -36.065 23.074 37.339 1.00 85.06 325 ALA A C 1
ATOM 2442 O O . ALA A 1 325 ? -36.716 23.583 38.257 1.00 85.06 325 ALA A O 1
ATOM 2443 N N . TYR A 1 326 ? -36.648 22.514 36.274 1.00 79.62 326 TYR A N 1
ATOM 2444 C CA . TYR A 1 326 ? -38.098 22.400 36.118 1.00 79.62 326 TYR A CA 1
ATOM 2445 C C . TYR A 1 326 ? -38.728 21.550 37.234 1.00 79.62 326 TYR A C 1
ATOM 2447 O O . TYR A 1 326 ? -39.657 22.011 37.898 1.00 79.62 326 TYR A O 1
ATOM 2455 N N . ALA A 1 327 ? -38.170 20.368 37.516 1.00 81.75 327 ALA A N 1
ATOM 2456 C CA . ALA A 1 327 ? -38.637 19.486 38.589 1.00 81.75 327 ALA A CA 1
ATOM 2457 C C . ALA A 1 327 ? -38.514 20.124 39.987 1.00 81.75 327 ALA A C 1
ATOM 2459 O O . ALA A 1 327 ? -39.369 19.934 40.849 1.00 81.75 327 ALA A O 1
ATOM 2460 N N . LYS A 1 328 ? -37.466 20.925 40.225 1.00 79.06 328 LYS A N 1
ATOM 2461 C CA . LYS A 1 328 ? -37.310 21.675 41.480 1.00 79.06 328 LYS A CA 1
ATOM 2462 C C . LYS A 1 328 ? -38.390 22.750 41.633 1.00 79.06 328 LYS A C 1
ATOM 2464 O O . LYS A 1 328 ? -38.879 22.962 42.739 1.00 79.06 328 LYS A O 1
ATOM 2469 N N . LYS A 1 329 ? -38.769 23.416 40.538 1.00 74.62 329 LYS A N 1
ATOM 2470 C CA . LYS A 1 329 ? -39.804 24.460 40.527 1.00 74.62 329 LYS A CA 1
ATOM 2471 C C . LYS A 1 329 ? -41.218 23.897 40.704 1.00 74.62 329 LYS A C 1
ATOM 2473 O O . LYS A 1 329 ? -42.050 24.576 41.296 1.00 74.62 329 LYS A O 1
ATOM 2478 N N . SER A 1 330 ? -41.493 22.685 40.218 1.00 72.44 330 SER A N 1
ATOM 2479 C CA . SER A 1 330 ? -42.805 22.036 40.366 1.00 72.44 330 SER A CA 1
ATOM 2480 C C . SER A 1 330 ? -43.060 21.448 41.760 1.00 72.44 330 SER A C 1
ATOM 2482 O O . SER A 1 330 ? -44.187 21.061 42.051 1.00 72.44 330 SER A O 1
ATOM 2484 N N . GLY A 1 331 ? -42.042 21.375 42.628 1.00 68.50 331 GLY A N 1
ATOM 2485 C CA . GLY A 1 331 ? -42.164 20.827 43.986 1.00 68.50 331 GLY A CA 1
ATOM 2486 C C . GLY A 1 331 ? -42.352 19.305 44.043 1.00 68.50 331 GLY A C 1
ATOM 2487 O O . GLY A 1 331 ? -42.498 18.744 45.128 1.00 68.50 331 GLY A O 1
ATOM 2488 N N . GLU A 1 332 ? -42.320 18.619 42.897 1.00 72.12 332 GLU A N 1
ATOM 2489 C CA . GLU A 1 332 ? -42.554 17.181 42.796 1.00 72.12 332 GLU A CA 1
ATOM 2490 C C . GLU A 1 332 ? -41.237 16.402 42.938 1.00 72.12 332 GLU A C 1
ATOM 2492 O O . GLU A 1 332 ? -40.438 16.275 42.009 1.00 72.12 332 GLU A O 1
ATOM 2497 N N . THR A 1 333 ? -40.997 15.838 44.121 1.00 70.38 333 THR A N 1
ATOM 2498 C CA . THR A 1 333 ? -39.766 15.084 44.423 1.00 70.38 333 THR A CA 1
ATOM 2499 C C . THR A 1 333 ? -39.617 13.809 43.586 1.00 70.38 333 THR A C 1
ATOM 2501 O O . THR A 1 333 ? -38.493 13.380 43.307 1.00 70.38 333 THR A O 1
ATOM 2504 N N . THR A 1 334 ? -40.731 13.229 43.128 1.00 78.00 334 THR A N 1
ATOM 2505 C CA . THR A 1 334 ? -40.764 12.041 42.266 1.00 78.00 334 THR A CA 1
ATOM 2506 C C . THR A 1 334 ? -40.184 12.327 40.877 1.00 78.00 334 THR A C 1
ATOM 2508 O O . THR A 1 334 ? -39.438 11.499 40.357 1.00 78.00 334 THR A O 1
ATOM 2511 N N . ALA A 1 335 ? -40.409 13.520 40.315 1.00 77.56 335 ALA A N 1
ATOM 2512 C CA . ALA A 1 335 ? -39.899 13.925 38.999 1.00 77.56 335 ALA A CA 1
ATOM 2513 C C . ALA A 1 335 ? -38.371 13.840 38.897 1.00 77.56 335 ALA A C 1
ATOM 2515 O O . ALA A 1 335 ? -37.828 13.360 37.903 1.00 77.56 335 ALA A O 1
ATOM 2516 N N . ARG A 1 336 ? -37.663 14.202 39.973 1.00 83.38 336 ARG A N 1
ATOM 2517 C CA . ARG A 1 336 ? -36.200 14.107 40.038 1.00 83.38 336 ARG A CA 1
ATOM 2518 C C . ARG A 1 336 ? -35.698 12.667 39.913 1.00 83.38 336 ARG A C 1
ATOM 2520 O O . ARG A 1 336 ? -34.684 12.442 39.260 1.00 83.38 336 ARG A O 1
ATOM 2527 N N . ARG A 1 337 ? -36.391 11.696 40.521 1.00 86.50 337 ARG A N 1
ATOM 2528 C CA . ARG A 1 337 ? -36.001 10.275 40.455 1.00 86.50 337 ARG A CA 1
ATOM 2529 C C . ARG A 1 337 ? -36.134 9.726 39.038 1.00 86.50 337 ARG A C 1
ATOM 2531 O O . ARG A 1 337 ? -35.249 9.010 38.592 1.00 86.50 337 ARG A O 1
ATOM 2538 N N . TRP A 1 338 ? -37.189 10.109 38.323 1.00 85.81 338 TRP A N 1
ATOM 2539 C CA . TRP A 1 338 ? -37.402 9.686 36.938 1.00 85.81 338 TRP A CA 1
ATOM 2540 C C . TRP A 1 338 ? -36.394 10.296 35.962 1.00 85.81 338 TRP A C 1
ATOM 2542 O O . TRP A 1 338 ? -35.952 9.598 35.057 1.00 85.81 338 TRP A O 1
ATOM 2552 N N . ILE A 1 339 ? -35.963 11.544 36.176 1.00 88.06 339 ILE A N 1
ATOM 2553 C CA . ILE A 1 339 ? -34.890 12.160 35.377 1.00 88.06 339 ILE A CA 1
ATOM 2554 C C . ILE A 1 339 ? -33.575 11.385 35.548 1.00 88.06 339 ILE A C 1
ATOM 2556 O O . ILE A 1 339 ? -32.949 11.027 34.557 1.00 88.06 339 ILE A O 1
ATOM 2560 N N . TRP A 1 340 ? -33.176 11.072 36.787 1.00 90.88 340 TRP A N 1
ATOM 2561 C CA . TRP A 1 340 ? -31.957 10.291 37.047 1.00 90.88 340 TRP A CA 1
ATOM 2562 C C . TRP A 1 340 ? -32.058 8.838 36.571 1.00 90.88 340 TRP A C 1
ATOM 2564 O O . TRP A 1 340 ? -31.075 8.292 36.079 1.00 90.88 340 TRP A O 1
ATOM 2574 N N . ALA A 1 341 ? -33.237 8.220 36.671 1.00 91.94 341 ALA A N 1
ATOM 2575 C CA . ALA A 1 341 ? -33.476 6.895 36.106 1.00 91.94 341 ALA A CA 1
ATOM 2576 C C . ALA A 1 341 ? -33.368 6.910 34.572 1.00 91.94 341 ALA A C 1
ATOM 2578 O O . ALA A 1 341 ? -32.768 6.006 33.997 1.00 91.94 341 ALA A O 1
ATOM 2579 N N . GLY A 1 342 ? -33.893 7.954 33.921 1.00 90.00 342 GLY A N 1
ATOM 2580 C CA . GLY A 1 342 ? -33.759 8.161 32.479 1.00 90.00 342 GLY A CA 1
ATOM 2581 C C . GLY A 1 342 ? -32.302 8.344 32.089 1.00 90.00 342 GLY A C 1
ATOM 2582 O O . GLY A 1 342 ? -31.819 7.665 31.192 1.00 90.00 342 GLY A O 1
ATOM 2583 N N . ALA A 1 343 ? -31.577 9.174 32.839 1.00 92.44 343 ALA A N 1
ATOM 2584 C CA . ALA A 1 343 ? -30.154 9.399 32.640 1.00 92.44 343 ALA A CA 1
ATOM 2585 C C . ALA A 1 343 ? -29.332 8.098 32.714 1.00 92.44 343 ALA A C 1
ATOM 2587 O O . ALA A 1 343 ? -28.585 7.773 31.794 1.00 92.44 343 ALA A O 1
ATOM 2588 N N . GLY A 1 344 ? -29.513 7.315 33.782 1.00 93.50 344 GLY A N 1
ATOM 2589 C CA . GLY A 1 344 ? -28.820 6.034 33.943 1.00 93.50 344 GLY A CA 1
ATOM 2590 C C . GLY A 1 344 ? -29.192 5.017 32.861 1.00 93.50 344 GLY A C 1
ATOM 2591 O O . GLY A 1 344 ? -28.322 4.325 32.342 1.00 93.50 344 GLY A O 1
ATOM 2592 N N . SER A 1 345 ? -30.470 4.963 32.473 1.00 93.00 345 SER A N 1
ATOM 2593 C CA . SER A 1 345 ? -30.942 4.130 31.361 1.00 93.00 345 SER A CA 1
ATOM 2594 C C . SER A 1 345 ? -30.293 4.518 30.032 1.00 93.00 345 SER A C 1
ATOM 2596 O O . SER A 1 345 ? -29.912 3.632 29.274 1.00 93.00 345 SER A O 1
ATOM 2598 N N . GLY A 1 346 ? -30.195 5.817 29.737 1.00 91.25 346 GLY A N 1
ATOM 2599 C CA . GLY A 1 346 ? -29.572 6.321 28.513 1.00 91.25 346 GLY A CA 1
ATOM 2600 C C . GLY A 1 346 ? -28.094 5.956 28.444 1.00 91.25 346 GLY A C 1
ATOM 2601 O O . GLY A 1 346 ? -27.646 5.435 27.430 1.00 91.25 346 GLY A O 1
ATOM 2602 N N . LEU A 1 347 ? -27.372 6.117 29.557 1.00 92.25 347 LEU A N 1
ATOM 2603 C CA . LEU A 1 347 ? -25.957 5.758 29.655 1.00 92.25 347 LEU A CA 1
ATOM 2604 C C . LEU A 1 347 ? -25.716 4.257 29.426 1.00 92.25 347 LEU A C 1
ATOM 2606 O O . LEU A 1 347 ? -24.805 3.876 28.697 1.00 92.25 347 LEU A O 1
ATOM 2610 N N . LEU A 1 348 ? -26.544 3.396 30.027 1.00 94.12 348 LEU A N 1
ATOM 2611 C CA . LEU A 1 348 ? -26.443 1.946 29.836 1.00 94.12 348 LEU A CA 1
ATOM 2612 C C . LEU A 1 348 ? -26.737 1.532 28.390 1.00 94.12 348 LEU A C 1
ATOM 2614 O O . LEU A 1 348 ? -26.041 0.677 27.846 1.00 94.12 348 LEU A O 1
ATOM 2618 N N . LEU A 1 349 ? -27.759 2.131 27.774 1.00 92.44 349 LEU A N 1
ATOM 2619 C CA . LEU A 1 349 ? -28.107 1.862 26.378 1.00 92.44 349 LEU A CA 1
ATOM 2620 C C . LEU A 1 349 ? -27.010 2.330 25.420 1.00 92.44 349 LEU A C 1
ATOM 2622 O O . LEU A 1 349 ? -26.675 1.586 24.505 1.00 92.44 349 LEU A O 1
ATOM 2626 N N . SER A 1 350 ? -26.431 3.507 25.659 1.00 89.69 350 SER A N 1
ATOM 2627 C CA . SER A 1 350 ? -25.293 4.035 24.903 1.00 89.69 350 SER A CA 1
ATOM 2628 C C . SER A 1 350 ? -24.094 3.082 24.968 1.00 89.69 350 SER A C 1
ATOM 2630 O O . SER A 1 350 ? -23.608 2.627 23.934 1.00 89.69 350 SER A O 1
ATOM 2632 N N . ALA A 1 351 ? -23.699 2.649 26.172 1.00 90.31 351 ALA A N 1
ATOM 2633 C CA . ALA A 1 351 ? -22.604 1.695 26.344 1.00 90.31 351 ALA A CA 1
ATOM 2634 C C . ALA A 1 351 ? -22.872 0.354 25.635 1.00 90.31 351 ALA A C 1
ATOM 2636 O O . ALA A 1 351 ? -21.981 -0.205 24.995 1.00 90.31 351 ALA A O 1
ATOM 2637 N N . ALA A 1 352 ? -24.105 -0.157 25.710 1.00 91.56 352 ALA A N 1
ATOM 2638 C CA . ALA A 1 352 ? -24.492 -1.372 25.000 1.00 91.56 352 ALA A CA 1
ATOM 2639 C C . ALA A 1 352 ? -24.397 -1.196 23.474 1.00 91.56 352 ALA A C 1
ATOM 2641 O O . ALA A 1 352 ? -23.877 -2.076 22.788 1.00 91.56 352 ALA A O 1
ATOM 2642 N N . LEU A 1 353 ? -24.853 -0.055 22.945 1.00 87.94 353 LEU A N 1
ATOM 2643 C CA . LEU A 1 353 ? -24.754 0.266 21.522 1.00 87.94 353 LEU A CA 1
ATOM 2644 C C . LEU A 1 353 ? -23.296 0.370 21.070 1.00 87.94 353 LEU A C 1
ATOM 2646 O O . LEU A 1 353 ? -22.946 -0.190 20.035 1.00 87.94 353 LEU A O 1
ATOM 2650 N N . ALA A 1 354 ? -22.445 1.026 21.862 1.00 86.12 354 ALA A N 1
ATOM 2651 C CA . ALA A 1 354 ? -21.020 1.162 21.585 1.00 86.12 354 ALA A CA 1
ATOM 2652 C C . ALA A 1 354 ? -20.329 -0.207 21.481 1.00 86.12 354 ALA A C 1
ATOM 2654 O O . ALA A 1 354 ? -19.555 -0.435 20.552 1.00 86.12 354 ALA A O 1
ATOM 2655 N N . ILE A 1 355 ? -20.648 -1.147 22.380 1.00 87.12 355 ILE A N 1
ATOM 2656 C CA . ILE A 1 355 ? -20.124 -2.521 22.329 1.00 87.12 355 ILE A CA 1
ATOM 2657 C C . ILE A 1 355 ? -20.598 -3.234 21.058 1.00 87.12 355 ILE A C 1
ATOM 2659 O O . ILE A 1 355 ? -19.784 -3.807 20.338 1.00 87.12 355 ILE A O 1
ATOM 2663 N N . VAL A 1 356 ? -21.897 -3.178 20.749 1.00 86.31 356 VAL A N 1
ATOM 2664 C CA . VAL A 1 356 ? -22.458 -3.829 19.553 1.00 86.31 356 VAL A CA 1
ATOM 2665 C C . VAL A 1 356 ? -21.845 -3.259 18.271 1.00 86.31 356 VAL A C 1
ATOM 2667 O O . VAL A 1 356 ? -21.459 -4.019 17.383 1.00 86.31 356 VAL A O 1
ATOM 2670 N N . LEU A 1 357 ? -21.706 -1.935 18.174 1.00 81.75 357 LEU A N 1
ATOM 2671 C CA . LEU A 1 357 ? -21.065 -1.275 17.036 1.00 81.75 357 LEU A CA 1
ATOM 2672 C C . LEU A 1 357 ? -19.584 -1.643 16.929 1.00 81.75 357 LEU A C 1
ATOM 2674 O O . LEU A 1 357 ? -19.122 -1.965 15.841 1.00 81.75 357 LEU A O 1
ATOM 2678 N N . SER A 1 358 ? -18.857 -1.679 18.046 1.00 76.75 358 SER A N 1
ATOM 2679 C CA . SER A 1 358 ? -17.439 -2.063 18.052 1.00 76.75 358 SER A CA 1
ATOM 2680 C C . SER A 1 358 ? -17.242 -3.494 17.550 1.00 76.75 358 SER A C 1
ATOM 2682 O O . SER A 1 358 ? -16.375 -3.743 16.717 1.00 76.75 358 SER A O 1
ATOM 2684 N N . LEU A 1 359 ? -18.085 -4.429 18.000 1.00 78.31 359 LEU A N 1
ATOM 2685 C CA . LEU A 1 359 ? -18.029 -5.830 17.577 1.00 78.31 359 LEU A CA 1
ATOM 2686 C C . LEU A 1 359 ? -18.426 -6.011 16.106 1.00 78.31 359 LEU A C 1
ATOM 2688 O O . LEU A 1 359 ? -17.791 -6.772 15.384 1.00 78.31 359 LEU A O 1
ATOM 2692 N N . THR A 1 360 ? -19.460 -5.309 15.641 1.00 72.19 360 THR A N 1
ATOM 2693 C CA . THR A 1 360 ? -19.928 -5.431 14.249 1.00 72.19 360 THR A CA 1
ATOM 2694 C C . THR A 1 360 ? -18.973 -4.781 13.250 1.00 72.19 360 THR A C 1
ATOM 2696 O O . THR A 1 360 ? -18.734 -5.351 12.186 1.00 72.19 360 THR A O 1
ATOM 2699 N N . LEU A 1 361 ? -18.375 -3.636 13.593 1.00 66.56 361 LEU A N 1
ATOM 2700 C CA . LEU A 1 361 ? -17.378 -2.969 12.752 1.00 66.56 361 LEU A CA 1
ATOM 2701 C C . LEU A 1 361 ? -16.051 -3.737 12.696 1.00 66.56 361 LEU A C 1
ATOM 2703 O O . LEU A 1 361 ? -15.424 -3.758 11.640 1.00 66.56 361 LEU A O 1
ATOM 2707 N N . ALA A 1 362 ? -15.650 -4.406 13.782 1.00 63.34 362 ALA A N 1
ATOM 2708 C CA . ALA A 1 362 ? -14.451 -5.247 13.792 1.00 63.34 362 ALA A CA 1
ATOM 2709 C C . ALA A 1 362 ? -14.552 -6.429 12.807 1.00 63.34 362 ALA A C 1
ATOM 2711 O O . ALA A 1 362 ? -13.579 -6.760 12.135 1.00 63.34 362 ALA A O 1
ATOM 2712 N N . VAL A 1 363 ? -15.740 -7.027 12.669 1.00 58.31 363 VAL A N 1
ATOM 2713 C CA . VAL A 1 363 ? -15.983 -8.183 11.782 1.00 58.31 363 VAL A CA 1
ATOM 2714 C C . VAL A 1 363 ? -16.178 -7.771 10.312 1.00 58.31 363 VAL A C 1
ATOM 2716 O O . VAL A 1 363 ? -15.972 -8.573 9.406 1.00 58.31 363 VAL A O 1
ATOM 2719 N N . ALA A 1 364 ? -16.538 -6.515 10.038 1.00 56.81 364 ALA A N 1
ATOM 2720 C CA . ALA A 1 364 ? -16.837 -6.025 8.688 1.00 56.81 364 ALA A CA 1
ATOM 2721 C C . ALA A 1 364 ? -15.604 -5.552 7.879 1.00 56.81 364 ALA A C 1
ATOM 2723 O O . ALA A 1 364 ? -15.766 -4.919 6.835 1.00 56.81 364 ALA A O 1
ATOM 2724 N N . SER A 1 365 ? -14.379 -5.854 8.327 1.00 46.41 365 SER A N 1
ATOM 2725 C CA . SER A 1 365 ? -13.102 -5.312 7.818 1.00 46.41 365 SER A CA 1
ATOM 2726 C C . SER A 1 365 ? -12.717 -5.691 6.374 1.00 46.41 365 SER A C 1
ATOM 2728 O O . SER A 1 365 ? -11.714 -5.203 5.854 1.00 46.41 365 SER A O 1
ATOM 2730 N N . SER A 1 366 ? -13.527 -6.479 5.665 1.00 48.91 366 SER A N 1
ATOM 2731 C CA . SER A 1 366 ? -13.406 -6.685 4.215 1.00 48.91 366 SER A CA 1
ATOM 2732 C C . SER A 1 366 ? -13.719 -5.388 3.439 1.00 48.91 366 SER A C 1
ATOM 2734 O O . SER A 1 366 ? -14.823 -4.852 3.553 1.00 48.91 366 SER A O 1
ATOM 2736 N N . GLY A 1 367 ? -12.768 -4.887 2.638 1.00 53.06 367 GLY A N 1
ATOM 2737 C CA . GLY A 1 367 ? -12.779 -3.531 2.053 1.00 53.06 367 GLY A CA 1
ATOM 2738 C C . GLY A 1 367 ? -14.065 -3.100 1.330 1.00 53.06 367 GLY A C 1
ATOM 2739 O O . GLY A 1 367 ? -14.495 -1.963 1.492 1.00 53.06 367 GLY A O 1
ATOM 2740 N N . SER A 1 368 ? -14.748 -4.007 0.622 1.00 52.31 368 SER A N 1
ATOM 2741 C CA . SER A 1 368 ? -16.011 -3.682 -0.070 1.00 52.31 368 SER A CA 1
ATOM 2742 C C . SER A 1 368 ? -17.188 -3.437 0.889 1.00 52.31 368 SER A C 1
ATOM 2744 O O . SER A 1 368 ? -18.038 -2.588 0.624 1.00 52.31 368 SER A O 1
ATOM 2746 N N . THR A 1 369 ? -17.236 -4.138 2.023 1.00 57.44 369 THR A N 1
ATOM 2747 C CA . THR A 1 369 ? -18.317 -4.011 3.014 1.00 57.44 369 THR A CA 1
ATOM 2748 C C . THR A 1 369 ? -18.213 -2.692 3.782 1.00 57.44 369 THR A C 1
ATOM 2750 O O . THR A 1 369 ? -19.230 -2.081 4.115 1.00 57.44 369 THR A O 1
ATOM 2753 N N . ARG A 1 370 ? -16.984 -2.210 4.009 1.00 60.03 370 ARG A N 1
ATOM 2754 C CA . ARG A 1 370 ? -16.711 -0.951 4.711 1.00 60.03 370 ARG A CA 1
ATOM 2755 C C . ARG A 1 370 ? -17.217 0.265 3.936 1.00 60.03 370 ARG A C 1
ATOM 2757 O O . ARG A 1 370 ? -17.896 1.105 4.520 1.00 60.03 370 ARG A O 1
ATOM 2764 N N . GLU A 1 371 ? -16.967 0.311 2.629 1.00 64.56 371 GLU A N 1
ATOM 2765 C CA . GLU A 1 371 ? -17.446 1.394 1.759 1.00 64.56 371 GLU A CA 1
ATOM 2766 C C . GLU A 1 371 ? -18.983 1.462 1.717 1.00 64.56 371 GLU A C 1
ATOM 2768 O O . GLU A 1 371 ? -19.568 2.545 1.777 1.00 64.56 371 GLU A O 1
ATOM 2773 N N . MET A 1 372 ? -19.664 0.307 1.686 1.00 71.94 372 MET A N 1
ATOM 2774 C CA . MET A 1 372 ? -21.131 0.261 1.713 1.00 71.94 372 MET A CA 1
ATOM 2775 C C . MET A 1 372 ? -21.702 0.713 3.063 1.00 71.94 372 MET A C 1
ATOM 2777 O O . MET A 1 372 ? -22.668 1.478 3.091 1.00 71.94 372 MET A O 1
ATOM 2781 N N . ILE A 1 373 ? -21.115 0.275 4.183 1.00 73.69 373 ILE A N 1
ATOM 2782 C CA . ILE A 1 373 ? -21.550 0.680 5.529 1.00 73.69 373 ILE A CA 1
ATOM 2783 C C . ILE A 1 373 ? -21.380 2.187 5.718 1.00 73.69 373 ILE A C 1
ATOM 2785 O O . ILE A 1 373 ? -22.302 2.844 6.206 1.00 73.69 373 ILE A O 1
ATOM 2789 N N . GLU A 1 374 ? -20.246 2.750 5.303 1.00 67.19 374 GLU A N 1
ATOM 2790 C CA . GLU A 1 374 ? -19.990 4.188 5.395 1.00 67.19 374 GLU A CA 1
ATOM 2791 C C . GLU A 1 374 ? -20.971 4.987 4.525 1.00 67.19 374 GLU A C 1
ATOM 2793 O O . GLU A 1 374 ? -21.586 5.943 5.005 1.00 67.19 374 GLU A O 1
ATOM 2798 N N . GLY A 1 375 ? -21.222 4.533 3.292 1.00 78.06 375 GLY A N 1
ATOM 2799 C CA . GLY A 1 375 ? -22.195 5.150 2.391 1.00 78.06 375 GLY A CA 1
ATOM 2800 C C . GLY A 1 375 ? -23.623 5.152 2.947 1.00 78.06 375 GLY A C 1
ATOM 2801 O O . GLY A 1 375 ? -24.287 6.194 2.959 1.00 78.06 375 GLY A O 1
ATOM 2802 N N . TYR A 1 376 ? -24.106 4.014 3.458 1.00 81.44 376 TYR A N 1
ATOM 2803 C CA . TYR A 1 376 ? -25.448 3.927 4.045 1.00 81.44 376 TYR A CA 1
ATOM 2804 C C . TYR A 1 376 ? -25.569 4.718 5.348 1.00 81.44 376 TYR A C 1
ATOM 2806 O O . TYR A 1 376 ? -26.580 5.392 5.560 1.00 81.44 376 TYR A O 1
ATOM 2814 N N . THR A 1 377 ? -24.543 4.680 6.200 1.00 79.12 377 THR A N 1
ATOM 2815 C CA . THR A 1 377 ? -24.531 5.412 7.474 1.00 79.12 377 THR A CA 1
ATOM 2816 C C . THR A 1 377 ? -24.497 6.920 7.233 1.00 79.12 377 THR A C 1
ATOM 2818 O O . THR A 1 377 ? -25.270 7.656 7.847 1.00 79.12 377 THR A O 1
ATOM 2821 N N . GLY A 1 378 ? -23.689 7.385 6.276 1.00 80.69 378 GLY A N 1
ATOM 2822 C CA . GLY A 1 378 ? -23.648 8.787 5.862 1.00 80.69 378 GLY A CA 1
ATOM 2823 C C . GLY A 1 378 ? -24.987 9.271 5.301 1.00 80.69 378 GLY A C 1
ATOM 2824 O O . GLY A 1 378 ? -25.484 10.325 5.702 1.00 80.69 378 GLY A O 1
ATOM 2825 N N . LEU A 1 379 ? -25.633 8.479 4.437 1.00 88.44 379 LEU A N 1
ATOM 2826 C CA . LEU A 1 379 ? -26.957 8.814 3.903 1.00 88.44 379 LEU A CA 1
ATOM 2827 C C . LEU A 1 379 ? -28.019 8.879 5.015 1.00 88.44 379 LEU A C 1
ATOM 2829 O O . LEU A 1 379 ? -28.825 9.813 5.051 1.00 88.44 379 LEU A O 1
ATOM 2833 N N . ALA A 1 380 ? -27.997 7.923 5.947 1.00 81.56 380 ALA A N 1
ATOM 2834 C CA . ALA A 1 380 ? -28.889 7.911 7.102 1.00 81.56 380 ALA A CA 1
ATOM 2835 C C . ALA A 1 380 ? -28.682 9.146 7.997 1.00 81.56 380 ALA A C 1
ATOM 2837 O O . ALA A 1 380 ? -29.661 9.773 8.411 1.00 81.56 380 ALA A O 1
ATOM 2838 N N . ALA A 1 381 ? -27.428 9.548 8.233 1.00 83.06 381 ALA A N 1
ATOM 2839 C CA . ALA A 1 381 ? -27.093 10.744 9.002 1.00 83.06 381 ALA A CA 1
ATOM 2840 C C . A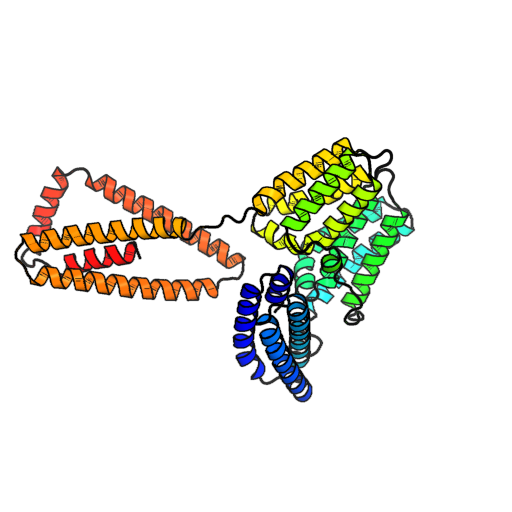LA A 1 381 ? -27.631 12.026 8.343 1.00 83.06 381 ALA A C 1
ATOM 2842 O O . ALA A 1 381 ? -28.240 12.857 9.019 1.00 83.06 381 ALA A O 1
ATOM 2843 N N . VAL A 1 382 ? -27.493 12.167 7.019 1.00 89.94 382 VAL A N 1
ATOM 2844 C CA . VAL A 1 382 ? -28.036 13.316 6.272 1.00 89.94 382 VAL A CA 1
ATOM 2845 C C . VAL A 1 382 ? -29.560 13.387 6.392 1.00 89.94 382 VAL A C 1
ATOM 2847 O O . VAL A 1 382 ? -30.107 14.452 6.689 1.00 89.94 382 VAL A O 1
ATOM 2850 N N . VAL A 1 383 ? -30.265 12.265 6.212 1.00 89.06 383 VAL A N 1
ATOM 2851 C CA . VAL A 1 383 ? -31.731 12.211 6.356 1.00 89.06 383 VAL A CA 1
ATOM 2852 C C . VAL A 1 383 ? -32.158 12.593 7.773 1.00 89.06 383 VAL A C 1
ATOM 2854 O O . VAL A 1 383 ? -33.099 13.375 7.944 1.00 89.06 383 VAL A O 1
ATOM 2857 N N . LEU A 1 384 ? -31.455 12.094 8.792 1.00 80.88 384 LEU A N 1
ATOM 2858 C CA . LEU A 1 384 ? -31.714 12.437 10.187 1.00 80.88 384 LEU A CA 1
ATOM 2859 C C . LEU A 1 384 ? -31.532 13.941 10.433 1.00 80.88 384 LEU A C 1
ATOM 2861 O O . LEU A 1 384 ? -32.431 14.579 10.984 1.00 80.88 384 LEU A O 1
ATOM 2865 N N . MET A 1 385 ? -30.421 14.524 9.974 1.00 82.62 385 MET A N 1
ATOM 2866 C CA . MET A 1 385 ? -30.150 15.959 10.106 1.00 82.62 385 MET A CA 1
ATOM 2867 C C . MET A 1 385 ? -31.215 16.812 9.413 1.00 82.62 385 MET A C 1
ATOM 2869 O O . MET A 1 385 ? -31.696 17.782 10.000 1.00 82.62 385 MET A O 1
ATOM 2873 N N . LEU A 1 386 ? -31.637 16.439 8.202 1.00 87.19 386 LEU A N 1
ATOM 2874 C CA . LEU A 1 386 ? -32.709 17.136 7.485 1.00 87.19 386 LEU A CA 1
ATOM 2875 C C . LEU A 1 386 ? -34.045 17.034 8.225 1.00 87.19 386 LEU A C 1
ATOM 2877 O O . LEU A 1 386 ? -34.756 18.031 8.343 1.00 87.19 386 LEU A O 1
ATOM 2881 N N . THR A 1 387 ? -34.365 15.863 8.777 1.00 81.88 387 THR A N 1
ATOM 2882 C CA . THR A 1 387 ? -35.605 15.633 9.531 1.00 81.88 387 THR A CA 1
ATOM 2883 C C . THR A 1 387 ? -35.635 16.462 10.817 1.00 81.88 387 THR A C 1
ATOM 2885 O O . THR A 1 387 ? -36.623 17.145 11.098 1.00 81.88 387 THR A O 1
ATOM 2888 N N . VAL A 1 388 ? -34.539 16.465 11.585 1.00 74.44 388 VAL A N 1
ATOM 2889 C CA . VAL A 1 388 ? -34.406 17.266 12.815 1.00 74.44 388 VAL A CA 1
ATOM 2890 C C . VAL A 1 388 ? -34.404 18.762 12.492 1.00 74.44 388 VAL A C 1
ATOM 2892 O O . VAL A 1 388 ? -35.101 19.534 13.156 1.00 74.44 388 VAL A O 1
ATOM 2895 N N . GLY A 1 389 ? -33.697 19.170 11.435 1.00 75.44 389 GLY A N 1
ATOM 2896 C CA . GLY A 1 389 ? -33.676 20.547 10.946 1.00 75.44 389 GLY A CA 1
ATOM 2897 C C . GLY A 1 389 ? -35.066 21.041 10.538 1.00 75.44 389 GLY A C 1
ATOM 2898 O O . GLY A 1 389 ? -35.493 22.113 10.970 1.00 75.44 389 GLY A O 1
ATOM 2899 N N . GLN A 1 390 ? -35.824 20.236 9.786 1.00 79.06 390 GLN A N 1
ATOM 2900 C CA . GLN A 1 390 ? -37.214 20.537 9.427 1.00 79.06 390 GLN A CA 1
ATOM 2901 C C . GLN A 1 390 ? -38.127 20.599 10.654 1.00 79.06 390 GLN A C 1
ATOM 2903 O O . GLN A 1 390 ? -38.969 21.496 10.750 1.00 79.06 390 GLN A O 1
ATOM 2908 N N . TRP A 1 391 ? -37.955 19.691 11.617 1.00 72.19 391 TRP A N 1
ATOM 2909 C CA . TRP A 1 391 ? -38.745 19.683 12.845 1.00 72.19 391 TRP A CA 1
ATOM 2910 C C . TRP A 1 391 ? -38.530 20.963 13.658 1.00 72.19 391 TRP A C 1
ATOM 2912 O O . TRP A 1 391 ? -39.505 21.639 14.000 1.00 72.19 391 TRP A O 1
ATOM 2922 N N . MET A 1 392 ? -37.272 21.356 13.880 1.00 69.50 392 MET A N 1
ATOM 2923 C CA . MET A 1 392 ? -36.927 22.602 14.568 1.00 69.50 392 MET A CA 1
ATOM 2924 C C . MET A 1 392 ? -37.432 23.839 13.817 1.00 69.50 392 MET A C 1
ATOM 2926 O O . MET A 1 392 ? -38.016 24.734 14.431 1.00 69.50 392 MET A O 1
ATOM 2930 N N . HIS A 1 393 ? -37.284 23.871 12.490 1.00 67.00 393 HIS A N 1
ATOM 2931 C CA . HIS A 1 393 ? -37.757 24.982 11.664 1.00 67.00 393 HIS A CA 1
ATOM 2932 C C . HIS A 1 393 ? -39.293 25.114 11.700 1.00 67.00 393 HIS A C 1
ATOM 2934 O O . HIS A 1 393 ? -39.827 26.218 11.810 1.00 67.00 393 HIS A O 1
ATOM 2940 N N . SER A 1 394 ? -40.026 23.994 11.695 1.00 56.22 394 SER A N 1
ATOM 2941 C CA . SER A 1 394 ? -41.498 23.978 11.745 1.00 56.22 394 SER A CA 1
ATOM 2942 C C . SER A 1 394 ? -42.088 24.436 13.091 1.00 56.22 394 SER A C 1
ATOM 2944 O O . SER A 1 394 ? -43.243 24.865 13.150 1.00 56.22 394 SER A O 1
ATOM 2946 N N . LYS A 1 395 ? -41.310 24.378 14.181 1.00 50.25 395 LYS A N 1
ATOM 2947 C CA . LYS A 1 395 ? -41.747 24.714 15.548 1.00 50.25 395 LYS A CA 1
ATOM 2948 C C . LYS A 1 395 ? -41.450 26.153 15.983 1.00 50.25 395 LYS A C 1
ATOM 2950 O O . LYS A 1 395 ? -41.837 26.523 17.090 1.00 50.25 395 LYS A O 1
ATOM 2955 N N . SER A 1 396 ? -40.855 26.992 15.128 1.00 48.72 396 SER A N 1
ATOM 2956 C CA . SER A 1 396 ? -40.528 28.390 15.474 1.00 48.72 396 SER A CA 1
ATOM 2957 C C . SER A 1 396 ? -41.761 29.311 15.611 1.00 48.72 396 SER A C 1
ATOM 2959 O O . SER A 1 396 ? -41.680 30.386 16.207 1.00 48.72 396 SER A O 1
ATOM 2961 N N . ASN A 1 397 ? -42.943 28.883 15.141 1.00 49.75 397 ASN A N 1
ATOM 2962 C CA . ASN A 1 397 ? -44.173 29.676 15.204 1.00 49.75 397 ASN A CA 1
ATOM 2963 C C . ASN A 1 397 ? -44.974 29.406 16.499 1.00 49.75 397 ASN A C 1
ATOM 2965 O O . ASN A 1 397 ? -45.978 28.684 16.525 1.00 49.75 397 ASN A O 1
ATOM 2969 N N . THR A 1 398 ? -44.508 30.014 17.589 1.00 49.12 398 THR A N 1
ATOM 2970 C CA . THR A 1 398 ? -44.944 29.856 18.993 1.00 49.12 398 THR A CA 1
ATOM 2971 C C . THR A 1 398 ? -46.455 29.986 19.268 1.00 49.12 398 THR A C 1
ATOM 2973 O O . THR A 1 398 ? -46.939 29.434 20.259 1.00 49.12 398 THR A O 1
ATOM 2976 N N . ARG A 1 399 ? -47.246 30.644 18.404 1.00 49.44 399 ARG A N 1
ATOM 2977 C CA . ARG A 1 399 ? -48.702 30.834 18.619 1.00 49.44 399 ARG A CA 1
ATOM 2978 C C . ARG A 1 399 ? -49.567 29.613 18.286 1.00 49.44 399 ARG A C 1
ATOM 2980 O O . ARG A 1 399 ? -50.555 29.368 18.972 1.00 49.44 399 ARG A O 1
ATOM 2987 N N . SER A 1 400 ? -49.209 28.830 17.267 1.00 53.34 400 SER A N 1
ATOM 2988 C CA . SER A 1 400 ? -49.987 27.642 16.863 1.00 53.34 400 SER A CA 1
ATOM 2989 C C . SER A 1 400 ? -49.751 26.457 17.806 1.00 53.34 400 SER A C 1
ATOM 2991 O O . SER A 1 400 ? -50.689 25.736 18.157 1.0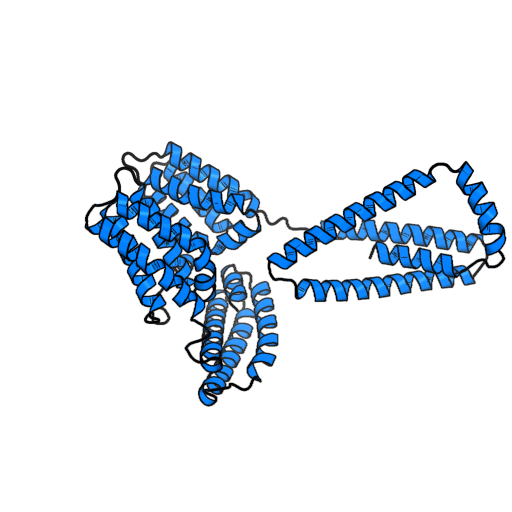0 53.34 400 SER A O 1
ATOM 2993 N N . TRP A 1 401 ? -48.517 26.335 18.304 1.00 50.12 401 TRP A N 1
ATOM 2994 C CA . TRP A 1 401 ? -48.083 25.319 19.257 1.00 50.12 401 TRP A CA 1
ATOM 2995 C C . TRP A 1 401 ? -48.841 25.396 20.581 1.00 50.12 401 TRP A C 1
ATOM 2997 O O . TRP A 1 401 ? -49.380 24.383 21.015 1.00 50.12 401 TRP A O 1
ATOM 3007 N N . ASN A 1 402 ? -48.988 26.592 21.163 1.00 53.28 402 ASN A N 1
ATOM 3008 C CA . ASN A 1 402 ? -49.737 26.765 22.411 1.00 53.28 402 ASN A CA 1
ATOM 3009 C C . ASN A 1 402 ? -51.186 26.261 22.287 1.00 53.28 402 ASN A C 1
ATOM 3011 O O . ASN A 1 402 ? -51.669 25.566 23.172 1.00 53.28 402 ASN A O 1
ATOM 3015 N N . SER A 1 403 ? -51.855 26.517 21.156 1.00 56.69 403 SER A N 1
ATOM 3016 C CA . SER A 1 403 ? -53.243 26.078 20.924 1.00 56.69 403 SER A CA 1
ATOM 3017 C C . SER A 1 403 ? -53.397 24.574 20.642 1.00 56.69 403 SER A C 1
ATOM 3019 O O . SER A 1 403 ? -54.465 24.003 20.871 1.00 56.69 403 SER A O 1
ATOM 3021 N N . TYR A 1 404 ? -52.357 23.929 20.103 1.00 55.78 404 TYR A N 1
ATOM 3022 C CA . TYR A 1 404 ? -52.330 22.489 19.830 1.00 55.78 404 TYR A CA 1
ATOM 3023 C C . TYR A 1 404 ? -52.012 21.712 21.107 1.00 55.78 404 TYR A C 1
ATOM 3025 O O . TYR A 1 404 ? -52.725 20.778 21.461 1.00 55.78 404 TYR A O 1
ATOM 3033 N N . VAL A 1 405 ? -51.012 22.187 21.856 1.00 50.84 405 VAL A N 1
ATOM 3034 C CA . VAL A 1 405 ? -50.678 21.713 23.199 1.00 50.84 405 VAL A CA 1
ATOM 3035 C C . VAL A 1 405 ? -51.924 21.805 24.070 1.00 50.84 405 VAL A C 1
ATOM 3037 O O . VAL A 1 405 ? -52.406 20.783 24.520 1.00 50.84 405 VAL A O 1
ATOM 3040 N N . GLN A 1 406 ? -52.571 22.959 24.201 1.00 52.22 406 GLN A N 1
ATOM 3041 C CA . GLN A 1 406 ? -53.730 23.104 25.092 1.00 52.22 406 GLN A CA 1
ATOM 3042 C C . GLN A 1 406 ? -54.923 22.181 24.749 1.00 52.22 406 GLN A C 1
ATOM 3044 O O . GLN A 1 406 ? -55.668 21.800 25.650 1.00 52.22 406 GLN A O 1
ATOM 3049 N N . ARG A 1 407 ? -55.067 21.751 23.483 1.00 51.56 407 ARG A N 1
ATOM 3050 C CA . ARG A 1 407 ? -56.103 20.799 23.036 1.00 51.56 407 ARG A CA 1
ATOM 3051 C C . ARG A 1 407 ? -55.720 19.326 23.213 1.00 51.56 407 ARG A C 1
ATOM 3053 O O . ARG A 1 407 ? -56.550 18.557 23.683 1.00 51.56 407 ARG A O 1
ATOM 3060 N N . GLN A 1 408 ? -54.486 18.927 22.898 1.00 50.78 408 GLN A N 1
ATOM 3061 C CA . GLN A 1 408 ? -54.016 17.544 23.102 1.00 50.78 408 GLN A CA 1
ATOM 3062 C C . GLN A 1 408 ? -53.716 17.246 24.580 1.00 50.78 408 GLN A C 1
ATOM 3064 O O . GLN A 1 408 ? -53.836 16.118 25.053 1.00 50.78 408 GLN A O 1
ATOM 3069 N N . VAL A 1 409 ? -53.305 18.275 25.315 1.00 45.47 409 VAL A N 1
ATOM 3070 C CA . VAL A 1 409 ? -52.718 18.170 26.650 1.00 45.47 409 VAL A CA 1
ATOM 3071 C C . VAL A 1 409 ? -53.805 18.298 27.726 1.00 45.47 409 VAL A C 1
ATOM 3073 O O . VAL A 1 409 ? -53.641 17.731 28.795 1.00 45.47 409 VAL A O 1
ATOM 3076 N N . GLY A 1 410 ? -54.992 18.845 27.419 1.00 42.47 410 GLY A N 1
ATOM 3077 C CA . GLY A 1 410 ? -56.165 18.801 28.311 1.00 42.47 410 GLY A CA 1
ATOM 3078 C C . GLY A 1 410 ? -56.690 17.387 28.627 1.00 42.47 410 GLY A C 1
ATOM 3079 O O . GLY A 1 410 ? -57.254 17.179 29.697 1.00 42.47 410 GLY A O 1
ATOM 3080 N N . GLY A 1 411 ? -56.462 16.403 27.746 1.00 41.75 411 GLY A N 1
ATOM 3081 C CA . GLY A 1 411 ? -56.829 14.996 27.980 1.00 41.75 411 GLY A CA 1
ATOM 3082 C C . GLY A 1 411 ? -55.712 14.140 28.594 1.00 41.75 411 GLY A C 1
ATOM 3083 O O . GLY A 1 411 ? -55.989 13.175 29.302 1.00 41.75 411 GLY A O 1
ATOM 3084 N N . ALA A 1 412 ? -54.445 14.501 28.364 1.00 41.03 412 ALA A N 1
ATOM 3085 C CA . ALA A 1 412 ? -53.281 13.760 28.860 1.00 41.03 412 ALA A CA 1
ATOM 3086 C C . ALA A 1 412 ? -52.720 14.309 30.192 1.00 41.03 412 ALA A C 1
ATOM 3088 O O . ALA A 1 412 ? -52.084 13.563 30.931 1.00 41.03 412 ALA A O 1
ATOM 3089 N N . LEU A 1 413 ? -52.995 15.576 30.544 1.00 43.09 413 LEU A N 1
ATOM 3090 C CA . LEU A 1 413 ? -52.495 16.241 31.763 1.00 43.09 413 LEU A CA 1
ATOM 3091 C C . LEU A 1 413 ? -53.104 15.765 33.075 1.00 43.09 413 LEU A C 1
ATOM 3093 O O . LEU A 1 413 ? -52.560 16.091 34.125 1.00 43.09 413 LEU A O 1
ATOM 3097 N N . ALA A 1 414 ? -54.182 14.982 33.061 1.00 46.03 414 ALA A N 1
ATOM 3098 C CA . ALA A 1 414 ? -54.645 14.343 34.293 1.00 46.03 414 ALA A CA 1
ATOM 3099 C C . ALA A 1 414 ? -53.618 13.314 34.827 1.00 46.03 414 ALA A C 1
ATOM 3101 O O . ALA A 1 414 ? -53.698 12.897 35.979 1.00 46.03 414 ALA A O 1
ATOM 3102 N N . ARG A 1 415 ? -52.624 12.934 34.007 1.00 46.72 415 ARG A N 1
ATOM 3103 C CA . ARG A 1 415 ? -51.421 12.189 34.390 1.00 46.72 415 ARG A CA 1
ATOM 3104 C C . ARG A 1 415 ? -50.190 12.993 33.971 1.00 46.72 415 ARG A C 1
ATOM 3106 O O . ARG A 1 415 ? -49.721 12.867 32.844 1.00 46.72 415 ARG A O 1
ATOM 3113 N N . GLY A 1 416 ? -49.658 13.808 34.882 1.00 55.09 416 GLY A N 1
ATOM 3114 C CA . GLY A 1 416 ? -48.310 14.380 34.784 1.00 55.09 416 GLY A CA 1
ATOM 3115 C C . GLY A 1 416 ? -47.285 13.256 34.650 1.00 55.09 416 GLY A C 1
ATOM 3116 O O . GLY A 1 416 ? -46.820 12.697 35.637 1.00 55.09 416 GLY A O 1
ATOM 3117 N N . SER A 1 417 ? -47.034 12.826 33.416 1.00 63.75 417 SER A N 1
ATOM 3118 C CA . SER A 1 417 ? -46.378 11.555 33.158 1.00 63.75 417 SER A CA 1
ATOM 3119 C C . SER A 1 417 ? -44.886 11.708 33.394 1.00 63.75 417 SER A C 1
ATOM 3121 O O . SER A 1 417 ? -44.133 12.076 32.504 1.00 63.75 417 SER A O 1
ATOM 3123 N N . LEU A 1 418 ? -44.456 11.408 34.613 1.00 74.31 418 LEU A N 1
ATOM 3124 C CA . LEU A 1 418 ? -43.064 11.235 35.023 1.00 74.31 418 LEU A CA 1
ATOM 3125 C C . LEU A 1 418 ? -42.221 10.434 34.001 1.00 74.31 418 LEU A C 1
ATOM 3127 O O . LEU A 1 418 ? -41.019 10.658 33.864 1.00 74.31 418 LEU A O 1
ATOM 3131 N N . TRP A 1 419 ? -42.879 9.579 33.212 1.00 79.00 419 TRP A N 1
ATOM 3132 C CA . TRP A 1 419 ? -42.330 8.883 32.050 1.00 79.00 419 TRP A CA 1
ATOM 3133 C C . TRP A 1 419 ? -41.765 9.802 30.957 1.00 79.00 419 TRP A C 1
ATOM 3135 O O . TRP A 1 419 ? -40.744 9.479 30.363 1.00 79.00 419 TRP A O 1
ATOM 3145 N N . SER A 1 420 ? -42.379 10.955 30.672 1.00 78.12 420 SER A N 1
ATOM 3146 C CA . SER A 1 420 ? -41.862 11.878 29.654 1.00 78.12 420 SER A CA 1
ATOM 3147 C C . SER A 1 420 ? -40.551 12.522 30.097 1.00 78.12 420 SER A C 1
ATOM 3149 O O . SER A 1 420 ? -39.666 12.721 29.276 1.00 78.12 420 SER A O 1
ATOM 3151 N N . LEU A 1 421 ? -40.397 12.812 31.394 1.00 82.50 421 LEU A N 1
ATOM 3152 C CA . LEU A 1 421 ? -39.138 13.319 31.948 1.00 82.50 421 LEU A CA 1
ATOM 3153 C C . LEU A 1 421 ? -38.035 12.258 31.882 1.00 82.50 421 LEU A C 1
ATOM 3155 O O . LEU A 1 421 ? -36.900 12.583 31.547 1.00 82.50 421 LEU A O 1
ATOM 3159 N N . PHE A 1 422 ? -38.386 10.998 32.142 1.00 87.31 422 PHE A N 1
ATOM 3160 C CA . PHE A 1 422 ? -37.494 9.856 31.951 1.00 87.31 422 PHE A CA 1
ATOM 3161 C C . PHE A 1 422 ? -37.068 9.694 30.491 1.00 87.31 422 PHE A C 1
ATOM 3163 O O . PHE A 1 422 ? -35.875 9.630 30.215 1.00 87.31 422 PHE A O 1
ATOM 3170 N N . ALA A 1 423 ? -38.020 9.689 29.555 1.00 83.69 423 ALA A N 1
ATOM 3171 C CA . ALA A 1 423 ? -37.738 9.497 28.137 1.00 83.69 423 ALA A CA 1
ATOM 3172 C C . ALA A 1 423 ? -36.883 10.635 27.566 1.00 83.69 423 ALA A C 1
ATOM 3174 O O . ALA A 1 423 ? -35.938 10.372 26.834 1.00 83.69 423 ALA A O 1
ATOM 3175 N N . VAL A 1 424 ? -37.166 11.892 27.927 1.00 85.19 424 VAL A N 1
ATOM 3176 C CA . VAL A 1 424 ? -36.376 13.041 27.456 1.00 85.19 424 VAL A CA 1
ATOM 3177 C C . VAL A 1 424 ? -34.966 13.020 28.048 1.00 85.19 424 VAL A C 1
ATOM 3179 O O . VAL A 1 424 ? -34.009 13.234 27.312 1.00 85.19 424 VAL A O 1
ATOM 3182 N N . ALA A 1 425 ? -34.814 12.723 29.343 1.00 87.81 425 ALA A N 1
ATOM 3183 C CA . ALA A 1 425 ? -33.495 12.612 29.966 1.00 87.81 425 ALA A CA 1
ATOM 3184 C C . ALA A 1 425 ? -32.678 11.442 29.390 1.00 87.81 425 ALA A C 1
ATOM 3186 O O . ALA A 1 425 ? -31.489 11.596 29.128 1.00 87.81 425 ALA A O 1
ATOM 3187 N N . GLY A 1 426 ? -33.316 10.290 29.164 1.00 89.00 426 GLY A N 1
ATOM 3188 C CA . GLY A 1 426 ? -3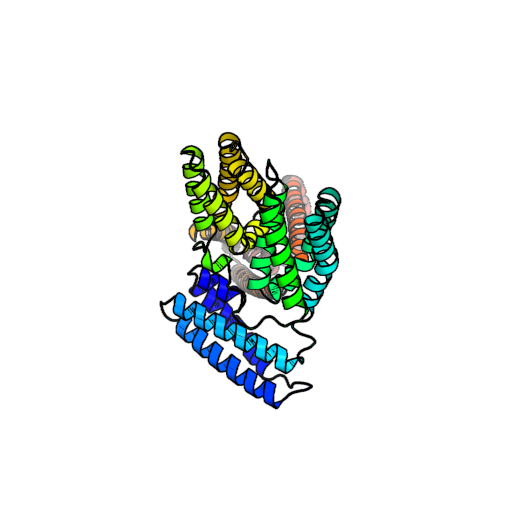2.663 9.113 28.596 1.00 89.00 426 GLY A CA 1
ATOM 3189 C C . GLY A 1 426 ? -32.283 9.285 27.131 1.00 89.00 426 GLY A C 1
ATOM 3190 O O . GLY A 1 426 ? -31.160 8.959 26.771 1.00 89.00 426 GLY A O 1
ATOM 3191 N N . LEU A 1 427 ? -33.165 9.853 26.303 1.00 87.44 427 LEU A N 1
ATOM 3192 C CA . LEU A 1 427 ? -32.866 10.128 24.895 1.00 87.44 427 LEU A CA 1
ATOM 3193 C C . LEU A 1 427 ? -31.788 11.199 24.724 1.00 87.44 427 LEU A C 1
ATOM 3195 O O . LEU A 1 427 ? -31.009 11.101 23.787 1.00 87.44 427 LEU A O 1
ATOM 3199 N N . ALA A 1 428 ? -31.731 12.200 25.609 1.00 87.06 428 ALA A N 1
ATOM 3200 C CA . ALA A 1 428 ? -30.663 13.194 25.577 1.00 87.06 428 ALA A CA 1
ATOM 3201 C C . ALA A 1 428 ? -29.294 12.539 25.811 1.00 87.06 428 ALA A C 1
ATOM 3203 O O . ALA A 1 428 ? -28.383 12.753 25.029 1.00 87.06 428 ALA A O 1
ATOM 3204 N N . ILE A 1 429 ? -29.162 11.682 26.829 1.00 89.31 429 ILE A N 1
ATOM 3205 C CA . ILE A 1 429 ? -27.886 10.998 27.099 1.00 89.31 429 ILE A CA 1
ATOM 3206 C C . ILE A 1 429 ? -27.563 9.952 26.032 1.00 89.31 429 ILE A C 1
ATOM 3208 O O . ILE A 1 429 ? -26.416 9.851 25.629 1.00 89.31 429 ILE A O 1
ATOM 3212 N N . LEU A 1 430 ? -28.560 9.204 25.558 1.00 86.88 430 LEU A N 1
ATOM 3213 C CA . LEU A 1 430 ? -28.379 8.200 24.506 1.00 86.88 430 LEU A CA 1
ATOM 3214 C C . LEU A 1 430 ? -27.974 8.809 23.157 1.00 86.88 430 LEU A C 1
ATOM 3216 O O . LEU A 1 430 ? -27.390 8.125 22.331 1.00 86.88 430 LEU A O 1
ATOM 3220 N N . ARG A 1 431 ? -28.366 10.056 22.885 1.00 85.19 431 ARG A N 1
ATOM 3221 C CA . ARG A 1 431 ? -28.017 10.736 21.637 1.00 85.19 431 ARG A CA 1
ATOM 3222 C C . ARG A 1 431 ? -26.572 11.228 21.647 1.00 85.19 431 ARG A C 1
ATOM 3224 O O . ARG A 1 431 ? -25.918 11.117 20.618 1.00 85.19 431 ARG A O 1
ATOM 3231 N N . GLU A 1 432 ? -26.135 11.807 22.765 1.00 85.19 432 GLU A N 1
ATOM 3232 C CA . GLU A 1 432 ? -24.804 12.422 22.866 1.00 85.19 432 GLU A CA 1
ATOM 3233 C C . GLU A 1 432 ? -23.702 11.431 23.280 1.00 85.19 432 GLU A C 1
ATOM 3235 O O . GLU A 1 432 ? -22.521 11.738 23.129 1.00 85.19 432 GLU A O 1
ATOM 3240 N N . GLY A 1 433 ? -24.069 10.273 23.839 1.00 73.44 433 GLY A N 1
ATOM 3241 C CA . GLY A 1 433 ? -23.147 9.193 24.195 1.00 73.44 433 GLY A CA 1
ATOM 3242 C C . GLY A 1 433 ? -23.263 8.029 23.241 1.00 73.44 433 GLY A C 1
ATOM 3243 O O . GLY A 1 433 ? -22.209 7.542 22.789 1.00 73.44 433 GLY A O 1
#

InterPro domains:
  IPR004923 Iron permease FTR1/Fip1/EfeU [PF03239] (306-433)
  IPR004923 Iron permease FTR1/Fip1/EfeU [PTHR31632] (298-433)